Protein AF-A0AAE3CIE5-F1 (afdb_monomer_lite)

Organism: NCBI:txid2527775

pLDDT: mean 96.73, std 3.28, range [74.94, 98.94]

Foldseek 3Di:
DALVHAQDDEAEEAADEDDDDDDPDFDEAEAEHFQHAYEYAAAYDPVGARAHEYEAANQWDDDDPPDDTDGVVRALQVPCQLPGHALDAFYEAAHEHGHCEEYAHQAEHAHEKREEHEEEYEHQHAEYAQAAEYAAEERYDYADEYEHQEYHAAFEHQYQYQASEAYAEYEYHQPRLEYEYEHWFEYPPAQAAGHGEHYAYEYEGEANYAYEYEYSAEYAHAHEYEYEAHPNPEEYEHYYYNANHFQRHYYHDYHYHYHPDHPAWYEYYYEAAQHAEEDEEDATQAAYYAYNQPPVDPDGHAQARHHAPAENYEYNAAAHHHDNNAQAHYEHHFHHYDAHERYHDEQHEYEGHHHEHYAAFEHEAHEDEAYAHEYYHAAYEYAHHAEYQAHAREHYNHEYHYQEYYAEFEHPALPRAAAHYEHAHEYEYLEYEYYFEANNYLEGYEYHEYEHDEQGAEYEYEFEHPAAAARHRYAYAYEYEYNYQQHEYEYEYQYAAHHAHEYEYEPNPDPHDYYYYYYNPNHDPNHYYHHHHYHYD

Radius of gyration: 29.41 Å; chains: 1; bounding box: 72×46×88 Å

Sequence (537 aa):
DTTSGTKASNITTGALTVAAGTNNSGINFIAKSAGSAINPGTIGTSTVALPGYVLIDNTYGCTGTNCTPATGFINTTTNNLASLATTSIGLTVNNAIYAVGAVTENGVSSGSQGIGYSVVMTSTGSNVSLTGGTTTGYGVYGTTLITANNIAITGTSSGAPSYDVYIGPLTINTGATGGSITITGNVIGTPGAAGGIYQSGAITGVSGTNISFISNNNISQNGAIALAANASGTASNLIYDTTTGNKTSTIGAGALTITAGSTSAINYLMKSNGSALSPPAISVPGYIFLDNTCPGCATPATAATAAVSGNAITLGGALSADTLAGTTGVTINAVANGTGNGLSQGANAIASSAGGVTITVNGQTGTGYTGSGAITATGQAVTINATTTTGSAINDTGAITGGIVTISGAQTTATATATVATVTGLITANTVTITGNGGAASTIVSLGAVTINAGGGNLTVTANDVAAGGNTGITQTGAITDNAVGSNITFTSNNIINQTGAIALVANTGSTAANITYDTTSGTKASNITTGALTVA

Structure (mmCIF, N/CA/C/O backbone):
data_AF-A0AAE3CIE5-F1
#
_entry.id   AF-A0AAE3CIE5-F1
#
loop_
_atom_site.group_PDB
_atom_site.id
_atom_site.type_symbol
_atom_site.label_atom_id
_atom_site.label_alt_id
_atom_site.label_comp_id
_atom_site.label_asym_id
_atom_site.label_entity_id
_atom_site.label_seq_id
_atom_site.pdbx_PDB_ins_code
_atom_site.Cartn_x
_atom_site.Cartn_y
_atom_site.Cartn_z
_atom_site.occupancy
_atom_site.B_iso_or_equiv
_atom_site.auth_seq_id
_atom_site.auth_comp_id
_atom_site.auth_asym_id
_atom_site.auth_atom_id
_atom_site.pdbx_PDB_model_num
ATOM 1 N N . ASP A 1 1 ? -28.471 7.277 36.149 1.00 88.94 1 ASP A N 1
ATOM 2 C CA . ASP A 1 1 ? -27.234 7.826 35.557 1.00 88.94 1 ASP A CA 1
ATOM 3 C C . ASP A 1 1 ? -26.575 8.732 36.601 1.00 88.94 1 ASP A C 1
ATOM 5 O O . ASP A 1 1 ? -27.116 8.871 37.693 1.00 88.94 1 ASP A O 1
ATOM 9 N N . THR A 1 2 ? -25.399 9.288 36.318 1.00 92.75 2 THR A N 1
ATOM 10 C CA . THR A 1 2 ? -24.711 10.289 37.161 1.00 92.75 2 THR A CA 1
ATOM 11 C C . THR A 1 2 ? -24.277 11.497 36.322 1.00 92.75 2 THR A C 1
ATOM 13 O O . THR A 1 2 ? -23.234 12.104 36.551 1.00 92.75 2 THR A O 1
ATOM 16 N N . THR A 1 3 ? -25.070 11.857 35.307 1.00 92.56 3 THR A N 1
ATOM 17 C CA . THR A 1 3 ? -24.742 12.928 34.346 1.00 92.56 3 THR A CA 1
ATOM 18 C C . THR A 1 3 ? -24.866 14.340 34.921 1.00 92.56 3 THR A C 1
ATOM 20 O O . THR A 1 3 ? -24.345 15.276 34.330 1.00 92.56 3 THR A O 1
ATOM 23 N N . SER A 1 4 ? -25.539 14.506 36.063 1.00 89.19 4 SER A N 1
ATOM 24 C CA . SER A 1 4 ? -25.533 15.737 36.872 1.00 89.19 4 SER A CA 1
ATOM 25 C C . SER A 1 4 ? -24.454 15.734 37.965 1.00 89.19 4 SER A C 1
ATOM 27 O O . SER A 1 4 ? -24.349 16.692 38.729 1.00 89.19 4 SER A O 1
ATOM 29 N N . GLY A 1 5 ? -23.690 14.642 38.076 1.00 88.19 5 GLY A N 1
ATOM 30 C CA . GLY A 1 5 ? -22.629 14.470 39.061 1.00 88.19 5 GLY A CA 1
ATOM 31 C C . GLY A 1 5 ? -21.296 15.074 38.618 1.00 88.19 5 GLY A C 1
ATOM 32 O O . GLY A 1 5 ? -21.226 15.971 37.783 1.00 88.19 5 GLY A O 1
ATOM 33 N N . THR A 1 6 ? -20.213 14.556 39.195 1.00 89.81 6 THR A N 1
ATOM 34 C CA . THR A 1 6 ? -18.830 14.942 38.871 1.00 89.81 6 THR A CA 1
ATOM 35 C C . THR A 1 6 ? -17.982 13.702 38.588 1.00 89.81 6 THR A C 1
ATOM 37 O O . THR A 1 6 ? -18.408 12.576 38.860 1.00 89.81 6 THR A O 1
ATOM 40 N N . LYS A 1 7 ? -16.726 13.903 38.165 1.00 93.12 7 LYS A N 1
ATOM 41 C CA . LYS A 1 7 ? -15.733 12.831 37.972 1.00 93.12 7 LYS A CA 1
ATOM 42 C C . LYS A 1 7 ? -15.460 11.941 39.192 1.00 93.12 7 LYS A C 1
ATOM 44 O O . LYS A 1 7 ? -14.815 10.910 39.045 1.00 93.12 7 LYS A O 1
ATOM 49 N N . ALA A 1 8 ? -15.927 12.334 40.382 1.00 93.50 8 ALA A N 1
ATOM 50 C CA . ALA A 1 8 ? -15.823 11.550 41.614 1.00 93.50 8 ALA A CA 1
ATOM 51 C C . ALA A 1 8 ? -16.986 10.558 41.822 1.00 93.50 8 ALA A C 1
ATOM 53 O O . ALA A 1 8 ? -16.928 9.727 42.725 1.00 93.50 8 ALA A O 1
ATOM 54 N N . SER A 1 9 ? -18.057 10.652 41.027 1.00 94.75 9 SER A N 1
ATOM 55 C CA . SER A 1 9 ? -19.157 9.677 41.055 1.00 94.75 9 SER A CA 1
ATOM 56 C C . SER A 1 9 ? -18.709 8.331 40.473 1.00 94.75 9 SER A C 1
ATOM 58 O O . SER A 1 9 ? -17.723 8.274 39.747 1.00 94.75 9 SER A O 1
ATOM 60 N N . ASN A 1 10 ? -19.458 7.255 40.721 1.00 93.88 10 ASN A N 1
ATOM 61 C CA . ASN A 1 10 ? -19.212 5.945 40.110 1.00 93.88 10 ASN A CA 1
ATOM 62 C C . ASN A 1 10 ? -20.536 5.247 39.784 1.00 93.88 10 ASN A C 1
ATOM 64 O O . ASN A 1 10 ? -21.524 5.430 40.496 1.00 93.88 10 ASN A O 1
ATOM 68 N N . ILE A 1 11 ? -20.543 4.422 38.737 1.00 97.50 11 ILE A N 1
ATOM 69 C CA . ILE A 1 11 ? -21.636 3.487 38.443 1.00 97.50 11 ILE A CA 1
ATOM 70 C C . ILE A 1 11 ? -21.055 2.077 38.411 1.00 97.50 11 ILE A C 1
ATOM 72 O O . ILE A 1 11 ? -20.270 1.757 37.525 1.00 97.50 11 ILE A O 1
ATOM 76 N N . THR A 1 12 ? -21.490 1.227 39.337 1.00 97.12 12 THR A N 1
ATOM 77 C CA . THR A 1 12 ? -21.214 -0.215 39.315 1.00 97.12 12 THR A CA 1
ATOM 78 C C . THR A 1 12 ? -22.544 -0.953 39.320 1.00 97.12 12 THR A C 1
ATOM 80 O O . THR A 1 12 ? -23.436 -0.595 40.090 1.00 97.12 12 THR A O 1
ATOM 83 N N . THR A 1 13 ? -22.705 -1.962 38.465 1.00 96.69 13 THR A N 1
ATOM 84 C CA . THR A 1 13 ? -23.964 -2.725 38.366 1.00 96.69 13 THR A CA 1
ATOM 85 C C . THR A 1 13 ? -23.749 -4.211 38.641 1.00 96.69 13 THR A C 1
ATOM 87 O O . THR A 1 13 ? -22.650 -4.731 38.477 1.00 96.69 13 THR A O 1
ATOM 90 N N . GLY A 1 14 ? -24.805 -4.893 39.092 1.00 95.75 14 GLY A N 1
ATOM 91 C CA . GLY A 1 14 ? -24.823 -6.354 39.182 1.00 95.75 14 GLY A CA 1
ATOM 92 C C . GLY A 1 14 ? -25.046 -7.011 37.817 1.00 95.75 14 GLY A C 1
ATOM 93 O O . GLY A 1 14 ? -25.233 -6.333 36.809 1.00 95.75 14 GLY A O 1
ATOM 94 N N . ALA A 1 15 ? -25.058 -8.345 37.787 1.00 95.62 15 ALA A N 1
ATOM 95 C CA . ALA A 1 15 ? -25.365 -9.084 36.568 1.00 95.62 15 ALA A CA 1
ATOM 96 C C . ALA A 1 15 ? -26.816 -8.842 36.110 1.00 95.62 15 ALA A C 1
ATOM 98 O O . ALA A 1 15 ? -27.759 -8.997 36.887 1.00 95.62 15 ALA A O 1
ATOM 99 N N . LEU A 1 16 ? -26.986 -8.522 34.829 1.00 95.38 16 LEU A N 1
ATOM 100 C CA . LEU A 1 16 ? -28.257 -8.460 34.124 1.00 95.38 16 LEU A CA 1
ATOM 101 C C . LEU A 1 16 ? -28.406 -9.715 33.259 1.00 95.38 16 LEU A C 1
ATOM 103 O O . LEU A 1 16 ? -27.779 -9.845 32.208 1.00 95.38 16 LEU A O 1
ATOM 107 N N . THR A 1 17 ? -29.263 -10.633 33.697 1.00 89.75 17 THR A N 1
ATOM 108 C CA . THR A 1 17 ? -29.642 -11.822 32.922 1.00 89.75 17 THR A CA 1
ATOM 109 C C . THR A 1 17 ? -31.069 -11.679 32.405 1.00 89.75 17 THR A C 1
ATOM 111 O O . THR A 1 17 ? -31.906 -11.028 33.029 1.00 89.75 17 THR A O 1
ATOM 114 N N . VAL A 1 18 ? -31.336 -12.270 31.242 1.00 89.19 18 VAL A N 1
ATOM 115 C CA . VAL A 1 18 ? -32.664 -12.299 30.622 1.00 89.19 18 VAL A CA 1
ATOM 116 C C . VAL A 1 18 ? -33.135 -13.749 30.609 1.00 89.19 18 VAL A C 1
ATOM 118 O O . VAL A 1 18 ? -32.360 -14.648 30.283 1.00 89.19 18 VAL A O 1
ATOM 121 N N . ALA A 1 19 ? -34.387 -13.988 31.002 1.00 88.12 19 ALA A N 1
ATOM 122 C CA . ALA A 1 19 ? -34.963 -15.328 30.974 1.00 88.12 19 ALA A CA 1
ATOM 123 C C . ALA A 1 19 ? -35.104 -15.831 29.528 1.00 88.12 19 ALA A C 1
ATOM 125 O O . ALA A 1 19 ? -35.353 -15.051 28.606 1.00 88.12 19 ALA A O 1
ATOM 126 N N . ALA A 1 20 ? -34.970 -17.144 29.335 1.00 83.69 20 ALA A N 1
ATOM 127 C CA . ALA A 1 20 ? -35.221 -17.762 28.039 1.00 83.69 20 ALA A CA 1
ATOM 128 C C . ALA A 1 20 ? -36.683 -17.534 27.606 1.00 83.69 20 ALA A C 1
ATOM 130 O O . ALA A 1 20 ? -37.604 -17.679 28.410 1.00 83.69 20 ALA A O 1
ATOM 131 N N . GLY A 1 21 ? -36.892 -17.184 26.336 1.00 82.56 21 GLY A N 1
ATOM 132 C CA . GLY A 1 21 ? -38.215 -16.925 25.770 1.00 82.56 21 GLY A CA 1
ATOM 133 C C . GLY A 1 21 ? -38.178 -15.945 24.597 1.00 82.56 21 GLY A C 1
ATOM 134 O O . GLY A 1 21 ? -37.139 -15.363 24.278 1.00 82.56 21 GLY A O 1
ATOM 135 N N . THR A 1 22 ? -39.324 -15.761 23.942 1.00 83.56 22 THR A N 1
ATOM 136 C CA . THR A 1 22 ? -39.482 -14.751 22.889 1.00 83.56 22 THR A CA 1
ATOM 137 C C . THR A 1 22 ? -39.588 -13.366 23.523 1.00 83.56 22 THR A C 1
ATOM 139 O O . THR A 1 22 ? -40.516 -13.094 24.279 1.00 83.56 22 THR A O 1
ATOM 142 N N . ASN A 1 23 ? -38.645 -12.481 23.204 1.00 82.12 23 ASN A N 1
ATOM 143 C CA . ASN A 1 23 ? -38.679 -11.082 23.621 1.00 82.12 23 ASN A CA 1
ATOM 144 C C . ASN A 1 23 ? -39.157 -10.226 22.440 1.00 82.12 23 ASN A C 1
ATOM 146 O O . ASN A 1 23 ? -38.379 -9.916 21.544 1.00 82.12 23 ASN A O 1
ATOM 150 N N . ASN A 1 24 ? -40.444 -9.869 22.413 1.00 82.19 24 ASN A N 1
ATOM 151 C CA . ASN A 1 24 ? -41.037 -9.071 21.327 1.00 82.19 24 ASN A CA 1
ATOM 152 C C . ASN A 1 24 ? -40.617 -7.590 21.341 1.00 82.19 24 ASN A C 1
ATOM 154 O O . ASN A 1 24 ? -40.783 -6.904 20.336 1.00 82.19 24 ASN A O 1
ATOM 158 N N . SER A 1 25 ? -40.075 -7.112 22.463 1.00 89.06 25 SER A N 1
ATOM 159 C CA . SER A 1 25 ? -39.587 -5.744 22.646 1.00 89.06 25 SER A CA 1
ATOM 160 C C . SER A 1 25 ? -38.153 -5.763 23.165 1.00 89.06 25 SER A C 1
ATOM 162 O O . SER A 1 25 ? -37.777 -6.639 23.946 1.00 89.06 25 SER A O 1
ATOM 164 N N . GLY A 1 26 ? -37.355 -4.779 22.750 1.00 90.06 26 GLY A N 1
ATOM 165 C CA . GLY A 1 26 ? -35.978 -4.631 23.213 1.00 90.06 26 GLY A CA 1
ATOM 166 C C . GLY A 1 26 ? -35.902 -4.282 24.702 1.00 90.06 26 GLY A C 1
ATOM 167 O O . GLY A 1 26 ? -36.672 -3.461 25.197 1.00 90.06 26 GLY A O 1
ATOM 168 N N . ILE A 1 27 ? -34.934 -4.875 25.399 1.00 94.50 27 ILE A N 1
ATOM 169 C CA . ILE A 1 27 ? -34.502 -4.451 26.735 1.00 94.50 27 ILE A CA 1
ATOM 170 C C . ILE A 1 27 ? -33.157 -3.764 26.548 1.00 94.50 27 ILE A C 1
ATOM 172 O O . ILE A 1 27 ? -32.215 -4.404 26.088 1.00 94.50 27 ILE A O 1
ATOM 176 N N . ASN A 1 28 ? -33.068 -2.477 26.874 1.00 96.75 28 ASN A N 1
ATOM 177 C CA . ASN A 1 28 ? -31.848 -1.699 26.671 1.00 96.75 28 ASN A CA 1
ATOM 178 C C . ASN A 1 28 ? -31.107 -1.514 27.995 1.00 96.75 28 ASN A C 1
ATOM 180 O O . ASN A 1 28 ? -31.728 -1.223 29.019 1.00 96.75 28 ASN A O 1
ATOM 184 N N . PHE A 1 29 ? -29.782 -1.619 27.966 1.00 98.31 29 PHE A N 1
ATOM 185 C CA . PHE A 1 29 ? -28.921 -1.240 29.081 1.00 98.31 29 PHE A CA 1
ATOM 186 C C . PHE A 1 29 ? -28.306 0.127 28.796 1.00 98.31 29 PHE A C 1
ATOM 188 O O . PHE A 1 29 ? -27.677 0.317 27.757 1.00 98.31 29 PHE A O 1
ATOM 195 N N . ILE A 1 30 ? -28.490 1.085 29.705 1.00 98.44 30 ILE A N 1
ATOM 196 C CA . ILE A 1 30 ? -27.983 2.451 29.541 1.00 98.44 30 ILE A CA 1
ATOM 197 C C . ILE A 1 30 ? -27.320 2.899 30.843 1.00 98.44 30 ILE A C 1
ATOM 199 O O . ILE A 1 30 ? -27.997 3.094 31.854 1.00 98.44 30 ILE A O 1
ATOM 203 N N . ALA A 1 31 ? -26.010 3.121 30.806 1.00 98.38 31 ALA A N 1
ATOM 204 C CA . ALA A 1 31 ? -25.241 3.683 31.911 1.00 98.38 31 ALA A CA 1
ATOM 205 C C . ALA A 1 31 ? -24.518 4.945 31.436 1.00 98.38 31 ALA A C 1
ATOM 207 O O . ALA A 1 31 ? -23.738 4.900 30.492 1.00 98.38 31 ALA A O 1
ATOM 208 N N . LYS A 1 32 ? -24.792 6.083 32.082 1.00 97.88 32 LYS A N 1
ATOM 209 C CA . LYS A 1 32 ? -24.227 7.379 31.690 1.00 97.88 32 LYS A CA 1
ATOM 210 C C . LYS A 1 32 ? -23.676 8.133 32.891 1.00 97.88 32 LYS A C 1
ATOM 212 O O . LYS A 1 32 ? -24.348 8.160 33.925 1.00 97.88 32 LYS A O 1
ATOM 217 N N . SER A 1 33 ? -22.534 8.792 32.754 1.00 97.94 33 SER A N 1
ATOM 218 C CA . SER A 1 33 ? -21.933 9.617 33.808 1.00 97.94 33 SER A CA 1
ATOM 219 C C . SER A 1 33 ? -21.228 10.856 33.256 1.00 97.94 33 SER A C 1
ATOM 221 O O . SER A 1 33 ? -20.860 10.905 32.084 1.00 97.94 33 SER A O 1
ATOM 223 N N . ALA A 1 34 ? -21.031 11.860 34.115 1.00 96.94 34 ALA A N 1
ATOM 224 C CA . ALA A 1 34 ? -20.242 13.046 33.792 1.00 96.94 34 ALA A CA 1
ATOM 225 C C . ALA A 1 34 ? -18.768 12.870 34.196 1.00 96.94 34 ALA A C 1
ATOM 227 O O . ALA A 1 34 ? -18.345 13.300 35.272 1.00 96.94 34 ALA A O 1
ATOM 228 N N . GLY A 1 35 ? -18.000 12.173 33.354 1.00 97.12 35 GLY A N 1
ATOM 229 C CA . GLY A 1 35 ? -16.559 11.951 33.519 1.00 97.12 35 GLY A CA 1
ATOM 230 C C . GLY A 1 35 ? -16.182 10.929 34.587 1.00 97.12 35 GLY A C 1
ATOM 231 O O . GLY A 1 35 ? -15.013 10.786 34.933 1.00 97.12 35 GLY A O 1
ATOM 232 N N . SER A 1 36 ? -17.169 10.237 35.143 1.00 97.94 36 SER A N 1
ATOM 233 C CA . SER A 1 36 ? -17.040 9.338 36.287 1.00 97.94 36 SER A CA 1
ATOM 234 C C . SER A 1 36 ? -16.836 7.891 35.817 1.00 97.94 36 SER A C 1
ATOM 236 O O . SER A 1 36 ? -17.270 7.543 34.719 1.00 97.94 36 SER A O 1
ATOM 238 N N . ALA A 1 37 ? -16.187 7.032 36.608 1.00 98.25 37 ALA A N 1
ATOM 239 C CA . ALA A 1 37 ? -15.943 5.653 36.173 1.00 98.25 37 ALA A CA 1
ATOM 240 C C . ALA A 1 37 ? -17.248 4.835 36.111 1.00 98.25 37 ALA A C 1
ATOM 242 O O . ALA A 1 37 ? -18.136 4.996 36.960 1.00 98.25 37 ALA A O 1
ATOM 243 N N . ILE A 1 38 ? -17.356 3.945 35.120 1.00 98.69 38 ILE A N 1
ATOM 244 C CA . ILE A 1 38 ? -18.474 3.005 34.965 1.00 98.69 38 ILE A CA 1
ATOM 245 C C . ILE A 1 38 ? -17.934 1.574 34.847 1.00 98.69 38 ILE A C 1
ATOM 247 O O . ILE A 1 38 ? -17.045 1.302 34.043 1.00 98.69 38 ILE A O 1
ATOM 251 N N . ASN A 1 39 ? -18.492 0.654 35.632 1.00 98.31 39 ASN A N 1
ATOM 252 C CA . ASN A 1 39 ? -18.207 -0.778 35.593 1.00 98.31 39 ASN A CA 1
ATOM 253 C C . ASN A 1 39 ? -19.534 -1.568 35.485 1.00 98.31 39 ASN A C 1
ATOM 255 O O . ASN A 1 39 ? -20.251 -1.720 36.487 1.00 98.31 39 ASN A O 1
ATOM 259 N N . PRO A 1 40 ? -19.937 -2.002 34.275 1.00 97.88 40 PRO A N 1
ATOM 260 C CA . PRO A 1 40 ? -21.099 -2.863 34.114 1.00 97.88 40 PRO A CA 1
ATOM 261 C C . PRO A 1 40 ? -20.826 -4.279 34.647 1.00 97.88 40 PRO A C 1
ATOM 263 O O . PRO A 1 40 ? -19.763 -4.847 34.414 1.00 97.88 40 PRO A O 1
ATOM 266 N N . GLY A 1 41 ? -21.827 -4.887 35.288 1.00 97.56 41 GLY A N 1
ATOM 267 C CA . GLY A 1 41 ? -21.828 -6.327 35.523 1.00 97.56 41 GLY A CA 1
ATOM 268 C C . GLY A 1 41 ? -22.012 -7.102 34.214 1.00 97.56 41 GLY A C 1
ATOM 269 O O . GLY A 1 41 ? -22.036 -6.537 33.124 1.00 97.56 41 GLY A O 1
ATOM 270 N N . THR A 1 42 ? -22.180 -8.424 34.306 1.00 97.75 42 THR A N 1
ATOM 271 C CA . THR A 1 42 ? -22.477 -9.243 33.113 1.00 97.75 42 THR A CA 1
ATOM 272 C C . THR A 1 42 ? -23.784 -8.774 32.475 1.00 97.75 42 THR A C 1
ATOM 274 O O . THR A 1 42 ? -24.767 -8.611 33.193 1.00 97.75 42 THR A O 1
ATOM 277 N N . ILE A 1 43 ? -23.819 -8.584 31.155 1.00 98.25 43 ILE A N 1
ATOM 278 C CA . ILE A 1 43 ? -25.029 -8.195 30.416 1.00 98.25 43 ILE A CA 1
ATOM 279 C C . ILE A 1 43 ? -25.351 -9.291 29.406 1.00 98.25 43 ILE A C 1
ATOM 281 O O . ILE A 1 43 ? -24.630 -9.471 28.429 1.00 98.25 43 ILE A O 1
ATOM 285 N N . GLY A 1 44 ? -26.449 -10.013 29.632 1.00 96.62 44 GLY A N 1
ATOM 286 C CA . GLY A 1 44 ? -26.821 -11.157 28.802 1.00 96.62 44 GLY A CA 1
ATOM 287 C C . GLY A 1 44 ? -25.832 -12.324 28.913 1.00 96.62 44 GLY A C 1
ATOM 288 O O . GLY A 1 44 ? -24.906 -12.329 29.722 1.00 96.62 44 GLY A O 1
ATOM 289 N N . THR A 1 45 ? -26.047 -13.355 28.102 1.00 96.00 45 THR A N 1
ATOM 290 C CA . THR A 1 45 ? -25.166 -14.527 27.999 1.00 96.00 45 THR A CA 1
ATOM 291 C C . THR A 1 45 ? -25.016 -14.952 26.539 1.00 96.00 45 THR A C 1
ATOM 293 O O . THR A 1 45 ? -25.7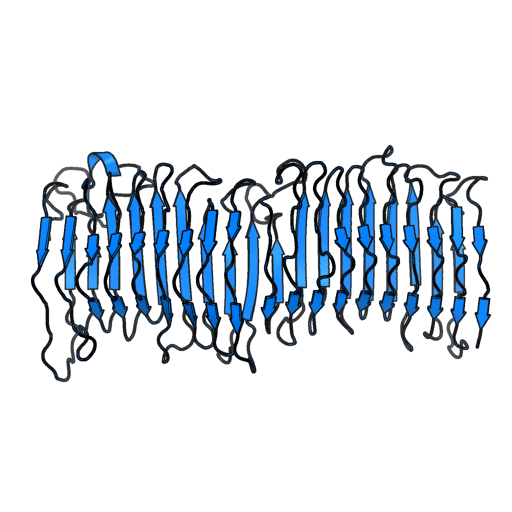85 -14.517 25.683 1.00 96.00 45 THR A O 1
ATOM 296 N N . SER A 1 46 ? -24.084 -15.862 26.252 1.00 94.25 46 SER A N 1
ATOM 297 C CA . SER A 1 46 ? -23.923 -16.446 24.912 1.00 94.25 46 SER A CA 1
ATOM 298 C C . SER A 1 46 ? -25.144 -17.236 24.423 1.00 94.25 46 SER A C 1
ATOM 300 O O . SER A 1 46 ? -25.279 -17.461 23.226 1.00 94.25 46 SER A O 1
ATOM 302 N N . THR A 1 47 ? -26.033 -17.657 25.331 1.00 93.00 47 THR A N 1
ATOM 303 C CA . THR A 1 47 ? -27.261 -18.406 24.998 1.00 93.00 47 THR A CA 1
ATOM 304 C C . THR A 1 47 ? -28.501 -17.519 24.947 1.00 93.00 47 THR A C 1
ATOM 306 O O . THR A 1 47 ? -29.405 -17.761 24.153 1.00 93.00 47 THR A O 1
ATOM 309 N N . VAL A 1 48 ? -28.537 -16.474 25.775 1.00 94.44 48 VAL A N 1
ATOM 310 C CA . VAL A 1 48 ? -29.619 -15.490 25.835 1.00 94.44 48 VAL A CA 1
ATOM 311 C C . VAL A 1 48 ? -28.989 -14.103 25.901 1.00 94.44 48 VAL A C 1
ATOM 313 O O . VAL A 1 48 ? -28.666 -13.597 26.980 1.00 94.44 48 VAL A O 1
ATOM 316 N N . ALA A 1 49 ? -28.768 -13.510 24.730 1.00 95.88 49 ALA A N 1
ATOM 317 C CA . ALA A 1 49 ? -28.274 -12.145 24.609 1.00 95.88 49 ALA A CA 1
ATOM 318 C C . ALA A 1 49 ? -29.347 -11.133 25.048 1.00 95.88 49 ALA A C 1
ATOM 320 O O . ALA A 1 49 ? -30.547 -11.406 24.961 1.00 95.88 49 ALA A O 1
ATOM 321 N N . LEU A 1 50 ? -28.923 -9.948 25.492 1.00 96.69 50 LEU A N 1
ATOM 322 C CA . LEU A 1 50 ? -29.823 -8.832 25.772 1.00 96.69 50 LEU A CA 1
ATOM 323 C C . LEU A 1 50 ? -30.611 -8.477 24.491 1.00 96.69 50 LEU A C 1
ATOM 325 O O . LEU A 1 50 ? -29.980 -8.138 23.491 1.00 96.69 50 LEU A O 1
ATOM 329 N N . PRO A 1 51 ? -31.959 -8.516 24.486 1.00 95.38 51 PRO A N 1
ATOM 330 C CA . PRO A 1 51 ? -32.745 -8.308 23.264 1.00 95.38 51 PRO A CA 1
ATOM 331 C C . PRO A 1 51 ? -32.592 -6.920 22.629 1.00 95.38 51 PRO A C 1
ATOM 333 O O . PRO A 1 51 ? -32.836 -6.759 21.437 1.00 95.38 51 PRO A O 1
ATOM 336 N N . GLY A 1 52 ? -32.249 -5.906 23.427 1.00 96.44 52 GLY A N 1
ATOM 337 C CA . GLY A 1 52 ? -32.032 -4.538 22.963 1.00 96.44 52 GLY A CA 1
ATOM 338 C C . GLY A 1 52 ? -30.554 -4.195 22.787 1.00 96.44 52 GLY A C 1
ATOM 339 O O . GLY A 1 52 ? -29.736 -5.048 22.439 1.00 96.44 52 GLY A O 1
ATOM 340 N N . TYR A 1 53 ? -30.224 -2.922 23.004 1.00 98.12 53 TYR A N 1
ATOM 341 C CA . TYR A 1 53 ? -28.866 -2.389 22.871 1.00 98.12 53 TYR A CA 1
ATOM 342 C C . TYR A 1 53 ? -28.210 -2.109 24.228 1.00 98.12 53 TYR A C 1
ATOM 344 O O . TYR A 1 53 ? -28.876 -2.013 25.263 1.00 98.12 53 TYR A O 1
ATOM 352 N N . VAL A 1 54 ? -26.894 -1.925 24.204 1.00 98.81 54 VAL A N 1
ATOM 353 C CA . VAL A 1 54 ? -26.077 -1.510 25.347 1.00 98.81 54 VAL A CA 1
ATOM 354 C C . VAL A 1 54 ? -25.437 -0.163 25.019 1.00 98.81 54 VAL A C 1
ATOM 356 O O . VAL A 1 54 ? -24.783 -0.026 23.990 1.00 98.81 54 VAL A O 1
ATOM 359 N N . LEU A 1 55 ? -25.638 0.835 25.879 1.00 98.75 55 LEU A N 1
ATOM 360 C CA . LEU A 1 55 ? -24.984 2.141 25.812 1.00 98.75 55 LEU A CA 1
ATOM 361 C C . LEU A 1 55 ? -24.292 2.433 27.141 1.00 98.75 55 LEU A C 1
ATOM 363 O O . LEU A 1 55 ? -24.950 2.523 28.181 1.00 98.75 55 LEU A O 1
ATOM 367 N N . ILE A 1 56 ? -22.979 2.627 27.096 1.00 98.81 56 ILE A N 1
ATOM 368 C CA . ILE A 1 56 ? -22.166 2.991 28.256 1.00 98.81 56 ILE A CA 1
ATOM 369 C C . ILE A 1 56 ? -21.374 4.244 27.910 1.00 98.81 56 ILE A C 1
ATOM 371 O O . ILE A 1 56 ? -20.645 4.266 26.926 1.00 98.81 56 ILE A O 1
ATOM 375 N N . ASP A 1 57 ? -21.539 5.310 28.684 1.00 98.81 57 ASP A N 1
ATOM 376 C CA . ASP A 1 57 ? -21.011 6.613 28.291 1.00 98.81 57 ASP A CA 1
ATOM 377 C C . ASP A 1 57 ? -20.631 7.477 29.495 1.00 98.81 57 ASP A C 1
ATOM 379 O O . ASP A 1 57 ? -21.502 7.968 30.214 1.00 98.81 57 ASP A O 1
ATOM 383 N N . ASN A 1 58 ? -19.336 7.711 29.706 1.00 98.50 58 ASN A N 1
ATOM 384 C CA . ASN A 1 58 ? -18.870 8.639 30.741 1.00 98.50 58 ASN A CA 1
ATOM 385 C C . ASN A 1 58 ? -18.443 10.014 30.199 1.00 98.50 58 ASN A C 1
ATOM 387 O O . ASN A 1 58 ? -17.812 10.794 30.909 1.00 98.50 58 ASN A O 1
ATOM 391 N N . THR A 1 59 ? -18.777 10.334 28.953 1.00 98.50 59 THR A N 1
ATOM 392 C CA . THR A 1 59 ? -18.358 11.568 28.270 1.00 98.50 59 THR A CA 1
ATOM 393 C C . THR A 1 59 ? -19.342 12.723 28.447 1.00 98.50 59 THR A C 1
ATOM 395 O O . THR A 1 59 ? -19.158 13.793 27.858 1.00 98.50 59 THR A O 1
ATOM 398 N N . TYR A 1 60 ? -20.397 12.52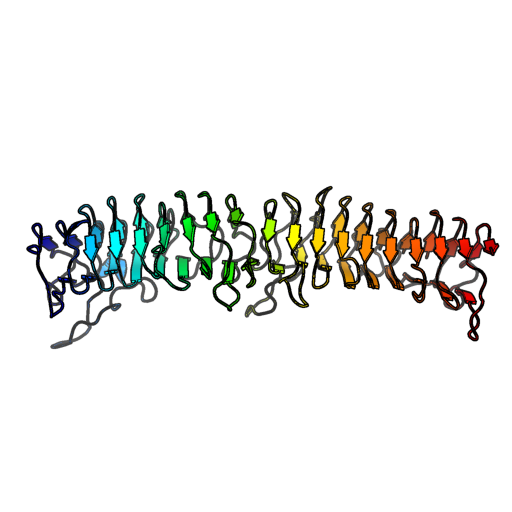9 29.247 1.00 98.12 60 TYR A N 1
ATOM 399 C CA . TYR A 1 60 ? -21.435 13.536 29.424 1.00 98.12 60 TYR A CA 1
ATOM 400 C C . TYR A 1 60 ? -20.920 14.779 30.152 1.00 98.12 60 TYR A C 1
ATOM 402 O O . TYR A 1 60 ? -20.093 14.716 31.057 1.00 98.12 60 TYR A O 1
ATOM 410 N N . GLY A 1 61 ? -21.477 15.931 29.807 1.00 95.88 61 GLY A N 1
ATOM 411 C CA . GLY A 1 61 ? -21.253 17.169 30.542 1.00 95.88 61 GLY A CA 1
ATOM 412 C C . GLY A 1 61 ? -21.997 18.334 29.914 1.00 95.88 61 GLY A C 1
ATOM 413 O O . GLY A 1 61 ? -22.651 18.180 28.881 1.00 95.88 61 GLY A O 1
ATOM 414 N N . CYS A 1 62 ? -21.940 19.494 30.561 1.00 94.94 62 CYS A N 1
ATOM 415 C CA . CYS A 1 62 ? -22.484 20.732 30.022 1.00 94.94 62 CYS A CA 1
ATOM 416 C C . CYS A 1 62 ? -21.886 21.964 30.720 1.00 94.94 62 CYS A C 1
ATOM 418 O O . CYS A 1 62 ? -21.235 21.851 31.760 1.00 94.94 62 CYS A O 1
ATOM 420 N N . THR A 1 63 ? -22.105 23.149 30.143 1.00 91.88 63 THR A N 1
ATOM 421 C CA . THR A 1 63 ? -21.702 24.444 30.712 1.00 91.88 63 THR A CA 1
ATOM 422 C C . THR A 1 63 ? -22.908 25.324 31.026 1.00 91.88 63 THR A C 1
ATOM 424 O O . THR A 1 63 ? -23.812 25.437 30.199 1.00 91.88 63 THR A O 1
ATOM 427 N N . GLY A 1 64 ? -22.867 26.027 32.160 1.00 87.19 64 GLY A N 1
ATOM 428 C CA . GLY A 1 64 ? -23.894 26.988 32.577 1.00 87.19 64 GLY A CA 1
ATOM 429 C C . GLY A 1 64 ? -24.886 26.428 33.600 1.00 87.19 64 GLY A C 1
ATOM 430 O O . GLY A 1 64 ? -24.851 25.254 33.959 1.00 87.19 64 GLY A O 1
ATOM 431 N N . THR A 1 65 ? -25.766 27.288 34.108 1.00 83.69 65 THR A N 1
ATOM 432 C CA . THR A 1 65 ? -26.861 26.882 34.998 1.00 83.69 65 THR A CA 1
ATOM 433 C C . THR A 1 65 ? -27.987 26.238 34.188 1.00 83.69 65 THR A C 1
ATOM 435 O O . THR A 1 65 ? -28.279 26.666 33.075 1.00 83.69 65 THR A O 1
ATOM 438 N N . ASN A 1 66 ? -28.629 25.201 34.738 1.00 85.75 66 ASN A N 1
ATOM 439 C CA . ASN A 1 66 ? -29.728 24.465 34.090 1.00 85.75 66 ASN A CA 1
ATOM 440 C C . ASN A 1 66 ? -29.392 23.898 32.695 1.00 85.75 66 ASN A C 1
ATOM 442 O O . ASN A 1 66 ? -30.284 23.702 31.868 1.00 85.75 66 ASN A O 1
ATOM 446 N N . CYS A 1 67 ? -28.114 23.631 32.419 1.00 92.12 67 CYS A N 1
ATOM 447 C CA . CYS A 1 67 ? -27.718 23.011 31.165 1.00 92.12 67 CYS A CA 1
ATOM 448 C C . CYS A 1 67 ? -28.118 21.529 31.128 1.00 92.12 67 CYS A C 1
ATOM 450 O O . CYS A 1 67 ? -28.128 20.842 32.149 1.00 92.12 67 CYS A O 1
ATOM 452 N N . THR A 1 68 ? -28.458 21.034 29.937 1.00 93.62 68 THR A N 1
ATOM 453 C CA . THR A 1 68 ? -28.733 19.608 29.719 1.00 93.62 68 THR A CA 1
ATOM 454 C C . THR A 1 68 ? -27.423 18.906 29.357 1.00 93.62 68 THR A C 1
ATOM 456 O O . THR A 1 68 ? -26.818 19.286 28.352 1.00 93.62 68 THR A O 1
ATOM 459 N N . PRO A 1 69 ? -26.961 17.907 30.136 1.00 95.44 69 PRO A N 1
ATOM 460 C CA . PRO A 1 69 ? -25.749 17.164 29.812 1.00 95.44 69 PRO A CA 1
ATOM 461 C C . PRO A 1 69 ? -25.834 16.492 28.439 1.00 95.44 69 PRO A C 1
ATOM 463 O O . PRO A 1 69 ? -26.803 15.789 28.144 1.00 95.44 69 PRO A O 1
ATOM 466 N N . ALA A 1 70 ? -24.792 16.660 27.630 1.00 96.25 70 ALA A N 1
ATOM 467 C CA . ALA A 1 70 ? -24.662 16.055 26.309 1.00 96.25 70 ALA A CA 1
ATOM 468 C C . ALA A 1 70 ? -23.475 15.086 26.268 1.00 96.25 70 ALA A C 1
ATOM 470 O O . ALA A 1 70 ? -22.453 15.340 26.904 1.00 96.25 70 ALA A O 1
ATOM 471 N N . THR A 1 71 ? -23.620 13.992 25.514 1.00 97.56 71 THR A N 1
ATOM 472 C CA . THR A 1 71 ? -22.524 13.058 25.203 1.00 97.56 71 THR A CA 1
ATOM 473 C C . THR A 1 71 ? -21.433 13.756 24.384 1.00 97.56 71 THR A C 1
ATOM 475 O O . THR A 1 71 ? -21.700 14.745 23.697 1.00 97.56 71 THR A O 1
ATOM 478 N N . GLY A 1 72 ? -20.197 13.270 24.479 1.00 97.38 72 GLY A N 1
ATOM 479 C CA . GLY A 1 72 ? -19.034 13.816 23.785 1.00 97.38 72 GLY A CA 1
ATOM 480 C C . GLY A 1 72 ? -18.575 15.179 24.300 1.00 97.38 72 GLY A C 1
ATOM 481 O O . GLY A 1 72 ? -17.664 15.760 23.717 1.00 97.38 72 GLY A O 1
ATOM 482 N N . PHE A 1 73 ? -19.164 15.708 25.377 1.00 97.75 73 PHE A N 1
ATOM 483 C CA . PHE A 1 73 ? -18.757 16.987 25.962 1.00 97.75 73 PHE A CA 1
ATOM 484 C C . PHE A 1 73 ? -17.338 16.916 26.533 1.00 97.75 73 PHE A C 1
ATOM 486 O O . PHE A 1 73 ? -16.536 17.830 26.335 1.00 97.75 73 PHE A O 1
ATOM 493 N N . ILE A 1 74 ? -17.020 15.823 27.229 1.00 98.31 74 ILE A N 1
ATOM 494 C CA . ILE A 1 74 ? -15.671 15.552 27.724 1.00 98.31 74 ILE A CA 1
ATOM 495 C C . ILE A 1 74 ? -14.914 14.805 26.626 1.00 98.31 74 ILE A C 1
ATOM 497 O O . ILE A 1 74 ? -15.288 13.686 26.283 1.00 98.31 74 ILE A O 1
ATOM 501 N N . ASN A 1 75 ? -13.879 15.417 26.046 1.00 97.75 75 ASN A N 1
ATOM 502 C CA . ASN A 1 75 ? -13.159 14.844 24.905 1.00 97.75 75 ASN A CA 1
ATOM 503 C C . ASN A 1 75 ? -11.741 15.422 24.728 1.00 97.75 75 ASN A C 1
ATOM 505 O O . ASN A 1 75 ? -11.374 16.460 25.285 1.00 97.75 75 ASN A O 1
ATOM 509 N N . THR A 1 76 ? -10.931 14.724 23.933 1.00 97.81 76 THR A N 1
ATOM 510 C CA . THR A 1 76 ? -9.510 15.027 23.691 1.00 97.81 76 THR A CA 1
ATOM 511 C C . THR A 1 76 ? -9.302 16.271 22.832 1.00 97.81 76 THR A C 1
ATOM 513 O O . THR A 1 76 ? -8.339 17.000 23.050 1.00 97.81 76 THR A O 1
ATOM 516 N N . THR A 1 77 ? -10.215 16.566 21.905 1.00 96.19 77 THR A N 1
ATOM 517 C CA . THR A 1 77 ? -10.125 17.718 20.992 1.00 96.19 77 THR A CA 1
ATOM 518 C C . THR A 1 77 ? -10.316 19.056 21.706 1.00 96.19 77 THR A C 1
ATOM 520 O O . THR A 1 77 ? -9.555 19.992 21.490 1.00 96.19 77 THR A O 1
ATOM 523 N N . THR A 1 78 ? -11.309 19.147 22.590 1.00 96.12 78 THR A N 1
ATOM 524 C CA . THR A 1 78 ? -11.520 20.293 23.494 1.00 96.12 78 THR A CA 1
ATOM 525 C C . THR A 1 78 ? -10.508 20.314 24.639 1.00 96.12 78 THR A C 1
ATOM 527 O O . THR A 1 78 ? -10.376 21.325 25.326 1.00 96.12 78 THR A O 1
ATOM 530 N N . ASN A 1 79 ? -9.787 19.204 24.827 1.00 95.50 79 ASN A N 1
ATOM 531 C CA . ASN A 1 79 ? -8.727 19.012 25.806 1.00 95.50 79 ASN A CA 1
ATOM 532 C C . ASN A 1 79 ? -9.159 19.322 27.252 1.00 95.50 79 ASN A C 1
ATOM 534 O O . ASN A 1 79 ? -8.439 19.957 28.022 1.00 95.50 79 ASN A O 1
ATOM 538 N N . ASN A 1 80 ? -10.350 18.857 27.635 1.00 97.06 80 ASN A N 1
ATOM 539 C CA . ASN A 1 80 ? -10.932 19.070 28.965 1.00 97.06 80 ASN A CA 1
ATOM 540 C C . ASN A 1 80 ? -10.882 17.822 29.876 1.00 97.06 80 ASN A C 1
ATOM 542 O O . ASN A 1 80 ? -11.455 17.822 30.966 1.00 97.06 80 ASN A O 1
ATOM 546 N N . LEU A 1 81 ? -10.165 16.764 29.472 1.00 97.62 81 LEU A N 1
ATOM 547 C CA . LEU A 1 81 ? -10.053 15.515 30.240 1.00 97.62 81 LEU A CA 1
ATOM 548 C C . LEU A 1 81 ? -9.475 15.746 31.639 1.00 97.62 81 LEU A C 1
ATOM 550 O O . LEU A 1 81 ? -10.026 15.250 32.615 1.00 97.62 81 LEU A O 1
ATOM 554 N N . ALA A 1 82 ? -8.389 16.514 31.763 1.00 96.12 82 ALA A N 1
ATOM 555 C CA . ALA A 1 82 ? -7.707 16.719 33.046 1.00 96.12 82 ALA A CA 1
ATOM 556 C C . ALA A 1 82 ? -8.631 17.320 34.125 1.00 96.12 82 ALA A C 1
ATOM 558 O O . ALA A 1 82 ? -8.570 16.953 35.305 1.00 96.12 82 ALA A O 1
ATOM 559 N N . SER A 1 83 ? -9.528 18.224 33.725 1.00 96.12 83 SER A N 1
ATOM 560 C CA . SER A 1 83 ? -10.488 18.842 34.634 1.00 96.12 83 SER A CA 1
ATOM 561 C C . SER A 1 83 ? -11.701 17.950 34.877 1.00 96.12 83 SER A C 1
ATOM 563 O O . SER A 1 83 ? -12.122 17.837 36.031 1.00 96.12 83 SER A O 1
ATOM 565 N N . LEU A 1 84 ? -12.219 17.277 33.846 1.00 97.38 84 LEU A N 1
ATOM 566 C CA . LEU A 1 84 ? -13.555 16.676 33.884 1.00 97.38 84 LEU A CA 1
ATOM 567 C C . LEU A 1 84 ? -13.602 15.147 33.913 1.00 97.38 84 LEU A C 1
ATOM 569 O O . LEU A 1 84 ? -14.641 14.623 34.283 1.00 97.38 84 LEU A O 1
ATOM 573 N N . ALA A 1 85 ? -12.534 14.425 33.576 1.00 98.06 85 ALA A N 1
ATOM 574 C CA . ALA A 1 85 ? -12.525 12.960 33.529 1.00 98.06 85 ALA A CA 1
ATOM 575 C C . ALA A 1 85 ? -11.822 12.329 34.743 1.00 98.06 85 ALA A C 1
ATOM 577 O O . ALA A 1 85 ? -10.861 12.877 35.295 1.00 98.06 85 ALA A O 1
ATOM 578 N N . THR A 1 86 ? -12.281 11.140 35.132 1.00 97.88 86 THR A N 1
ATOM 579 C CA . THR A 1 86 ? -11.673 10.284 36.159 1.00 97.88 86 THR A CA 1
ATOM 580 C C . THR A 1 86 ? -10.212 9.967 35.839 1.00 97.88 86 THR A C 1
ATOM 582 O O . THR A 1 86 ? -9.825 9.919 34.675 1.00 97.88 86 THR A O 1
ATOM 585 N N . THR A 1 87 ? -9.387 9.750 36.864 1.00 97.19 87 THR A N 1
ATOM 586 C CA . THR A 1 87 ? -7.994 9.292 36.700 1.00 97.19 87 THR A CA 1
ATOM 587 C C . THR A 1 87 ? -7.887 7.771 36.566 1.00 97.19 87 THR A C 1
ATOM 589 O O . THR A 1 87 ? -6.863 7.266 36.118 1.00 97.19 87 THR A O 1
ATOM 592 N N . SER A 1 88 ? -8.939 7.039 36.948 1.00 97.00 88 SER A N 1
ATOM 593 C CA . SER A 1 88 ? -9.059 5.589 36.751 1.00 97.00 88 SER A CA 1
ATOM 594 C C . SER A 1 88 ? -9.519 5.250 35.328 1.00 97.00 88 SER A C 1
ATOM 596 O O . SER A 1 88 ? -9.654 6.142 34.491 1.00 97.00 88 SER A O 1
ATOM 598 N N . ILE A 1 89 ? -9.745 3.968 35.032 1.00 98.50 89 ILE A N 1
ATOM 599 C CA . ILE A 1 89 ? -10.328 3.555 33.750 1.00 98.50 89 ILE A CA 1
ATOM 600 C C . ILE A 1 89 ? -11.719 4.186 33.616 1.00 98.50 89 ILE A C 1
ATOM 602 O O . ILE A 1 89 ? -12.531 4.072 34.536 1.00 98.50 89 ILE A O 1
ATOM 606 N N . GLY A 1 90 ? -11.993 4.839 32.484 1.00 98.44 90 GLY A N 1
ATOM 607 C CA . GLY A 1 90 ? -13.290 5.464 32.228 1.00 98.44 90 GLY A CA 1
ATOM 608 C C . GLY A 1 90 ? -14.411 4.430 32.243 1.00 98.44 90 GLY A C 1
ATOM 609 O O . GLY A 1 90 ? -15.303 4.486 33.093 1.00 98.44 90 GLY A O 1
ATOM 610 N N . LEU A 1 91 ? -14.317 3.445 31.349 1.00 98.75 91 LEU A N 1
ATOM 611 C CA . LEU A 1 91 ? -15.214 2.291 31.282 1.00 98.75 91 LEU A CA 1
ATOM 612 C C . LEU A 1 91 ? -14.432 1.000 31.549 1.00 98.75 91 LEU A C 1
ATOM 614 O O . LEU A 1 91 ? -13.558 0.636 30.765 1.00 98.75 91 LEU A O 1
ATOM 618 N N . THR A 1 92 ? -14.729 0.314 32.654 1.00 98.44 92 THR A N 1
ATOM 619 C CA . THR A 1 92 ? -14.113 -0.978 33.005 1.00 98.44 92 THR A CA 1
ATOM 620 C C . THR A 1 92 ? -15.054 -2.118 32.639 1.00 98.44 92 THR A C 1
ATOM 622 O O . THR A 1 92 ? -15.965 -2.427 33.401 1.00 98.44 92 THR A O 1
ATOM 625 N N . VAL A 1 93 ? -14.822 -2.769 31.504 1.00 98.38 93 VAL A N 1
ATOM 626 C CA . VAL A 1 93 ? -15.620 -3.906 31.025 1.00 98.38 93 VAL A CA 1
ATOM 627 C C . VAL A 1 93 ? -14.885 -5.201 31.356 1.00 98.38 93 VAL A C 1
ATOM 629 O O . VAL A 1 93 ? -14.149 -5.769 30.548 1.00 98.38 93 VAL A O 1
ATOM 632 N N . ASN A 1 94 ? -15.046 -5.658 32.593 1.00 97.81 94 ASN A N 1
ATOM 633 C CA . ASN A 1 94 ? -14.463 -6.905 33.100 1.00 97.81 94 ASN A CA 1
ATOM 634 C C . ASN A 1 94 ? -15.508 -8.023 33.280 1.00 97.81 94 ASN A C 1
ATOM 636 O O . ASN A 1 94 ? -15.188 -9.103 33.777 1.00 97.81 94 ASN A O 1
ATOM 640 N N . ASN A 1 95 ? -16.747 -7.783 32.848 1.00 97.88 95 ASN A N 1
ATOM 641 C CA . ASN A 1 95 ? -17.805 -8.777 32.730 1.00 97.88 95 ASN A CA 1
ATOM 642 C C . ASN A 1 95 ? -18.374 -8.807 31.303 1.00 97.88 95 ASN A C 1
ATOM 644 O O . ASN A 1 95 ? -18.431 -7.781 30.631 1.00 97.88 95 ASN A O 1
ATOM 648 N N . ALA A 1 96 ? -18.724 -10.002 30.818 1.00 97.94 96 ALA A N 1
ATOM 649 C CA . ALA A 1 96 ? -19.073 -10.198 29.413 1.00 97.94 96 ALA A CA 1
ATOM 650 C C . ALA A 1 96 ? -20.356 -9.450 29.022 1.00 97.94 96 ALA A C 1
ATOM 652 O O . ALA A 1 96 ? -21.303 -9.369 29.810 1.00 97.94 96 ALA A O 1
ATOM 653 N N . ILE A 1 97 ? -20.389 -8.964 27.780 1.00 98.56 97 ILE A N 1
ATOM 654 C CA . ILE A 1 97 ? -21.544 -8.277 27.197 1.00 98.56 97 ILE A CA 1
ATOM 655 C C . ILE A 1 97 ? -22.012 -9.055 25.969 1.00 98.56 97 ILE A C 1
ATOM 657 O O . ILE A 1 97 ? -21.266 -9.218 25.005 1.00 98.56 97 ILE A O 1
ATOM 661 N N . TYR A 1 98 ? -23.264 -9.497 25.996 1.00 98.38 98 TYR A N 1
ATOM 662 C CA . TYR A 1 98 ? -23.967 -10.126 24.885 1.00 98.38 98 TYR A CA 1
ATOM 663 C C . TYR A 1 98 ? -25.257 -9.359 24.613 1.00 98.38 98 TYR A C 1
ATOM 665 O O . TYR A 1 98 ? -26.161 -9.337 25.450 1.00 98.38 98 TYR A O 1
ATOM 673 N N . ALA A 1 99 ? -25.366 -8.767 23.428 1.00 97.94 99 ALA A N 1
ATOM 674 C CA . ALA A 1 99 ? -26.549 -8.045 22.974 1.00 97.94 99 ALA A CA 1
ATOM 675 C C . ALA A 1 99 ? -26.992 -8.513 21.583 1.00 97.94 99 ALA A C 1
ATOM 677 O O . ALA A 1 99 ? -26.201 -9.017 20.783 1.00 97.94 99 ALA A O 1
ATOM 678 N N . VAL A 1 100 ? -28.278 -8.362 21.284 1.00 96.44 100 VAL A N 1
ATOM 679 C CA . VAL A 1 100 ? -28.810 -8.491 19.922 1.00 96.44 100 VAL A CA 1
ATOM 680 C C . VAL A 1 100 ? -28.598 -7.184 19.168 1.00 96.44 100 VAL A C 1
ATOM 682 O O . VAL A 1 100 ? -28.096 -7.188 18.043 1.00 96.44 100 VAL A O 1
ATOM 685 N N . GLY A 1 101 ? -28.933 -6.065 19.814 1.00 97.12 101 GLY A N 1
ATOM 686 C CA . GLY A 1 101 ? -28.687 -4.721 19.314 1.00 97.12 101 GLY A CA 1
ATOM 687 C C . GLY A 1 101 ? -27.227 -4.289 19.437 1.00 97.12 101 GLY A C 1
ATOM 688 O O . GLY A 1 101 ? -26.335 -5.076 19.760 1.00 97.12 101 GLY A O 1
ATOM 689 N N . ALA A 1 102 ? -26.985 -3.013 19.138 1.00 98.19 102 ALA A N 1
ATOM 690 C CA . ALA A 1 102 ? -25.646 -2.444 19.168 1.00 98.19 102 ALA A CA 1
ATOM 691 C C . ALA A 1 102 ? -25.073 -2.405 20.593 1.00 98.19 102 ALA A C 1
ATOM 693 O O . ALA A 1 102 ? -25.810 -2.230 21.565 1.00 98.19 102 ALA A O 1
ATOM 694 N N . VAL A 1 103 ? -23.753 -2.521 20.701 1.00 98.88 103 VAL A N 1
ATOM 695 C CA . VAL A 1 103 ? -23.002 -2.189 21.916 1.00 98.88 103 VAL A CA 1
ATOM 696 C C . VAL A 1 103 ? -22.190 -0.935 21.619 1.00 98.88 103 VAL A C 1
ATOM 698 O O . VAL A 1 103 ? -21.310 -0.956 20.760 1.00 98.88 103 VAL A O 1
ATOM 701 N N . THR A 1 104 ? -22.508 0.158 22.302 1.00 98.88 104 THR A N 1
ATOM 702 C CA . THR A 1 104 ? -21.849 1.454 22.131 1.00 98.88 104 THR A CA 1
ATOM 703 C C . THR A 1 104 ? -21.222 1.887 23.443 1.00 98.88 104 THR A C 1
ATOM 705 O O . THR A 1 104 ? -21.914 2.034 24.452 1.00 98.88 104 THR A O 1
ATOM 708 N N . GLU A 1 105 ? -19.922 2.143 23.411 1.00 98.88 105 GLU A N 1
ATOM 709 C CA 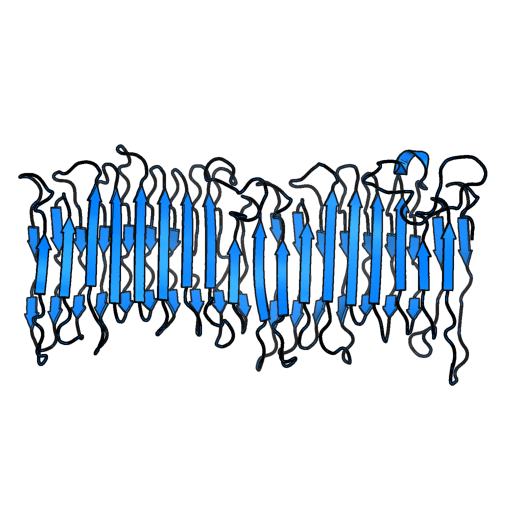. GLU A 1 105 ? -19.149 2.578 24.564 1.00 98.88 105 GLU A CA 1
ATOM 710 C C . GLU A 1 105 ? -18.388 3.863 24.242 1.00 98.88 105 GLU A C 1
ATOM 712 O O . GLU A 1 105 ? -17.598 3.904 23.300 1.00 98.88 105 GLU A O 1
ATOM 717 N N . ASN A 1 106 ? -18.610 4.908 25.038 1.00 98.75 106 ASN A N 1
ATOM 718 C CA . ASN A 1 106 ? -17.887 6.174 24.960 1.00 98.75 106 ASN A CA 1
ATOM 719 C C . ASN A 1 106 ? -17.182 6.418 26.299 1.00 98.75 106 ASN A C 1
ATOM 721 O O . ASN A 1 106 ? -17.825 6.690 27.317 1.00 98.75 106 ASN A O 1
ATOM 725 N N . GLY A 1 107 ? -15.860 6.282 26.304 1.00 98.62 107 GLY A N 1
ATOM 726 C CA . GLY A 1 107 ? -15.042 6.281 27.508 1.00 98.62 107 GLY A CA 1
ATOM 727 C C . GLY A 1 107 ? -13.944 7.332 27.480 1.00 98.62 107 GLY A C 1
ATOM 728 O O . GLY A 1 107 ? -13.159 7.389 26.541 1.00 98.62 107 GLY A O 1
ATOM 729 N N . VAL A 1 108 ? -13.823 8.129 28.534 1.00 98.69 108 VAL A N 1
ATOM 730 C CA . VAL A 1 108 ? -12.721 9.075 28.736 1.00 98.69 108 VAL A CA 1
ATOM 731 C C . VAL A 1 108 ? -12.068 8.895 30.098 1.00 98.69 108 VAL A C 1
ATOM 733 O O . VAL A 1 108 ? -12.739 8.646 31.103 1.00 98.69 108 VAL A O 1
ATOM 736 N N . SER A 1 109 ? -10.748 9.062 30.132 1.00 98.19 109 SER A N 1
ATOM 737 C CA . SER A 1 109 ? -9.936 9.068 31.350 1.00 98.19 109 SER A CA 1
ATOM 738 C C . SER A 1 109 ? -8.830 10.116 31.256 1.00 98.19 109 SER A C 1
ATOM 740 O O . SER A 1 109 ? -8.244 10.325 30.202 1.00 98.19 109 SER A O 1
ATOM 742 N N . SER A 1 110 ? -8.510 10.783 32.361 1.00 97.38 110 SER A N 1
ATOM 743 C CA . SER A 1 110 ? -7.393 11.731 32.435 1.00 97.38 110 SER A CA 1
ATOM 744 C C . SER A 1 110 ? -6.053 11.090 32.799 1.00 97.38 110 SER A C 1
ATOM 746 O O . SER A 1 110 ? -5.028 11.759 32.665 1.00 97.38 110 SER A O 1
ATOM 748 N N . GLY A 1 111 ? -6.040 9.831 33.250 1.00 95.12 111 GLY A N 1
ATOM 749 C CA . GLY A 1 111 ? -4.832 9.176 33.772 1.00 95.12 111 GLY A CA 1
ATOM 750 C C . GLY A 1 111 ? -4.707 7.677 33.490 1.00 95.12 111 GLY A C 1
ATOM 751 O O . GLY A 1 111 ? -3.740 7.064 33.932 1.00 95.12 111 GLY A O 1
ATOM 752 N N . SER A 1 112 ? -5.658 7.079 32.776 1.00 96.81 112 SER A N 1
ATOM 753 C CA . SER A 1 112 ? -5.683 5.649 32.459 1.00 96.81 112 SER A CA 1
ATOM 754 C C . SER A 1 112 ? -6.343 5.420 31.095 1.00 96.81 112 SER A C 1
ATOM 756 O O . SER A 1 112 ? -6.282 6.289 30.229 1.00 96.81 112 SER A O 1
ATOM 758 N N . GLN A 1 113 ? -6.951 4.255 30.866 1.00 98.25 113 GLN A N 1
ATOM 759 C CA . GLN A 1 113 ? -7.661 3.973 29.625 1.00 98.25 113 GLN A CA 1
ATOM 760 C C . GLN A 1 113 ? -9.031 4.653 29.590 1.00 98.25 113 GLN A C 1
ATOM 762 O O . GLN A 1 113 ? -9.759 4.630 30.586 1.00 98.25 113 GLN A O 1
ATOM 767 N N . GLY A 1 114 ? -9.411 5.220 28.443 1.00 98.56 114 GLY A N 1
ATOM 768 C CA . GLY A 1 114 ? -10.789 5.668 28.222 1.00 98.56 114 GLY A CA 1
ATOM 769 C C . GLY A 1 114 ? -11.758 4.489 28.338 1.00 98.56 114 GLY A C 1
ATOM 770 O O . GLY A 1 114 ? -12.716 4.536 29.110 1.00 98.56 114 GLY A O 1
ATOM 771 N N . ILE A 1 115 ? -11.435 3.398 27.643 1.00 98.88 115 ILE A N 1
ATOM 772 C CA . ILE A 1 115 ? -12.141 2.113 27.697 1.00 98.88 115 ILE A CA 1
ATOM 773 C C . ILE A 1 115 ? -11.122 1.003 27.952 1.00 98.88 115 ILE A C 1
ATOM 775 O O . ILE A 1 115 ? -10.149 0.873 27.208 1.00 98.88 115 ILE A O 1
ATOM 779 N N . GLY A 1 116 ? -11.351 0.198 28.986 1.00 98.62 116 GLY A N 1
ATOM 780 C CA . GLY A 1 116 ? -10.580 -1.002 29.290 1.00 98.62 116 GLY A CA 1
ATOM 781 C C . GLY A 1 116 ? -11.491 -2.224 29.330 1.00 98.62 116 GLY A C 1
ATOM 782 O O . GLY A 1 116 ? -12.338 -2.310 30.219 1.00 98.62 116 GLY A O 1
ATOM 783 N N . TYR A 1 117 ? -11.307 -3.177 28.414 1.00 98.62 117 TYR A N 1
ATOM 784 C CA . TYR A 1 117 ? -12.071 -4.427 28.385 1.00 98.62 117 TYR A CA 1
ATOM 785 C C . TYR A 1 117 ? -11.165 -5.663 28.468 1.00 98.62 117 TYR A C 1
ATOM 787 O O . TYR A 1 117 ? -10.096 -5.721 27.861 1.00 98.62 117 TYR A O 1
ATOM 795 N N . SER A 1 118 ? -11.580 -6.669 29.237 1.00 98.00 118 SER A N 1
ATOM 796 C CA . SER A 1 118 ? -10.792 -7.893 29.488 1.00 98.00 118 SER A CA 1
ATOM 797 C C . SER A 1 118 ? -11.593 -9.185 29.323 1.00 98.00 118 SER A C 1
ATOM 799 O O . SER A 1 118 ? -11.173 -10.260 29.749 1.00 98.00 118 SER A O 1
ATOM 801 N N . VAL A 1 119 ? -12.764 -9.078 28.705 1.00 98.38 119 VAL A N 1
ATOM 802 C CA . VAL A 1 119 ? -13.742 -10.150 28.495 1.00 98.38 119 VAL A CA 1
ATOM 803 C C . VAL A 1 119 ? -14.407 -9.998 27.133 1.00 98.38 119 VAL A C 1
ATOM 805 O O . VAL A 1 119 ? -14.227 -8.994 26.446 1.00 98.38 119 VAL A O 1
ATOM 808 N N . VAL A 1 120 ? -15.143 -11.020 26.711 1.00 98.00 120 VAL A N 1
ATOM 809 C CA . VAL A 1 120 ? -15.804 -11.014 25.404 1.00 98.00 120 VAL A CA 1
ATOM 810 C C . VAL A 1 120 ? -16.929 -9.981 25.333 1.00 98.00 120 VAL A C 1
ATOM 812 O O . VAL A 1 120 ? -17.695 -9.802 26.284 1.00 98.00 120 VAL A O 1
ATOM 815 N N . MET A 1 121 ? -17.045 -9.351 24.168 1.00 98.69 121 MET A N 1
ATOM 816 C CA . MET A 1 121 ? -18.129 -8.440 23.818 1.00 98.69 121 MET A CA 1
ATOM 817 C C . MET A 1 121 ? -18.740 -8.894 22.496 1.00 98.69 121 MET A C 1
ATOM 819 O O . MET A 1 121 ? -18.034 -9.094 21.509 1.00 98.69 121 MET A O 1
ATOM 823 N N . THR A 1 122 ? -20.050 -9.115 22.474 1.00 98.62 122 THR A N 1
ATOM 824 C CA . THR A 1 122 ? -20.752 -9.665 21.312 1.00 98.62 122 THR A CA 1
ATOM 825 C C . THR A 1 122 ? -22.036 -8.897 21.034 1.00 98.62 122 THR A C 1
ATOM 827 O O . THR A 1 122 ? -22.921 -8.827 21.887 1.00 98.62 122 THR A O 1
ATOM 830 N N . SER A 1 123 ? -22.165 -8.391 19.808 1.00 98.25 123 SER A N 1
ATOM 831 C CA . SER A 1 123 ? -23.448 -8.026 19.210 1.00 98.25 123 SER A CA 1
ATOM 832 C C . SER A 1 123 ? -23.819 -9.078 18.164 1.00 98.25 123 SER A C 1
ATOM 834 O O . SER A 1 123 ? -23.111 -9.264 17.178 1.00 98.25 123 SER A O 1
ATOM 836 N N . THR A 1 124 ? -24.920 -9.795 18.369 1.00 96.12 124 THR A N 1
ATOM 837 C CA . THR A 1 124 ? -25.316 -10.916 17.492 1.00 96.12 124 THR A CA 1
ATOM 838 C C . THR A 1 124 ? -26.022 -10.469 16.210 1.00 96.12 124 THR A C 1
ATOM 840 O O . THR A 1 124 ? -26.058 -11.228 15.246 1.00 96.12 124 THR A O 1
ATOM 843 N N . GLY A 1 125 ? -26.560 -9.245 16.169 1.00 94.38 125 GLY A N 1
ATOM 844 C CA . GLY A 1 125 ? -27.293 -8.721 15.011 1.00 94.38 125 GLY A CA 1
ATOM 845 C C . GLY A 1 125 ? -26.966 -7.274 14.644 1.00 94.38 125 GLY A C 1
ATOM 846 O O . GLY A 1 125 ? -27.628 -6.703 13.778 1.00 94.38 125 GLY A O 1
ATOM 847 N N . SER A 1 126 ? -25.977 -6.653 15.288 1.00 97.06 126 SER A N 1
ATOM 848 C CA . SER A 1 126 ? -25.674 -5.235 15.095 1.00 97.06 126 SER A CA 1
ATOM 849 C C . SER A 1 126 ? -24.186 -4.932 15.297 1.00 97.06 126 SER A C 1
ATOM 851 O O . SER A 1 126 ? -23.330 -5.786 15.067 1.00 97.06 126 SER A O 1
ATOM 853 N N . ASN A 1 127 ? -23.870 -3.689 15.648 1.00 98.12 127 ASN A N 1
ATOM 854 C CA . ASN A 1 127 ? -22.516 -3.155 15.678 1.00 98.12 127 ASN A CA 1
ATOM 855 C C . ASN A 1 127 ? -21.925 -3.174 17.092 1.00 98.12 127 ASN A C 1
ATOM 857 O O . ASN A 1 127 ? -22.651 -3.075 18.081 1.00 98.12 127 ASN A O 1
ATOM 861 N N . VAL A 1 128 ? -20.599 -3.192 17.172 1.00 98.88 128 VAL A N 1
ATOM 862 C CA . VAL A 1 128 ? -19.848 -2.784 18.364 1.00 98.88 128 VAL A CA 1
ATOM 863 C C . VAL A 1 128 ? -19.098 -1.497 18.025 1.00 98.88 128 VAL A C 1
ATOM 865 O O . VAL A 1 128 ? -18.357 -1.459 17.044 1.00 98.88 128 VAL A O 1
ATOM 868 N N . SER A 1 129 ? -19.301 -0.442 18.813 1.00 98.81 129 SER A N 1
ATOM 869 C CA . SER A 1 129 ? -18.657 0.862 18.635 1.00 98.81 129 SER A CA 1
ATOM 870 C C . SER A 1 129 ? -17.995 1.308 19.931 1.00 98.81 129 SER A C 1
ATOM 872 O O . SER A 1 129 ? -18.691 1.574 20.907 1.00 98.81 129 SER A O 1
ATOM 874 N N . LEU A 1 130 ? -16.670 1.434 19.929 1.00 98.94 130 LEU A N 1
ATOM 875 C CA . LEU A 1 130 ? -15.875 1.872 21.077 1.00 98.94 130 LEU A CA 1
ATOM 876 C C . LEU A 1 130 ? -15.192 3.202 20.751 1.00 98.94 130 LEU A C 1
ATOM 878 O O . LEU A 1 130 ? -14.409 3.273 19.805 1.00 98.94 130 LEU A O 1
ATOM 882 N N . THR A 1 131 ? -15.446 4.239 21.544 1.00 98.81 131 THR A N 1
ATOM 883 C CA . THR A 1 131 ? -14.805 5.555 21.414 1.00 98.81 131 THR A CA 1
ATOM 884 C C . THR A 1 131 ? -14.108 5.912 22.718 1.00 98.81 131 THR A C 1
ATOM 886 O O . THR A 1 131 ? -14.750 6.246 23.710 1.00 98.81 131 THR A O 1
ATOM 889 N N . GLY A 1 132 ? -12.783 5.832 22.719 1.00 98.69 132 GLY A N 1
ATOM 890 C CA . GLY A 1 132 ? -11.926 6.036 23.874 1.00 98.69 132 GLY A CA 1
ATOM 891 C C . GLY A 1 132 ? -11.077 7.305 23.784 1.00 98.69 132 GLY A C 1
ATOM 892 O O . GLY A 1 132 ? -10.449 7.566 22.757 1.00 98.69 132 GLY A O 1
ATOM 893 N N . GLY A 1 133 ? -11.006 8.077 24.867 1.00 98.50 133 GLY A N 1
ATOM 894 C CA . GLY A 1 133 ? -10.158 9.265 24.987 1.00 98.50 133 GLY A CA 1
ATOM 895 C C . GLY A 1 133 ? -9.261 9.230 26.223 1.00 98.50 133 GLY A C 1
ATOM 896 O O . GLY A 1 133 ? -9.720 8.916 27.322 1.00 98.50 133 GLY A O 1
ATOM 897 N N . THR A 1 134 ? -7.994 9.604 26.061 1.00 98.38 134 THR A N 1
ATOM 898 C CA . THR A 1 134 ? -7.021 9.705 27.161 1.00 98.38 134 THR A CA 1
ATOM 899 C C . THR A 1 134 ? -6.135 10.953 27.049 1.00 98.38 134 THR A C 1
ATOM 901 O O . THR A 1 134 ? -6.132 11.656 26.046 1.00 98.38 134 THR A O 1
ATOM 904 N N . THR A 1 135 ? -5.335 11.242 28.074 1.00 96.69 135 THR A N 1
ATOM 905 C CA . THR A 1 135 ? -4.189 12.162 27.976 1.00 96.69 135 THR A CA 1
ATOM 906 C C . THR A 1 135 ? -2.947 11.454 27.417 1.00 96.69 135 THR A C 1
ATOM 908 O O . THR A 1 135 ? -2.486 11.821 26.344 1.00 96.69 135 THR A O 1
ATOM 911 N N . THR A 1 136 ? -2.437 10.416 28.095 1.00 93.88 136 THR A N 1
ATOM 912 C CA . THR A 1 136 ? -1.200 9.679 27.725 1.00 93.88 136 THR A CA 1
ATOM 913 C C . THR A 1 136 ? -1.275 8.151 27.929 1.00 93.88 136 THR A C 1
ATOM 915 O O . THR A 1 136 ? -0.282 7.447 27.750 1.00 93.88 136 THR A O 1
ATOM 918 N N . GLY A 1 137 ? -2.432 7.616 28.332 1.00 94.50 137 GLY A N 1
ATOM 919 C CA . GLY A 1 137 ? -2.679 6.183 28.512 1.00 94.50 137 GLY A CA 1
ATOM 920 C C . GLY A 1 137 ? -3.060 5.474 27.211 1.00 94.50 137 GLY A C 1
ATOM 921 O O . GLY A 1 137 ? -2.313 5.515 26.236 1.00 94.50 137 GLY A O 1
ATOM 922 N N . TYR A 1 138 ? -4.233 4.832 27.217 1.00 98.31 138 TYR A N 1
ATOM 923 C CA . TYR A 1 138 ? -4.856 4.255 26.022 1.00 98.31 138 TYR A CA 1
ATOM 924 C C . TYR A 1 138 ? -6.222 4.898 25.789 1.00 98.31 138 TYR A C 1
ATOM 926 O O . TYR A 1 138 ? -6.983 5.087 26.734 1.00 98.31 138 TYR A O 1
ATOM 934 N N . GLY A 1 139 ? -6.585 5.203 24.547 1.00 98.44 139 GLY A N 1
ATOM 935 C CA . GLY A 1 139 ? -7.982 5.510 24.243 1.00 98.44 139 GLY A CA 1
ATOM 936 C C . GLY A 1 139 ? -8.831 4.269 24.514 1.00 98.44 139 GLY A C 1
ATOM 937 O O . GLY A 1 139 ? -9.698 4.273 25.390 1.00 98.44 139 GLY A O 1
ATOM 938 N N . VAL A 1 140 ? -8.502 3.179 23.821 1.00 98.88 140 VAL A N 1
ATOM 939 C CA . VAL A 1 140 ? -9.134 1.865 23.985 1.00 98.88 140 VAL A CA 1
ATOM 940 C C . VAL A 1 140 ? -8.066 0.804 24.225 1.00 98.88 140 VAL A C 1
ATOM 942 O O . VAL A 1 140 ? -7.112 0.688 23.457 1.00 98.88 140 VAL A O 1
ATOM 945 N N . TYR A 1 141 ? -8.249 0.003 25.270 1.00 98.75 141 TYR A N 1
ATOM 946 C CA . TYR A 1 141 ? -7.409 -1.143 25.589 1.00 98.75 141 TYR A CA 1
ATOM 947 C C . TYR A 1 141 ? -8.263 -2.390 25.800 1.00 98.75 141 TYR A C 1
ATOM 949 O O . TYR A 1 141 ? -9.170 -2.395 26.632 1.00 98.75 141 TYR A O 1
ATOM 957 N N . GLY A 1 142 ? -7.925 -3.476 25.117 1.00 97.69 142 GLY A N 1
ATOM 958 C CA . GLY A 1 142 ? -8.406 -4.796 25.489 1.00 97.69 142 GLY A CA 1
ATOM 959 C C . GLY A 1 142 ? -7.742 -5.921 24.718 1.00 97.69 142 GLY A C 1
ATOM 960 O O . GLY A 1 142 ? -7.055 -5.713 23.724 1.00 97.69 142 GLY A O 1
ATOM 961 N N . THR A 1 143 ? -7.891 -7.139 25.220 1.00 95.00 143 THR A N 1
ATOM 962 C CA . THR A 1 143 ? -7.135 -8.308 24.732 1.00 95.00 143 THR A CA 1
ATOM 963 C C . THR A 1 143 ? -8.026 -9.482 24.342 1.00 95.00 143 THR A C 1
ATOM 965 O O . THR A 1 143 ? -7.537 -10.514 23.887 1.00 95.00 143 THR A O 1
ATOM 968 N N . THR A 1 144 ? -9.336 -9.328 24.490 1.00 98.19 144 THR A N 1
ATOM 969 C CA . THR A 1 144 ? -10.342 -10.369 24.277 1.00 98.19 144 THR A CA 1
ATOM 970 C C . THR A 1 144 ? -11.154 -10.139 23.008 1.00 98.19 144 THR A C 1
ATOM 972 O O . THR A 1 144 ? -11.047 -9.107 22.354 1.00 98.19 144 THR A O 1
ATOM 975 N N . LEU A 1 145 ? -11.942 -11.146 22.628 1.00 98.62 145 LEU A N 1
ATOM 976 C CA . LEU A 1 145 ? -12.683 -11.145 21.373 1.00 98.62 145 LEU A CA 1
ATOM 977 C C . LEU A 1 145 ? -13.849 -10.149 21.379 1.00 98.62 145 LEU A C 1
ATOM 979 O O . LEU A 1 145 ? -14.709 -10.194 22.263 1.00 98.62 145 LEU A O 1
ATOM 983 N N . ILE A 1 146 ? -13.915 -9.344 20.319 1.00 98.88 146 ILE A N 1
ATOM 984 C CA . ILE A 1 146 ? -15.109 -8.594 19.921 1.00 98.88 146 ILE A CA 1
ATOM 985 C C . ILE A 1 146 ? -15.745 -9.275 18.705 1.00 98.88 146 ILE A C 1
ATOM 987 O O . ILE A 1 146 ? -15.062 -9.546 17.716 1.00 98.88 146 ILE A O 1
ATOM 991 N N . THR A 1 147 ? -17.054 -9.528 18.769 1.00 98.75 147 THR A N 1
ATOM 992 C CA . THR A 1 147 ? -17.839 -10.110 17.666 1.00 98.75 147 THR A CA 1
ATOM 993 C C . THR A 1 147 ? -19.046 -9.232 17.322 1.00 98.75 147 THR A C 1
ATOM 995 O O . THR A 1 147 ? -19.812 -8.874 18.218 1.00 98.75 147 THR A O 1
ATOM 998 N N . ALA A 1 148 ? -19.221 -8.859 16.049 1.00 98.75 148 ALA A N 1
ATOM 999 C CA . ALA A 1 148 ? -20.329 -8.003 15.595 1.00 98.75 148 ALA A CA 1
ATOM 1000 C C . ALA A 1 148 ? -20.583 -8.100 14.077 1.00 98.75 148 ALA A C 1
ATOM 1002 O O . ALA A 1 148 ? -19.802 -8.703 13.351 1.00 98.75 148 ALA A O 1
ATOM 1003 N N . ASN A 1 149 ? -21.637 -7.458 13.563 1.00 98.25 149 ASN A N 1
ATOM 1004 C CA . ASN A 1 149 ? -21.810 -7.243 12.115 1.00 98.25 149 ASN A CA 1
ATOM 1005 C C . ASN A 1 149 ? -20.879 -6.139 11.594 1.00 98.25 149 ASN A C 1
ATOM 1007 O O . ASN A 1 149 ? -20.419 -6.200 10.458 1.00 98.25 149 ASN A O 1
ATOM 1011 N N . ASN A 1 150 ? -20.604 -5.133 12.428 1.00 98.38 150 ASN A N 1
ATOM 1012 C CA . ASN A 1 150 ? -19.604 -4.098 12.178 1.00 98.38 150 ASN A CA 1
ATOM 1013 C C . ASN A 1 150 ? -18.905 -3.739 13.490 1.00 98.38 150 ASN A C 1
ATOM 1015 O O . ASN A 1 150 ? -19.550 -3.668 14.537 1.00 98.38 150 ASN A O 1
ATOM 1019 N N . ILE A 1 151 ? -17.605 -3.480 13.429 1.00 98.88 151 ILE A N 1
ATOM 1020 C CA . ILE A 1 151 ? -16.770 -3.114 14.569 1.00 98.88 151 ILE A CA 1
ATOM 1021 C C . ILE A 1 151 ? -16.105 -1.774 14.257 1.00 98.88 151 ILE A C 1
ATOM 1023 O O . ILE A 1 151 ? -15.348 -1.660 13.296 1.00 98.88 151 ILE A O 1
ATOM 1027 N N . ALA A 1 152 ? -16.370 -0.763 15.075 1.00 98.88 152 ALA A N 1
ATOM 1028 C CA . ALA A 1 152 ? -15.716 0.537 14.999 1.00 98.88 152 ALA A CA 1
ATOM 1029 C C . ALA A 1 152 ? -14.999 0.818 16.320 1.00 98.88 152 ALA A C 1
ATOM 1031 O O . ALA A 1 152 ? -15.613 0.779 17.383 1.00 98.88 152 ALA A O 1
ATOM 1032 N N . ILE A 1 153 ? -13.697 1.084 16.270 1.00 98.94 153 ILE A N 1
ATOM 1033 C CA . ILE A 1 153 ? -12.879 1.356 17.454 1.00 98.94 153 ILE A CA 1
ATOM 1034 C C . ILE A 1 153 ? -12.082 2.622 17.192 1.00 98.94 153 ILE A C 1
ATOM 1036 O O . ILE A 1 153 ? -11.256 2.662 16.286 1.00 98.94 153 ILE A O 1
ATOM 1040 N N . THR A 1 154 ? -12.322 3.652 17.990 1.00 98.81 154 THR A N 1
ATOM 1041 C CA . THR A 1 154 ? -11.616 4.928 17.914 1.00 98.81 154 THR A CA 1
ATOM 1042 C C . THR A 1 154 ? -10.934 5.198 19.243 1.00 98.81 154 THR A C 1
ATOM 1044 O O . THR A 1 154 ? -11.603 5.341 20.260 1.00 98.81 154 THR A O 1
ATOM 1047 N N . GLY A 1 155 ? -9.611 5.283 19.238 1.00 98.75 155 GLY A N 1
ATOM 1048 C CA . GLY A 1 155 ? -8.806 5.773 20.346 1.00 98.75 155 GLY A CA 1
ATOM 1049 C C . GLY A 1 155 ? -8.217 7.134 20.003 1.00 98.75 155 GLY A C 1
ATOM 1050 O O . GLY A 1 155 ? -7.755 7.353 18.882 1.00 98.75 155 GLY A O 1
ATOM 1051 N N . THR A 1 156 ? -8.239 8.054 20.961 1.00 98.50 156 THR A N 1
ATOM 1052 C CA . THR A 1 156 ? -7.564 9.346 20.824 1.00 98.50 156 THR A CA 1
ATOM 1053 C C . THR A 1 156 ? -6.851 9.746 22.101 1.00 98.50 156 THR A C 1
ATOM 1055 O O . THR A 1 156 ? -7.318 9.436 23.205 1.00 98.50 156 THR A O 1
ATOM 1058 N N . SER A 1 157 ? -5.784 10.526 21.960 1.00 98.44 157 SER A N 1
ATOM 1059 C CA . SER A 1 157 ? -5.087 11.112 23.096 1.00 98.44 157 SER A CA 1
ATOM 1060 C C . SER A 1 157 ? -4.677 12.564 22.863 1.00 98.44 157 SER A C 1
ATOM 1062 O O . SER A 1 157 ? -4.429 12.982 21.735 1.00 98.44 157 SER A O 1
ATOM 1064 N N . SER A 1 158 ? -4.626 13.372 23.927 1.00 96.62 158 SER A N 1
ATOM 1065 C CA . SER A 1 158 ? -4.156 14.769 23.840 1.00 96.62 158 SER A CA 1
ATOM 1066 C C . SER A 1 158 ? -2.641 14.937 24.024 1.00 96.62 158 SER A C 1
ATOM 1068 O O . SER A 1 158 ? -2.105 16.019 23.797 1.00 96.62 158 SER A O 1
ATOM 1070 N N . GLY A 1 159 ? -1.939 13.872 24.409 1.00 94.38 159 GLY A N 1
ATOM 1071 C CA . GLY A 1 159 ? -0.482 13.772 24.461 1.00 94.38 159 GLY A CA 1
ATOM 1072 C C . GLY A 1 159 ? -0.017 12.389 24.004 1.00 94.38 159 GLY A C 1
ATOM 1073 O O . GLY A 1 159 ? -0.840 11.514 23.751 1.00 94.38 159 GLY A O 1
ATOM 1074 N N . ALA A 1 160 ? 1.297 12.182 23.881 1.00 94.19 160 ALA A N 1
ATOM 1075 C CA . ALA A 1 160 ? 1.852 10.921 23.381 1.00 94.19 160 ALA A CA 1
ATOM 1076 C C . ALA A 1 160 ? 1.405 9.724 24.254 1.00 94.19 160 ALA A C 1
ATOM 1078 O O . ALA A 1 160 ? 1.752 9.687 25.440 1.00 94.19 160 ALA A O 1
ATOM 1079 N N . PRO A 1 161 ? 0.633 8.770 23.702 1.00 95.12 161 PRO A N 1
ATOM 1080 C CA . PRO A 1 161 ? 0.132 7.623 24.440 1.00 95.12 161 PRO A CA 1
ATOM 1081 C C . PRO A 1 161 ? 1.123 6.454 24.390 1.00 95.12 161 PRO A C 1
ATOM 1083 O O . PRO A 1 161 ? 2.077 6.459 23.608 1.00 95.12 161 PRO A O 1
ATOM 1086 N N . SER A 1 162 ? 0.854 5.406 25.177 1.00 91.56 162 SER A N 1
ATOM 1087 C CA . SER A 1 162 ? 1.465 4.092 24.912 1.00 91.56 162 SER A CA 1
ATOM 1088 C C . SER A 1 162 ? 0.956 3.540 23.579 1.00 91.56 162 SER A C 1
ATOM 1090 O O . SER A 1 162 ? 1.757 3.237 22.702 1.00 91.56 162 SER A O 1
ATOM 1092 N N . TYR A 1 163 ? -0.371 3.479 23.425 1.00 97.44 163 TYR A N 1
ATOM 1093 C CA . TYR A 1 163 ? -1.086 3.313 22.160 1.00 97.44 163 TYR A CA 1
ATOM 1094 C C . TYR A 1 163 ? -2.463 3.966 22.282 1.00 97.44 163 TYR A C 1
ATOM 1096 O O . TYR A 1 163 ? -3.125 3.765 23.296 1.00 97.44 163 TYR A O 1
ATOM 1104 N N . ASP A 1 164 ? -2.948 4.678 21.269 1.00 98.56 164 ASP A N 1
ATOM 1105 C CA . ASP A 1 164 ? -4.341 5.144 21.258 1.00 98.56 164 ASP A CA 1
ATOM 1106 C C . ASP A 1 164 ? -5.327 3.975 21.254 1.00 98.56 164 ASP A C 1
ATOM 1108 O O . ASP A 1 164 ? -6.333 3.994 21.967 1.00 98.56 164 ASP A O 1
ATOM 1112 N N . VAL A 1 165 ? -5.015 2.932 20.486 1.00 98.88 165 VAL A N 1
ATOM 1113 C CA . VAL A 1 165 ? -5.781 1.690 20.441 1.00 98.88 165 VAL A CA 1
ATOM 1114 C C . VAL A 1 165 ? -4.848 0.504 20.629 1.00 98.88 165 VAL A C 1
ATOM 1116 O O . VAL A 1 165 ? -3.956 0.281 19.817 1.00 98.88 165 VAL A O 1
ATOM 1119 N N . TYR A 1 166 ? -5.094 -0.297 21.661 1.00 98.75 166 TYR A N 1
ATOM 1120 C CA . TYR A 1 166 ? -4.496 -1.618 21.837 1.00 98.75 166 TYR A CA 1
ATOM 1121 C C . TYR A 1 166 ? -5.617 -2.648 21.908 1.00 98.75 166 TYR A C 1
ATOM 1123 O O . TYR A 1 166 ? -6.404 -2.632 22.854 1.00 98.75 166 TYR A O 1
ATOM 1131 N N . ILE A 1 167 ? -5.710 -3.541 20.927 1.00 98.50 167 ILE A N 1
ATOM 1132 C CA . ILE A 1 167 ? -6.834 -4.478 20.823 1.00 98.50 167 ILE A CA 1
ATOM 1133 C C . ILE A 1 167 ? -6.409 -5.899 20.446 1.00 98.50 167 ILE A C 1
ATOM 1135 O O . ILE A 1 167 ? -5.420 -6.130 19.745 1.00 98.50 167 ILE A O 1
ATOM 1139 N N . GLY A 1 168 ? -7.204 -6.856 20.919 1.00 98.44 168 GLY A N 1
ATOM 1140 C CA . GLY A 1 168 ? -7.060 -8.277 20.639 1.00 98.44 168 GLY A CA 1
ATOM 1141 C C . GLY A 1 168 ? -7.800 -8.724 19.366 1.00 98.44 168 GLY A C 1
ATOM 1142 O O . GLY A 1 168 ? -7.791 -8.016 18.353 1.00 98.44 168 GLY A O 1
ATOM 1143 N N . PRO A 1 169 ? -8.384 -9.937 19.376 1.00 98.75 169 PRO A N 1
ATOM 1144 C CA . PRO A 1 169 ? -9.018 -10.520 18.200 1.00 98.75 169 PRO A CA 1
ATOM 1145 C C . PRO A 1 169 ? -10.378 -9.889 17.889 1.00 98.75 169 PRO A C 1
ATOM 1147 O O . PRO A 1 169 ? -11.113 -9.482 18.789 1.00 98.75 169 PRO A O 1
ATOM 1150 N N . LEU A 1 170 ? -10.731 -9.864 16.605 1.00 98.81 170 LEU A N 1
ATOM 1151 C CA . LEU A 1 170 ? -11.986 -9.308 16.092 1.00 98.81 170 LEU A CA 1
ATOM 1152 C C . LEU A 1 170 ? -12.646 -10.305 15.137 1.00 98.81 170 LEU A C 1
ATOM 1154 O O . LEU A 1 170 ? -11.967 -10.988 14.370 1.00 98.81 170 LEU A O 1
ATOM 1158 N N . THR A 1 171 ? -13.970 -10.408 15.153 1.00 98.62 171 THR A N 1
ATOM 1159 C CA . THR A 1 171 ? -14.705 -11.311 14.254 1.00 98.62 171 THR A CA 1
ATOM 1160 C C . THR A 1 171 ? -15.983 -10.663 13.747 1.00 98.62 171 THR A C 1
ATOM 1162 O O . THR A 1 171 ? -16.768 -10.117 14.522 1.00 98.62 171 THR A O 1
ATOM 1165 N N . ILE A 1 172 ? -16.204 -10.746 12.436 1.00 98.62 172 ILE A N 1
ATOM 1166 C CA . ILE A 1 172 ? -17.508 -10.446 11.847 1.00 98.62 172 ILE A CA 1
ATOM 1167 C C . ILE A 1 172 ? -18.420 -11.669 11.981 1.00 98.62 172 ILE A C 1
ATOM 1169 O O . ILE A 1 172 ? -17.992 -12.797 11.735 1.00 98.62 172 ILE A O 1
ATOM 1173 N N . ASN A 1 173 ? -19.676 -11.453 12.371 1.00 97.88 173 ASN A N 1
ATOM 1174 C CA . ASN A 1 173 ? -20.680 -12.513 12.467 1.00 97.88 173 ASN A CA 1
ATOM 1175 C C . ASN A 1 173 ? -20.801 -13.290 11.147 1.00 97.88 173 ASN A C 1
ATOM 1177 O O . ASN A 1 173 ? -20.934 -12.699 10.079 1.00 97.88 173 ASN A O 1
ATOM 1181 N N . THR A 1 174 ? -20.857 -14.620 11.224 1.00 92.75 174 THR A N 1
ATOM 1182 C CA . THR A 1 174 ? -20.925 -15.508 10.048 1.00 92.75 174 THR A CA 1
ATOM 1183 C C . THR A 1 174 ? -22.160 -15.293 9.168 1.00 92.75 174 THR A C 1
ATOM 1185 O O . THR A 1 174 ? -22.105 -15.571 7.974 1.00 92.75 174 THR A O 1
ATOM 1188 N N . GLY A 1 175 ? -23.264 -14.799 9.739 1.00 89.00 175 GLY A N 1
ATOM 1189 C CA . GLY A 1 175 ? -24.493 -14.464 9.011 1.00 89.00 175 GLY A CA 1
ATOM 1190 C C . GLY A 1 175 ? -24.549 -13.036 8.457 1.00 89.00 175 GLY A C 1
ATOM 1191 O O . GLY A 1 175 ? -25.535 -12.683 7.810 1.00 89.00 175 GLY A O 1
ATOM 1192 N N . ALA A 1 176 ? -23.541 -12.196 8.713 1.00 91.81 176 ALA A N 1
ATOM 1193 C CA . ALA A 1 176 ? -23.507 -10.846 8.164 1.00 91.81 176 ALA A CA 1
ATOM 1194 C C . ALA A 1 176 ? -23.274 -10.894 6.643 1.00 91.81 176 ALA A C 1
ATOM 1196 O O . ALA A 1 176 ? -22.419 -11.626 6.148 1.00 91.81 176 ALA A O 1
ATOM 1197 N N . THR A 1 177 ? -24.041 -10.103 5.889 1.00 82.69 177 THR A N 1
ATOM 1198 C CA . THR A 1 177 ? -23.751 -9.851 4.471 1.00 82.69 177 THR A CA 1
ATOM 1199 C C . THR A 1 177 ? -22.823 -8.647 4.395 1.00 82.69 177 THR A C 1
ATOM 1201 O O . THR A 1 177 ? -23.248 -7.522 4.657 1.00 82.69 177 THR A O 1
ATOM 1204 N N . GLY A 1 178 ? -21.548 -8.882 4.089 1.00 80.38 178 GLY A N 1
ATOM 1205 C CA . GLY A 1 178 ? -20.512 -7.876 4.295 1.00 80.38 178 GLY A CA 1
ATOM 1206 C C . GLY A 1 178 ? -20.207 -7.662 5.779 1.00 80.38 178 GLY A C 1
ATOM 1207 O O . GLY A 1 178 ? -20.408 -8.539 6.615 1.00 80.38 178 GLY A O 1
ATOM 1208 N N . GLY A 1 179 ? -19.675 -6.490 6.097 1.00 93.06 179 GLY A N 1
ATOM 1209 C CA . GLY A 1 179 ? -19.295 -6.086 7.448 1.00 93.06 179 GLY A CA 1
ATOM 1210 C C . GLY A 1 179 ? -18.060 -5.203 7.402 1.00 93.06 179 GLY A C 1
ATOM 1211 O O . GLY A 1 179 ? -17.281 -5.269 6.452 1.00 93.06 179 GLY A O 1
ATOM 1212 N N . SER A 1 180 ? -17.876 -4.362 8.406 1.00 97.38 180 SER A N 1
ATOM 1213 C CA . SER A 1 180 ? -16.753 -3.427 8.433 1.00 97.38 180 SER A CA 1
ATOM 1214 C C . SER A 1 180 ? -16.037 -3.473 9.768 1.00 97.38 180 SER A C 1
ATOM 1216 O O . SER A 1 180 ? -16.680 -3.433 10.814 1.00 97.38 180 SER A O 1
ATOM 1218 N N . ILE A 1 181 ? -14.710 -3.523 9.726 1.00 98.81 181 ILE A N 1
ATOM 1219 C CA . ILE A 1 181 ? -13.830 -3.305 10.870 1.00 98.81 181 ILE A CA 1
ATOM 1220 C C . ILE A 1 181 ? -13.057 -2.017 10.611 1.00 98.81 181 ILE A C 1
ATOM 1222 O O . ILE A 1 181 ? -12.210 -1.971 9.723 1.00 98.81 181 ILE A O 1
ATOM 1226 N N . THR A 1 182 ? -13.315 -0.986 11.403 1.00 98.88 182 THR A N 1
ATOM 1227 C CA . THR A 1 182 ? -12.579 0.279 11.332 1.00 98.88 182 THR A CA 1
ATOM 1228 C C . THR A 1 182 ? -11.916 0.543 12.667 1.00 98.88 182 THR A C 1
ATOM 1230 O O . THR A 1 182 ? -12.587 0.645 13.692 1.00 98.88 182 THR A O 1
ATOM 1233 N N . ILE A 1 183 ? -10.595 0.678 12.654 1.00 98.94 183 ILE A N 1
ATOM 1234 C CA . ILE A 1 183 ? -9.786 0.983 13.828 1.00 98.94 183 ILE A CA 1
ATOM 1235 C C . ILE A 1 183 ? -9.059 2.292 13.562 1.00 98.94 183 ILE A C 1
ATOM 1237 O O . ILE A 1 183 ? -8.320 2.409 12.586 1.00 98.94 183 ILE A O 1
ATOM 1241 N N . THR A 1 184 ? -9.281 3.277 14.423 1.00 98.88 184 THR A N 1
ATOM 1242 C CA . THR A 1 184 ? -8.673 4.603 14.338 1.00 98.88 184 THR A CA 1
ATOM 1243 C C . THR A 1 184 ? -7.915 4.909 15.622 1.00 98.88 184 THR A C 1
ATOM 1245 O O . THR A 1 184 ? -8.510 4.859 16.693 1.00 98.88 184 THR A O 1
ATOM 1248 N N . GLY A 1 185 ? -6.626 5.232 15.532 1.00 98.69 185 GLY A N 1
ATOM 1249 C CA . GLY A 1 185 ? -5.801 5.641 16.674 1.00 98.69 185 GLY A CA 1
ATOM 1250 C C . GLY A 1 185 ? -5.092 6.952 16.369 1.00 98.69 185 GLY A C 1
ATOM 1251 O O . GLY A 1 185 ? -4.207 6.957 15.521 1.00 98.69 185 GLY A O 1
ATOM 1252 N N . ASN A 1 186 ? -5.504 8.055 16.998 1.00 98.19 186 ASN A N 1
ATOM 1253 C CA . ASN A 1 186 ? -4.967 9.380 16.685 1.00 98.19 186 ASN A CA 1
ATOM 1254 C C . ASN A 1 186 ? -4.553 10.192 17.914 1.00 98.19 186 ASN A C 1
ATOM 1256 O O . ASN A 1 186 ? -5.380 10.510 18.772 1.00 98.19 186 ASN A O 1
ATOM 1260 N N . VAL A 1 187 ? -3.325 10.709 17.876 1.00 98.12 187 VAL A N 1
ATOM 1261 C CA . VAL A 1 187 ? -2.841 11.680 18.859 1.00 98.12 187 VAL A CA 1
ATOM 1262 C C . VAL A 1 187 ? -3.142 13.091 18.365 1.00 98.12 187 VAL A C 1
ATOM 1264 O O . VAL A 1 187 ? -2.722 13.495 17.277 1.00 98.12 187 VAL A O 1
ATOM 1267 N N . ILE A 1 188 ? -3.896 13.865 19.137 1.00 97.12 188 ILE A N 1
ATOM 1268 C CA . ILE A 1 188 ? -4.374 15.184 18.723 1.00 97.12 188 ILE A CA 1
ATOM 1269 C C . ILE A 1 188 ? -3.198 16.151 18.552 1.00 97.12 188 ILE A C 1
ATOM 1271 O O . ILE A 1 188 ? -2.455 16.434 19.487 1.00 97.12 188 ILE A O 1
ATOM 1275 N N . GLY A 1 189 ? -3.053 16.688 17.338 1.00 94.06 189 GLY A N 1
ATOM 1276 C CA . GLY A 1 189 ? -2.059 17.715 17.017 1.00 94.06 189 GLY A CA 1
ATOM 1277 C C . GLY A 1 189 ? -0.608 17.227 16.927 1.00 94.06 189 GLY A C 1
ATOM 1278 O O . GLY A 1 189 ? 0.277 18.041 16.673 1.00 94.06 189 GLY A O 1
ATOM 1279 N N . THR A 1 190 ? -0.345 15.930 17.093 1.00 94.88 190 THR A N 1
ATOM 1280 C CA . THR A 1 190 ? 1.014 15.361 17.091 1.00 94.88 190 THR A CA 1
ATOM 1281 C C . THR A 1 190 ? 1.116 14.152 16.151 1.00 94.88 190 THR A C 1
ATOM 1283 O O . THR A 1 190 ? 1.265 13.010 16.591 1.00 94.88 190 THR A O 1
ATOM 1286 N N . PRO A 1 191 ? 1.045 14.374 14.825 1.00 94.56 191 PRO A N 1
ATOM 1287 C CA . PRO A 1 191 ? 1.337 13.315 13.868 1.00 94.56 191 PRO A CA 1
ATOM 1288 C C . PRO A 1 191 ? 2.798 12.868 13.998 1.00 94.56 191 PRO A C 1
ATOM 1290 O O . PRO A 1 191 ? 3.687 13.696 14.229 1.00 94.56 191 PRO A O 1
ATOM 1293 N N . GLY A 1 192 ? 3.076 11.581 13.801 1.00 93.81 192 GLY A N 1
ATOM 1294 C CA . GLY A 1 192 ? 4.447 11.073 13.835 1.00 93.81 192 GLY A CA 1
ATOM 1295 C C . GLY A 1 192 ? 4.579 9.619 14.255 1.00 93.81 192 GLY A C 1
ATOM 1296 O O . GLY A 1 192 ? 3.955 8.750 13.658 1.00 93.81 192 GLY A O 1
ATOM 1297 N N . ALA A 1 193 ? 5.448 9.364 15.232 1.00 95.50 193 ALA A N 1
ATOM 1298 C CA . ALA A 1 193 ? 5.904 8.028 15.616 1.00 95.50 193 ALA A CA 1
ATOM 1299 C C . ALA A 1 193 ? 5.399 7.564 16.996 1.00 95.50 193 ALA A C 1
ATOM 1301 O O . ALA A 1 193 ? 5.982 6.654 17.588 1.00 95.50 193 ALA A O 1
ATOM 1302 N N . ALA A 1 194 ? 4.361 8.194 17.550 1.00 97.31 194 ALA A N 1
ATOM 1303 C CA . ALA A 1 194 ? 3.744 7.722 18.786 1.00 97.31 194 ALA A CA 1
ATOM 1304 C C . ALA A 1 194 ? 2.964 6.411 18.550 1.00 97.31 194 ALA A C 1
ATOM 1306 O O . ALA A 1 194 ? 2.808 5.948 17.414 1.00 97.31 194 ALA A O 1
ATOM 1307 N N . GLY A 1 195 ? 2.474 5.787 19.622 1.00 96.94 195 GLY A N 1
ATOM 1308 C CA . GLY A 1 195 ? 1.628 4.603 19.505 1.00 96.94 195 GLY A CA 1
ATOM 1309 C C . GLY A 1 195 ? 0.228 4.969 19.013 1.00 96.94 195 GLY A C 1
ATOM 1310 O O . GLY A 1 195 ? -0.584 5.448 19.791 1.00 96.94 195 GLY A O 1
ATOM 1311 N N . GLY A 1 196 ? -0.080 4.727 17.741 1.00 98.50 196 GLY A N 1
ATOM 1312 C CA . GLY A 1 196 ? -1.444 4.881 17.229 1.00 98.50 196 GLY A CA 1
ATOM 1313 C C . GLY A 1 196 ? -2.259 3.612 17.462 1.00 98.50 196 GLY A C 1
ATOM 1314 O O . GLY A 1 196 ? -3.097 3.541 18.356 1.00 98.50 196 GLY A O 1
ATOM 1315 N N . ILE A 1 197 ? -1.978 2.572 16.680 1.00 98.88 197 ILE A N 1
ATOM 1316 C CA . ILE A 1 197 ? -2.706 1.299 16.730 1.00 98.88 197 ILE A CA 1
ATOM 1317 C C . ILE A 1 197 ? -1.748 0.151 17.035 1.00 98.88 197 ILE A C 1
ATOM 1319 O O . ILE A 1 197 ? -0.718 0.008 16.381 1.00 98.88 197 ILE A O 1
ATOM 1323 N N . TYR A 1 198 ? -2.143 -0.711 17.967 1.00 98.69 198 TYR A N 1
ATOM 1324 C CA . TYR A 1 198 ? -1.569 -2.028 18.200 1.00 98.69 198 TYR A CA 1
ATOM 1325 C C . TYR A 1 198 ? -2.675 -3.084 18.177 1.00 98.69 198 TYR A C 1
ATOM 1327 O O . TYR A 1 198 ? -3.588 -3.069 19.003 1.00 98.69 198 TYR A O 1
ATOM 1335 N N . GLN A 1 199 ? -2.606 -4.009 17.226 1.00 98.56 199 GLN A N 1
ATOM 1336 C CA . GLN A 1 199 ? -3.595 -5.065 17.040 1.00 98.56 199 GLN A CA 1
ATOM 1337 C C . GLN A 1 199 ? -2.883 -6.419 17.046 1.00 98.56 199 GLN A C 1
ATOM 1339 O O . GLN A 1 199 ? -2.055 -6.672 16.177 1.00 98.56 199 GLN A O 1
ATOM 1344 N N . SER A 1 200 ? -3.163 -7.282 18.026 1.00 95.31 200 SER A N 1
ATOM 1345 C CA . SER A 1 200 ? -2.395 -8.527 18.235 1.00 95.31 200 SER A CA 1
ATOM 1346 C C . SER A 1 200 ? -3.160 -9.822 17.977 1.00 95.31 200 SER A C 1
ATOM 1348 O O . SER A 1 200 ? -2.540 -10.843 17.686 1.00 95.31 200 SER A O 1
ATOM 1350 N N . GLY A 1 201 ? -4.490 -9.812 18.090 1.00 96.44 201 GLY A N 1
ATOM 1351 C CA . GLY A 1 201 ? -5.305 -11.020 17.935 1.00 96.44 201 GLY A CA 1
ATOM 1352 C C . GLY A 1 201 ? -5.701 -11.311 16.488 1.00 96.44 201 GLY A C 1
ATOM 1353 O O . GLY A 1 201 ? -5.608 -10.455 15.622 1.00 96.44 201 GLY A O 1
ATOM 1354 N N . ALA A 1 202 ? -6.183 -12.517 16.195 1.00 98.19 202 ALA A N 1
ATOM 1355 C CA . ALA A 1 202 ? -6.670 -12.829 14.852 1.00 98.19 202 ALA A CA 1
ATOM 1356 C C . ALA A 1 202 ? -7.886 -11.965 14.462 1.00 98.19 202 ALA A C 1
ATOM 1358 O O . ALA A 1 202 ? -8.757 -11.692 15.292 1.00 98.19 202 ALA A O 1
ATOM 1359 N N . ILE A 1 203 ? -7.962 -11.571 13.192 1.00 98.75 203 ILE A N 1
ATOM 1360 C CA . ILE A 1 203 ? -9.138 -10.936 12.592 1.00 98.75 203 ILE A CA 1
ATOM 1361 C C . ILE A 1 203 ? -9.780 -11.926 11.633 1.00 98.75 203 ILE A C 1
ATOM 1363 O O . ILE A 1 203 ? -9.117 -12.418 10.722 1.00 98.75 203 ILE A O 1
ATOM 1367 N N . THR A 1 204 ? -11.073 -12.181 11.815 1.00 98.31 204 THR A N 1
ATOM 1368 C CA . THR A 1 204 ? -11.860 -13.030 10.912 1.00 98.31 204 THR A CA 1
ATOM 1369 C C . THR A 1 204 ? -12.953 -12.205 10.242 1.00 98.31 204 THR A C 1
ATOM 1371 O O . THR A 1 204 ? -13.833 -11.664 10.916 1.00 98.31 204 THR A O 1
ATOM 1374 N N . GLY A 1 205 ? -12.885 -12.103 8.916 1.00 97.56 205 GLY A N 1
ATOM 1375 C CA . GLY A 1 205 ? -13.896 -11.466 8.073 1.00 97.56 205 GLY A CA 1
ATOM 1376 C C . GLY A 1 205 ? -14.703 -12.484 7.266 1.00 97.56 205 GLY A C 1
ATOM 1377 O O . GLY A 1 205 ? -14.239 -13.587 6.975 1.00 97.56 205 GLY A O 1
ATOM 1378 N N . VAL A 1 206 ? -15.907 -12.087 6.869 1.00 97.50 206 VAL A N 1
ATOM 1379 C CA . VAL A 1 206 ? -16.798 -12.848 5.981 1.00 97.50 206 VAL A CA 1
ATOM 1380 C C . VAL A 1 206 ? -16.759 -12.272 4.560 1.00 97.50 206 VAL A C 1
ATOM 1382 O O . VAL A 1 206 ? -16.020 -11.328 4.266 1.00 97.50 206 VAL A O 1
ATOM 1385 N N . SER A 1 207 ? -17.550 -12.843 3.650 1.00 97.44 207 SER A N 1
ATOM 1386 C CA . SER A 1 207 ? -17.683 -12.337 2.282 1.00 97.44 207 SER A CA 1
ATOM 1387 C C . SER A 1 207 ? -18.089 -10.857 2.277 1.00 97.44 207 SER A C 1
ATOM 1389 O O . SER A 1 207 ? -19.140 -10.496 2.805 1.00 97.44 207 SER A O 1
ATOM 1391 N N . GLY A 1 208 ? -17.267 -10.013 1.649 1.00 96.94 208 GLY A N 1
ATOM 1392 C CA . GLY A 1 208 ? -17.496 -8.571 1.532 1.00 96.94 208 GLY A CA 1
ATOM 1393 C C . GLY A 1 208 ? -17.008 -7.738 2.724 1.00 96.94 208 GLY A C 1
ATOM 1394 O O . GLY A 1 208 ? -17.329 -6.551 2.790 1.00 96.94 208 GLY A O 1
ATOM 1395 N N . THR A 1 209 ? -16.255 -8.312 3.674 1.00 98.12 209 THR A N 1
ATOM 1396 C CA . THR A 1 209 ? -15.737 -7.548 4.820 1.00 98.12 209 THR A CA 1
ATOM 1397 C C . THR A 1 209 ? -14.718 -6.484 4.398 1.00 98.12 209 THR A C 1
ATOM 1399 O O . THR A 1 209 ? -13.731 -6.795 3.731 1.00 98.12 209 THR A O 1
ATOM 1402 N N . ASN A 1 210 ? -14.932 -5.242 4.839 1.00 98.44 210 ASN A N 1
ATOM 1403 C CA . ASN A 1 210 ? -13.965 -4.148 4.756 1.00 98.44 210 ASN A CA 1
ATOM 1404 C C . ASN A 1 210 ? -13.178 -4.036 6.065 1.00 98.44 210 ASN A C 1
ATOM 1406 O O . ASN A 1 210 ? -13.753 -4.134 7.147 1.00 98.44 210 ASN A O 1
ATOM 1410 N N . ILE A 1 211 ? -11.873 -3.792 5.978 1.00 98.81 211 ILE A N 1
ATOM 1411 C CA . ILE A 1 211 ? -10.997 -3.576 7.131 1.00 98.81 211 ILE A CA 1
ATOM 1412 C C . ILE A 1 211 ? -10.193 -2.299 6.901 1.00 98.81 211 ILE A C 1
ATOM 1414 O O . ILE A 1 211 ? -9.626 -2.094 5.830 1.00 98.81 211 ILE A O 1
ATOM 1418 N N . SER A 1 212 ? -10.139 -1.420 7.894 1.00 98.88 212 SER A N 1
ATOM 1419 C CA . SER A 1 212 ? -9.374 -0.176 7.838 1.00 98.88 212 SER A CA 1
ATOM 1420 C C . SER A 1 212 ? -8.653 0.089 9.154 1.00 98.88 212 SER A C 1
ATOM 1422 O O . SER A 1 212 ? -9.285 0.172 10.205 1.00 98.88 212 SER A O 1
ATOM 1424 N N . PHE A 1 213 ? -7.338 0.266 9.077 1.00 98.94 213 PHE A N 1
ATOM 1425 C CA . PHE A 1 213 ? -6.486 0.772 10.148 1.00 98.94 213 PHE A CA 1
ATOM 1426 C C . PHE A 1 213 ? -6.056 2.189 9.784 1.00 98.94 213 PHE A C 1
ATOM 1428 O O . PHE A 1 213 ? -5.399 2.383 8.762 1.00 98.94 213 PHE A O 1
ATOM 1435 N N . ILE A 1 214 ? -6.435 3.172 10.594 1.00 98.88 214 ILE A N 1
ATOM 1436 C CA . ILE A 1 214 ? -6.245 4.595 10.298 1.00 98.88 214 ILE A CA 1
ATOM 1437 C C . ILE A 1 214 ? -5.544 5.258 11.480 1.00 98.88 214 ILE A C 1
ATOM 1439 O O . ILE A 1 214 ? -6.017 5.184 12.612 1.00 98.88 214 ILE A O 1
ATOM 1443 N N . SER A 1 215 ? -4.417 5.915 11.245 1.00 98.62 215 SER A N 1
ATOM 1444 C CA . SER A 1 215 ? -3.648 6.535 12.323 1.00 98.62 215 SER A CA 1
ATOM 1445 C C . SER A 1 215 ? -2.832 7.706 11.810 1.00 98.62 215 SER A C 1
ATOM 1447 O O . SER A 1 215 ? -2.176 7.601 10.784 1.00 98.62 215 SER A O 1
ATOM 1449 N N . ASN A 1 216 ? -2.784 8.811 12.543 1.00 97.56 216 ASN A N 1
ATOM 1450 C CA . ASN A 1 216 ? -1.784 9.855 12.297 1.00 97.56 216 ASN A CA 1
ATOM 1451 C C . ASN A 1 216 ? -0.405 9.516 12.899 1.00 97.56 216 ASN A C 1
ATOM 1453 O O . ASN A 1 216 ? 0.520 10.331 12.881 1.00 97.56 216 ASN A O 1
ATOM 1457 N N . ASN A 1 217 ? -0.281 8.321 13.467 1.00 98.06 217 ASN A N 1
ATOM 1458 C CA . ASN A 1 217 ? 0.890 7.795 14.140 1.00 98.06 217 ASN A CA 1
ATOM 1459 C C . ASN A 1 217 ? 1.177 6.354 13.673 1.00 98.06 217 ASN A C 1
ATOM 1461 O O . ASN A 1 217 ? 0.737 5.938 12.601 1.00 98.06 217 ASN A O 1
ATOM 1465 N N . ASN A 1 218 ? 1.927 5.566 14.442 1.00 98.38 218 ASN A N 1
ATOM 1466 C CA . ASN A 1 218 ? 2.271 4.200 14.045 1.00 98.38 218 ASN A CA 1
ATOM 1467 C C . ASN A 1 218 ? 1.051 3.268 14.019 1.00 98.38 218 ASN A C 1
ATOM 1469 O O . ASN A 1 218 ? 0.180 3.338 14.890 1.00 98.38 218 ASN A O 1
ATOM 1473 N N . ILE A 1 219 ? 1.030 2.353 13.050 1.00 98.81 219 ILE A N 1
ATOM 1474 C CA . ILE A 1 219 ? 0.128 1.202 12.982 1.00 98.81 219 ILE A CA 1
ATOM 1475 C C . ILE A 1 219 ? 0.972 -0.062 13.127 1.00 98.81 219 ILE A C 1
ATOM 1477 O O . ILE A 1 219 ? 1.854 -0.316 12.314 1.00 98.81 219 ILE A O 1
ATOM 1481 N N . SER A 1 220 ? 0.674 -0.874 14.137 1.00 98.44 220 SER A N 1
ATOM 1482 C CA . SER A 1 220 ? 1.250 -2.200 14.353 1.00 98.44 220 SER A CA 1
ATOM 1483 C C . SER A 1 220 ? 0.129 -3.232 14.331 1.00 98.44 220 SER A C 1
ATOM 1485 O O . SER A 1 220 ? -0.566 -3.438 15.324 1.00 98.44 220 SER A O 1
ATOM 1487 N N . GLN A 1 221 ? -0.079 -3.860 13.180 1.00 98.38 221 GLN A N 1
ATOM 1488 C CA . GLN A 1 221 ? -1.055 -4.926 13.003 1.00 98.38 221 GLN A CA 1
ATOM 1489 C C . GLN A 1 221 ? -0.303 -6.257 12.970 1.00 98.38 221 GLN A C 1
ATOM 1491 O O . GLN A 1 221 ? 0.337 -6.599 11.986 1.00 98.38 221 GLN A O 1
ATOM 1496 N N . ASN A 1 222 ? -0.315 -6.976 14.087 1.00 97.19 222 ASN A N 1
ATOM 1497 C CA . ASN A 1 222 ? 0.459 -8.196 14.316 1.00 97.19 222 ASN A CA 1
ATOM 1498 C C . ASN A 1 222 ? -0.390 -9.468 14.198 1.00 97.19 222 ASN A C 1
ATOM 1500 O O . ASN A 1 222 ? 0.157 -10.543 13.958 1.00 97.19 222 ASN A O 1
ATOM 1504 N N . GLY A 1 223 ? -1.708 -9.362 14.384 1.00 97.00 223 GLY A N 1
ATOM 1505 C CA . GLY A 1 223 ? -2.625 -10.488 14.248 1.00 97.00 223 GLY A CA 1
ATOM 1506 C C . GLY A 1 223 ? -2.686 -11.051 12.826 1.00 97.00 223 GLY A C 1
ATOM 1507 O O . GLY A 1 223 ? -2.467 -10.341 11.848 1.00 97.00 223 GLY A O 1
ATOM 1508 N N . ALA A 1 224 ? -3.026 -12.328 12.673 1.00 97.69 224 ALA A N 1
ATOM 1509 C CA . ALA A 1 224 ? -3.360 -12.855 11.350 1.00 97.69 224 ALA A CA 1
ATOM 1510 C C . ALA A 1 224 ? -4.729 -12.320 10.899 1.00 97.69 224 ALA A C 1
ATOM 1512 O O . ALA A 1 224 ? -5.671 -12.290 11.693 1.00 97.69 224 ALA A O 1
ATOM 1513 N N . ILE A 1 225 ? -4.852 -11.938 9.631 1.00 98.69 225 ILE A N 1
ATOM 1514 C CA . ILE A 1 225 ? -6.123 -11.583 8.996 1.00 98.69 225 ILE A CA 1
ATOM 1515 C C . ILE A 1 225 ? -6.554 -12.751 8.111 1.00 98.69 225 ILE A C 1
ATOM 1517 O O . ILE A 1 225 ? -5.858 -13.105 7.159 1.00 98.69 225 ILE A O 1
ATOM 1521 N N . ALA A 1 226 ? -7.716 -13.328 8.407 1.00 98.19 226 ALA A N 1
ATOM 1522 C CA . ALA A 1 226 ? -8.359 -14.354 7.599 1.00 98.19 226 ALA A CA 1
ATOM 1523 C C . ALA A 1 226 ? -9.642 -13.792 6.976 1.00 98.19 226 ALA A C 1
ATOM 1525 O O . ALA A 1 226 ? -10.574 -13.407 7.686 1.00 98.19 226 ALA A O 1
ATOM 1526 N N . LEU A 1 227 ? -9.692 -13.753 5.645 1.00 98.06 227 LEU A N 1
ATOM 1527 C CA . LEU A 1 227 ? -10.866 -13.339 4.882 1.00 98.06 227 LEU A CA 1
ATOM 1528 C C . LEU A 1 227 ? -11.450 -14.530 4.118 1.00 98.06 227 LEU A C 1
ATOM 1530 O O . LEU A 1 227 ? -10.734 -15.294 3.459 1.00 98.06 227 LEU A O 1
ATOM 1534 N N . ALA A 1 228 ? -12.772 -14.671 4.173 1.00 97.31 228 ALA A N 1
ATOM 1535 C CA . ALA A 1 228 ? -13.493 -15.540 3.252 1.00 97.31 228 ALA A CA 1
ATOM 1536 C C . ALA A 1 228 ? -13.383 -15.020 1.805 1.00 97.31 228 ALA A C 1
ATOM 1538 O O . ALA A 1 228 ? -13.097 -13.844 1.569 1.00 97.31 228 ALA A O 1
ATOM 1539 N N . ALA A 1 229 ? -13.657 -15.895 0.835 1.00 97.75 229 ALA A N 1
ATOM 1540 C CA . ALA A 1 229 ? -13.815 -15.484 -0.552 1.00 97.75 229 ALA A CA 1
ATOM 1541 C C . ALA A 1 229 ? -14.936 -14.439 -0.651 1.00 97.75 229 ALA A C 1
ATOM 1543 O O . ALA A 1 229 ? -16.004 -14.610 -0.055 1.00 97.75 229 ALA A O 1
ATOM 1544 N N . ASN A 1 230 ? -14.705 -13.356 -1.391 1.00 97.44 230 ASN A N 1
ATOM 1545 C CA . ASN A 1 230 ? -15.712 -12.319 -1.549 1.00 97.44 230 ASN A CA 1
ATOM 1546 C C . ASN A 1 230 ? -16.676 -12.687 -2.682 1.00 97.44 230 ASN A C 1
ATOM 1548 O O . ASN A 1 230 ? -16.315 -12.657 -3.857 1.00 97.44 230 ASN A O 1
ATOM 1552 N N . ALA A 1 231 ? -17.906 -13.014 -2.305 1.00 96.81 231 ALA A N 1
ATOM 1553 C CA . ALA A 1 231 ? -19.029 -13.302 -3.184 1.00 96.81 231 ALA A CA 1
ATOM 1554 C C . ALA A 1 231 ? -20.213 -12.338 -2.961 1.00 96.81 231 ALA A C 1
ATOM 1556 O O . ALA A 1 231 ? -21.347 -12.666 -3.305 1.00 96.81 231 ALA A O 1
ATOM 1557 N N . SER A 1 232 ? -19.986 -11.157 -2.367 1.00 95.50 232 SER A N 1
ATOM 1558 C CA . SER A 1 232 ? -21.067 -10.229 -1.993 1.00 95.50 232 SER A CA 1
ATOM 1559 C C . SER A 1 232 ? -21.646 -9.421 -3.160 1.00 95.50 232 SER A C 1
ATOM 1561 O O . SER A 1 232 ? -22.635 -8.717 -2.974 1.00 95.50 232 SER A O 1
ATOM 1563 N N . GLY A 1 233 ? -21.025 -9.465 -4.342 1.00 96.06 233 GLY A N 1
ATOM 1564 C CA . GLY A 1 233 ? -21.369 -8.607 -5.481 1.00 96.06 233 GLY A CA 1
ATOM 1565 C C . GLY A 1 233 ? -20.756 -7.202 -5.411 1.00 96.06 233 GLY A C 1
ATOM 1566 O O . GLY A 1 233 ? -20.967 -6.398 -6.316 1.00 96.06 233 GLY A O 1
ATOM 1567 N N . THR A 1 234 ? -19.989 -6.892 -4.361 1.00 95.88 234 THR A N 1
ATOM 1568 C CA . THR A 1 234 ? -19.340 -5.590 -4.151 1.00 95.88 234 THR A CA 1
ATOM 1569 C C . THR A 1 234 ? -17.873 -5.776 -3.793 1.00 95.88 234 THR A C 1
ATOM 1571 O O . THR A 1 234 ? -17.528 -6.687 -3.043 1.00 95.88 234 THR A O 1
ATOM 1574 N N . ALA A 1 235 ? -17.001 -4.890 -4.272 1.00 97.44 235 ALA A N 1
ATOM 1575 C CA . ALA A 1 235 ? -15.602 -4.894 -3.853 1.00 97.44 235 ALA A CA 1
ATOM 1576 C C . ALA A 1 235 ? -15.470 -4.642 -2.339 1.00 97.44 235 ALA A C 1
ATOM 1578 O O . ALA A 1 235 ? -16.229 -3.853 -1.772 1.00 97.44 235 ALA A O 1
ATOM 1579 N N . SER A 1 236 ? -14.491 -5.281 -1.704 1.00 98.19 236 SER A N 1
ATOM 1580 C CA . SER A 1 236 ? -14.081 -4.994 -0.329 1.00 98.19 236 SER A CA 1
ATOM 1581 C C . SER A 1 236 ? -12.619 -4.558 -0.270 1.00 98.19 236 SER A C 1
ATOM 1583 O O . SER A 1 236 ? -11.854 -4.789 -1.206 1.00 98.19 236 SER A O 1
ATOM 1585 N N . ASN A 1 237 ? -12.226 -3.890 0.815 1.00 98.44 237 ASN A N 1
ATOM 1586 C CA . ASN A 1 237 ? -10.888 -3.322 0.957 1.00 98.44 237 ASN A CA 1
ATOM 1587 C C . ASN A 1 237 ? -10.249 -3.697 2.296 1.00 98.44 237 ASN A C 1
ATOM 1589 O O . ASN A 1 237 ? -10.906 -3.631 3.335 1.00 98.44 237 ASN A O 1
ATOM 1593 N N . LEU A 1 238 ? -8.953 -4.004 2.269 1.00 98.81 238 LEU A N 1
ATOM 1594 C CA . LEU A 1 238 ? -8.060 -3.971 3.424 1.00 98.81 238 LEU A CA 1
ATOM 1595 C C . LEU A 1 238 ? -7.161 -2.739 3.299 1.00 98.81 238 LEU A C 1
ATOM 1597 O O . LEU A 1 238 ? -6.374 -2.634 2.358 1.00 98.81 238 LEU A O 1
ATOM 1601 N N . ILE A 1 239 ? -7.304 -1.800 4.232 1.00 98.88 239 ILE A N 1
ATOM 1602 C CA . ILE A 1 239 ? -6.654 -0.491 4.187 1.00 98.88 239 ILE A CA 1
ATOM 1603 C C . ILE A 1 239 ? -5.777 -0.300 5.422 1.00 98.88 239 ILE A C 1
ATOM 1605 O O . ILE A 1 239 ? -6.255 -0.392 6.552 1.00 98.88 239 ILE A O 1
ATOM 1609 N N . TYR A 1 240 ? -4.520 0.062 5.193 1.00 98.88 240 TYR A N 1
ATOM 1610 C CA . TYR A 1 240 ? -3.640 0.674 6.181 1.00 98.88 240 TYR A CA 1
ATOM 1611 C C . TYR A 1 240 ? -3.380 2.121 5.768 1.00 98.88 240 TYR A C 1
ATOM 1613 O O . TYR A 1 240 ? -2.949 2.373 4.641 1.00 98.88 240 TYR A O 1
ATOM 1621 N N . ASP A 1 241 ? -3.653 3.071 6.657 1.00 98.69 241 ASP A N 1
ATOM 1622 C CA . ASP A 1 241 ? -3.637 4.492 6.329 1.00 98.69 241 ASP A CA 1
ATOM 1623 C C . ASP A 1 241 ? -2.949 5.321 7.417 1.00 98.69 241 ASP A C 1
ATOM 1625 O O . ASP A 1 241 ? -3.492 5.529 8.502 1.00 98.69 241 ASP A O 1
ATOM 1629 N N . THR A 1 242 ? -1.755 5.819 7.090 1.00 98.12 242 THR A N 1
ATOM 1630 C CA . THR A 1 242 ? -1.035 6.831 7.879 1.00 98.12 242 THR A CA 1
ATOM 1631 C C . THR A 1 242 ? -0.884 8.167 7.153 1.00 98.12 242 THR A C 1
ATOM 1633 O O . THR A 1 242 ? 0.057 8.924 7.387 1.00 98.12 242 THR A O 1
ATOM 1636 N N . THR A 1 243 ? -1.805 8.490 6.242 1.00 97.69 243 THR A N 1
ATOM 1637 C CA . THR A 1 243 ? -1.745 9.722 5.431 1.00 97.69 243 THR A CA 1
ATOM 1638 C C . THR A 1 243 ? -1.930 11.004 6.242 1.00 97.69 243 THR A C 1
ATOM 1640 O O . THR A 1 243 ? -1.384 12.045 5.884 1.00 97.69 243 THR A O 1
ATOM 1643 N N . THR A 1 244 ? -2.636 10.936 7.372 1.00 96.62 244 THR A N 1
ATOM 1644 C CA . THR A 1 244 ? -2.742 12.044 8.338 1.00 96.62 244 THR A CA 1
ATOM 1645 C C . THR A 1 244 ? -1.515 12.163 9.248 1.00 96.62 244 THR A C 1
ATOM 1647 O O . THR A 1 244 ? -1.433 13.098 10.046 1.00 96.62 244 THR A O 1
ATOM 1650 N N . GLY A 1 245 ? -0.573 11.220 9.144 1.00 95.62 245 GLY A N 1
ATOM 1651 C CA . GLY A 1 245 ? 0.700 11.219 9.847 1.00 95.62 245 GLY A CA 1
ATOM 1652 C C . GLY A 1 245 ? 1.777 12.022 9.124 1.00 95.62 245 GLY A C 1
ATOM 1653 O O . GLY A 1 245 ? 1.507 12.974 8.391 1.00 95.62 245 GLY A O 1
ATOM 1654 N N . ASN A 1 246 ? 3.034 11.651 9.351 1.00 93.50 246 ASN A N 1
ATOM 1655 C CA . ASN A 1 246 ? 4.176 12.252 8.662 1.00 93.50 246 ASN A CA 1
ATOM 1656 C C . ASN A 1 246 ? 5.236 11.192 8.328 1.00 93.50 246 ASN A C 1
ATOM 1658 O O . ASN A 1 246 ? 5.053 10.004 8.586 1.00 93.50 246 ASN A O 1
ATOM 1662 N N . LYS A 1 247 ? 6.387 11.628 7.803 1.00 94.25 247 LYS A N 1
ATOM 1663 C CA . LYS A 1 247 ? 7.498 10.751 7.399 1.00 94.25 247 LYS A CA 1
ATOM 1664 C C . LYS A 1 247 ? 8.026 9.784 8.476 1.00 94.25 247 LYS A C 1
ATOM 1666 O O . LYS A 1 247 ? 8.779 8.879 8.139 1.00 94.25 247 LYS A O 1
ATOM 1671 N N . THR A 1 248 ? 7.702 10.008 9.752 1.00 95.00 248 THR A N 1
ATOM 1672 C CA . THR A 1 248 ? 8.137 9.177 10.890 1.00 95.00 248 THR A CA 1
ATOM 1673 C C . THR A 1 248 ? 7.096 8.157 11.343 1.00 95.00 248 THR A C 1
ATOM 1675 O O . THR A 1 248 ? 7.429 7.280 12.135 1.00 95.00 248 THR A O 1
ATOM 1678 N N . SER A 1 249 ? 5.859 8.248 10.848 1.00 96.81 249 SER A N 1
ATOM 1679 C CA . SER A 1 249 ? 4.840 7.222 11.077 1.00 96.81 249 SER A CA 1
ATOM 1680 C C . SER A 1 249 ? 5.284 5.896 10.470 1.00 96.81 249 SER A C 1
ATOM 1682 O O . SER A 1 249 ? 6.133 5.873 9.587 1.00 96.81 249 SER A O 1
ATOM 1684 N N . THR A 1 250 ? 4.732 4.778 10.922 1.00 97.56 250 THR A N 1
ATOM 1685 C CA . THR A 1 250 ? 5.077 3.447 10.403 1.00 97.56 250 THR A CA 1
ATOM 1686 C C . THR A 1 250 ? 3.832 2.596 10.226 1.00 97.56 250 THR A C 1
ATOM 1688 O O . THR A 1 250 ? 2.826 2.800 10.908 1.00 97.56 250 THR A O 1
ATOM 1691 N N . ILE A 1 251 ? 3.907 1.632 9.308 1.00 98.62 251 ILE A N 1
ATOM 1692 C CA . ILE A 1 251 ? 2.883 0.608 9.113 1.00 98.62 251 ILE A CA 1
ATOM 1693 C C . ILE A 1 251 ? 3.558 -0.761 9.176 1.00 98.62 251 ILE A C 1
ATOM 1695 O O . ILE A 1 251 ? 4.329 -1.120 8.289 1.00 98.62 251 ILE A O 1
ATOM 1699 N N . GLY A 1 252 ? 3.241 -1.528 10.215 1.00 98.06 252 GLY A N 1
ATOM 1700 C CA . GLY A 1 252 ? 3.468 -2.966 10.287 1.00 98.06 252 GLY A CA 1
ATOM 1701 C C . GLY A 1 252 ? 2.180 -3.707 9.939 1.00 98.06 252 GLY A C 1
ATOM 1702 O O . GLY A 1 252 ? 1.158 -3.488 10.590 1.00 98.06 252 GLY A O 1
ATOM 1703 N N . ALA A 1 253 ? 2.237 -4.566 8.921 1.00 97.12 253 ALA A N 1
ATOM 1704 C CA . ALA A 1 253 ? 1.122 -5.401 8.483 1.00 97.12 253 ALA A CA 1
ATOM 1705 C C . ALA A 1 253 ? 1.396 -6.878 8.797 1.00 97.12 253 ALA A C 1
ATOM 1707 O O . ALA A 1 253 ? 2.498 -7.381 8.566 1.00 97.12 253 ALA A O 1
ATOM 1708 N N . GLY A 1 254 ? 0.385 -7.557 9.331 1.00 93.81 254 GLY A N 1
ATOM 1709 C CA . GLY A 1 254 ? 0.419 -8.963 9.698 1.00 93.81 254 GLY A CA 1
ATOM 1710 C C . GLY A 1 254 ? 0.157 -9.869 8.501 1.00 93.81 254 GLY A C 1
ATOM 1711 O O . GLY A 1 254 ? -0.023 -9.424 7.367 1.00 93.81 254 GLY A O 1
ATOM 1712 N N . ALA A 1 255 ? 0.134 -11.176 8.758 1.00 96.25 255 ALA A N 1
ATOM 1713 C CA . ALA A 1 255 ? -0.148 -12.158 7.720 1.00 96.25 255 ALA A CA 1
ATOM 1714 C C . ALA A 1 255 ? -1.592 -12.021 7.210 1.00 96.25 255 ALA A C 1
ATOM 1716 O O . ALA A 1 255 ? -2.534 -11.982 8.003 1.00 96.25 255 ALA A O 1
ATOM 1717 N N . LEU A 1 256 ? -1.759 -12.014 5.887 1.00 98.25 256 LEU A N 1
ATOM 1718 C CA . LEU A 1 256 ? -3.053 -12.016 5.213 1.00 98.25 256 LEU A CA 1
ATOM 1719 C C . LEU A 1 256 ? -3.300 -13.383 4.573 1.00 98.25 256 LEU A C 1
ATOM 1721 O O . LEU A 1 256 ? -2.474 -13.881 3.814 1.00 98.25 256 LEU A O 1
ATOM 1725 N N . THR A 1 257 ? -4.451 -13.984 4.858 1.00 98.06 257 THR A N 1
ATOM 1726 C CA . THR A 1 257 ? -4.938 -15.199 4.197 1.00 98.06 257 THR A CA 1
ATOM 1727 C C . THR A 1 257 ? -6.324 -14.940 3.626 1.00 98.06 257 THR A C 1
ATOM 1729 O O . THR A 1 257 ? -7.227 -14.505 4.340 1.00 98.06 257 THR A O 1
ATOM 1732 N N . ILE A 1 258 ? -6.498 -15.232 2.339 1.00 98.38 258 ILE A N 1
ATOM 1733 C CA . ILE A 1 258 ? -7.774 -15.112 1.634 1.00 98.38 258 ILE A CA 1
ATOM 1734 C C . ILE A 1 258 ? -8.162 -16.492 1.118 1.00 98.38 258 ILE A C 1
ATOM 1736 O O . ILE A 1 258 ? -7.364 -17.180 0.484 1.00 98.38 258 ILE A O 1
ATOM 1740 N N . THR A 1 259 ? -9.399 -16.902 1.384 1.00 97.62 259 THR A N 1
ATOM 1741 C CA . THR A 1 259 ? -9.939 -18.142 0.815 1.00 97.62 259 THR A CA 1
ATOM 1742 C C . THR A 1 259 ? -10.130 -17.981 -0.697 1.00 97.62 259 THR A C 1
ATOM 1744 O O . THR A 1 259 ? -10.687 -16.982 -1.155 1.00 97.62 259 THR A O 1
ATOM 1747 N N . ALA A 1 260 ? -9.682 -18.963 -1.483 1.00 96.31 260 ALA A N 1
ATOM 1748 C CA . ALA A 1 260 ? -9.813 -18.946 -2.940 1.00 96.31 260 ALA A CA 1
ATOM 1749 C C . ALA A 1 260 ? -11.286 -18.943 -3.406 1.00 96.31 260 ALA A C 1
ATOM 1751 O O . ALA A 1 260 ? -12.173 -19.411 -2.695 1.00 96.31 260 ALA A O 1
ATOM 1752 N N . GLY A 1 261 ? -11.533 -18.463 -4.633 1.00 97.06 261 GLY A N 1
ATOM 1753 C CA . GLY A 1 261 ? -12.860 -18.506 -5.269 1.00 97.06 261 GLY A CA 1
ATOM 1754 C C . GLY A 1 261 ? -13.704 -17.235 -5.129 1.00 97.06 261 GLY A C 1
ATOM 1755 O O . GLY A 1 261 ? -14.929 -17.309 -5.156 1.00 97.06 261 GLY A O 1
ATOM 1756 N N . SER A 1 262 ? -13.075 -16.067 -4.968 1.00 98.19 262 SER A N 1
ATOM 1757 C CA . SER A 1 262 ? -13.803 -14.791 -4.946 1.00 98.19 262 SER A CA 1
ATOM 1758 C C . SER A 1 262 ? -14.446 -14.490 -6.307 1.00 98.19 262 SER A C 1
ATOM 1760 O O . SER A 1 262 ? -13.839 -14.734 -7.347 1.00 98.19 262 SER A O 1
ATOM 1762 N N . THR A 1 263 ? -15.654 -13.926 -6.296 1.00 97.94 263 THR A N 1
ATOM 1763 C CA . THR A 1 263 ? -16.363 -13.400 -7.481 1.00 97.94 263 THR A CA 1
ATOM 1764 C C . THR A 1 263 ? -16.514 -11.877 -7.443 1.00 97.94 263 THR A C 1
ATOM 1766 O O . THR A 1 263 ? -16.967 -11.262 -8.403 1.00 97.94 263 THR A O 1
ATOM 1769 N N . SER A 1 264 ? -16.127 -11.246 -6.336 1.00 98.19 264 SER A N 1
ATOM 1770 C CA . SER A 1 264 ? -16.010 -9.801 -6.154 1.00 98.19 264 SER A CA 1
ATOM 1771 C C . SER A 1 264 ? -14.618 -9.460 -5.623 1.00 98.19 264 SER A C 1
ATOM 1773 O O . SER A 1 264 ? -13.980 -10.273 -4.955 1.00 98.19 264 SER A O 1
ATOM 1775 N N . ALA A 1 265 ? -14.118 -8.270 -5.949 1.00 98.44 265 ALA A N 1
ATOM 1776 C CA . ALA A 1 265 ? -12.752 -7.884 -5.613 1.00 98.44 265 ALA A CA 1
ATOM 1777 C C . ALA A 1 265 ? -12.525 -7.806 -4.093 1.00 98.44 265 ALA A C 1
ATOM 1779 O O . ALA A 1 265 ? -13.408 -7.404 -3.334 1.00 98.44 265 ALA A O 1
ATOM 1780 N N . ILE A 1 266 ? -11.312 -8.143 -3.670 1.00 98.69 266 ILE A N 1
ATOM 1781 C CA . ILE A 1 266 ? -10.755 -7.777 -2.366 1.00 98.69 266 ILE A CA 1
ATOM 1782 C C . ILE A 1 266 ? -9.491 -6.999 -2.698 1.00 98.69 266 ILE A C 1
ATOM 1784 O O . ILE A 1 266 ? -8.585 -7.561 -3.307 1.00 98.69 266 ILE A O 1
ATOM 1788 N N . ASN A 1 267 ? -9.453 -5.714 -2.369 1.00 98.75 267 ASN A N 1
ATOM 1789 C CA . ASN A 1 267 ? -8.328 -4.841 -2.687 1.00 98.75 267 ASN A CA 1
ATOM 1790 C C . ASN A 1 267 ? -7.430 -4.658 -1.465 1.00 98.75 267 ASN A C 1
ATOM 1792 O O . ASN A 1 267 ? -7.910 -4.636 -0.328 1.00 98.75 267 ASN A O 1
ATOM 1796 N N . TYR A 1 268 ? -6.137 -4.460 -1.705 1.00 98.88 268 TYR A N 1
ATOM 1797 C CA . TYR A 1 268 ? -5.152 -4.162 -0.668 1.00 98.88 268 TYR A CA 1
ATOM 1798 C C . TYR A 1 268 ? -4.588 -2.758 -0.856 1.00 98.88 268 TYR A C 1
ATOM 1800 O O . TYR A 1 268 ? -4.076 -2.430 -1.926 1.00 98.88 268 TYR A O 1
ATOM 1808 N N . LEU A 1 269 ? -4.658 -1.931 0.184 1.00 98.81 269 LEU A N 1
ATOM 1809 C CA . LEU A 1 269 ? -4.168 -0.560 0.154 1.00 98.81 269 LEU A CA 1
ATOM 1810 C C . LEU A 1 269 ? -3.261 -0.293 1.356 1.00 98.81 269 LEU A C 1
ATOM 1812 O O . LEU A 1 269 ? -3.672 -0.460 2.503 1.00 98.81 269 LEU A O 1
ATOM 1816 N N . MET A 1 270 ? -2.051 0.192 1.098 1.00 98.81 270 MET A N 1
ATOM 1817 C CA . MET A 1 270 ? -1.128 0.674 2.125 1.00 98.81 270 MET A CA 1
ATOM 1818 C C . MET A 1 270 ? -0.687 2.089 1.766 1.00 98.81 270 MET A C 1
ATOM 1820 O O . MET A 1 270 ? -0.030 2.295 0.746 1.00 98.81 270 MET A O 1
ATOM 1824 N N . LYS A 1 271 ? -1.078 3.061 2.594 1.00 98.56 271 LYS A N 1
ATOM 1825 C CA . LYS A 1 271 ? -0.897 4.485 2.311 1.00 98.56 271 LYS A CA 1
ATOM 1826 C C . LYS A 1 271 ? -0.203 5.216 3.454 1.00 98.56 271 LYS A C 1
ATOM 1828 O O . LYS A 1 271 ? -0.536 5.006 4.620 1.00 98.56 271 LYS A O 1
ATOM 1833 N N . SER A 1 272 ? 0.694 6.135 3.126 1.00 97.88 272 SER A N 1
ATOM 1834 C CA . SER A 1 272 ? 1.322 7.051 4.081 1.00 97.88 272 SER A CA 1
ATOM 1835 C C . SER A 1 272 ? 1.593 8.420 3.448 1.00 97.88 272 SER A C 1
ATOM 1837 O O . SER A 1 272 ? 1.392 8.616 2.249 1.00 97.88 272 SER A O 1
ATOM 1839 N N . ASN A 1 273 ? 2.037 9.387 4.257 1.00 96.44 273 ASN A N 1
ATOM 1840 C CA . ASN A 1 273 ? 2.482 10.699 3.784 1.00 96.44 273 ASN A CA 1
ATOM 1841 C C . ASN A 1 273 ? 3.995 10.869 4.009 1.00 96.44 273 ASN A C 1
ATOM 1843 O O . ASN A 1 273 ? 4.453 11.412 5.018 1.00 96.44 273 ASN A O 1
ATOM 1847 N N . GLY A 1 274 ? 4.777 10.323 3.080 1.00 95.38 274 GLY A N 1
ATOM 1848 C CA . GLY A 1 274 ? 6.237 10.387 3.043 1.00 95.38 274 GLY A CA 1
ATOM 1849 C C . GLY A 1 274 ? 6.955 9.355 3.913 1.00 95.38 274 GLY A C 1
ATOM 1850 O O . GLY A 1 274 ? 8.183 9.352 3.936 1.00 95.38 274 GLY A O 1
ATOM 1851 N N . SER A 1 275 ? 6.230 8.498 4.634 1.00 96.38 275 SER A N 1
ATOM 1852 C CA . SER A 1 275 ? 6.824 7.423 5.437 1.00 96.38 275 SER A CA 1
ATOM 1853 C C . SER A 1 275 ? 7.213 6.219 4.570 1.00 96.38 275 SER A C 1
ATOM 1855 O O . SER A 1 275 ? 6.614 5.978 3.521 1.00 96.38 275 SER A O 1
ATOM 1857 N N . ALA A 1 276 ? 8.216 5.463 5.015 1.00 96.62 276 ALA A N 1
ATOM 1858 C CA . ALA A 1 276 ? 8.613 4.222 4.371 1.00 96.62 276 ALA A CA 1
ATOM 1859 C C . ALA A 1 276 ? 7.535 3.130 4.513 1.00 96.62 276 ALA A C 1
ATOM 1861 O O . ALA A 1 276 ? 6.978 2.924 5.592 1.00 96.62 276 ALA A O 1
ATOM 1862 N N . LEU A 1 277 ? 7.285 2.389 3.433 1.00 98.19 277 LEU A N 1
ATOM 1863 C CA . LEU A 1 277 ? 6.381 1.238 3.408 1.00 98.19 277 LEU A CA 1
ATOM 1864 C C . LEU A 1 277 ? 7.165 -0.058 3.193 1.00 98.19 277 LEU A C 1
ATOM 1866 O O . LEU A 1 277 ? 8.052 -0.128 2.339 1.00 98.19 277 LEU A O 1
ATOM 1870 N N . SER A 1 278 ? 6.797 -1.108 3.928 1.00 97.06 278 SER A N 1
ATOM 1871 C CA . SER A 1 278 ? 7.323 -2.457 3.708 1.00 97.06 278 SER A CA 1
ATOM 1872 C C . SER A 1 278 ? 6.194 -3.487 3.709 1.00 97.06 278 SER A C 1
ATOM 1874 O O . SER A 1 278 ? 5.943 -4.135 4.726 1.00 97.06 278 SER A O 1
ATOM 1876 N N . PRO A 1 279 ? 5.443 -3.604 2.598 1.00 97.50 279 PRO A N 1
ATOM 1877 C CA . PRO A 1 279 ? 4.398 -4.611 2.500 1.00 97.50 279 PRO A CA 1
ATOM 1878 C C . PRO A 1 279 ? 5.015 -6.021 2.497 1.00 97.50 279 PRO A C 1
ATOM 1880 O O . PRO A 1 279 ? 6.073 -6.219 1.885 1.00 97.50 279 PRO A O 1
ATOM 1883 N N . PRO A 1 280 ? 4.367 -7.009 3.143 1.00 97.31 280 PRO A N 1
ATOM 1884 C CA . PRO A 1 280 ? 4.765 -8.409 3.036 1.00 97.31 280 PRO A CA 1
ATOM 1885 C C . PRO A 1 280 ? 4.411 -8.962 1.643 1.00 97.31 280 PRO A C 1
ATOM 1887 O O . PRO A 1 280 ? 4.036 -8.217 0.737 1.00 97.31 280 PRO A O 1
ATOM 1890 N N . ALA A 1 281 ? 4.509 -10.280 1.458 1.00 97.94 281 ALA A N 1
ATOM 1891 C CA . ALA A 1 281 ? 3.905 -10.917 0.291 1.00 97.94 281 ALA A CA 1
ATOM 1892 C C . ALA A 1 281 ? 2.379 -10.723 0.320 1.00 97.94 281 ALA A C 1
ATOM 1894 O O . ALA A 1 281 ? 1.741 -11.024 1.330 1.00 97.94 281 ALA A O 1
ATOM 1895 N N . ILE A 1 282 ? 1.804 -10.240 -0.781 1.00 98.44 282 ILE A N 1
ATOM 1896 C CA . ILE A 1 282 ? 0.370 -9.967 -0.919 1.00 98.44 282 ILE A CA 1
ATOM 1897 C C . ILE A 1 282 ? -0.145 -10.653 -2.181 1.00 98.44 282 ILE A C 1
ATOM 1899 O O . ILE A 1 282 ? 0.361 -10.420 -3.274 1.00 98.44 282 ILE A O 1
ATOM 1903 N N . SER A 1 283 ? -1.192 -11.458 -2.031 1.00 98.12 283 SER A N 1
ATOM 1904 C CA . SER A 1 283 ? -1.970 -12.009 -3.139 1.00 98.12 283 SER A CA 1
ATOM 1905 C C . SER A 1 283 ? -3.438 -11.725 -2.871 1.00 98.12 283 SER A C 1
ATOM 1907 O O . SER A 1 283 ? -3.959 -12.084 -1.811 1.00 98.12 283 SER A O 1
ATOM 1909 N N . VAL A 1 284 ? -4.080 -11.016 -3.796 1.00 98.69 284 VAL A N 1
ATOM 1910 C CA . VAL A 1 284 ? -5.478 -10.612 -3.670 1.00 98.69 284 VAL A CA 1
ATOM 1911 C C . VAL A 1 284 ? -6.217 -10.756 -5.000 1.00 98.69 284 VAL A C 1
ATOM 1913 O O . VAL A 1 284 ? -5.640 -10.514 -6.060 1.00 98.69 284 VAL A O 1
ATOM 1916 N N . PRO A 1 285 ? -7.522 -11.087 -4.967 1.00 98.44 285 PRO A N 1
ATOM 1917 C CA . PRO A 1 285 ? -8.315 -11.167 -6.184 1.00 98.44 285 PRO A CA 1
ATOM 1918 C C . PRO A 1 285 ? -8.509 -9.800 -6.861 1.00 98.44 285 PRO A C 1
ATOM 1920 O O . PRO A 1 285 ? -8.696 -9.746 -8.073 1.00 98.44 285 PRO A O 1
ATOM 1923 N N . GLY A 1 286 ? -8.515 -8.714 -6.077 1.00 98.62 286 GLY A N 1
ATOM 1924 C CA . GLY A 1 286 ? -8.630 -7.333 -6.546 1.00 98.62 286 GLY A CA 1
ATOM 1925 C C . GLY A 1 286 ? -7.278 -6.680 -6.840 1.00 98.62 286 GLY A C 1
ATOM 1926 O O . GLY A 1 286 ? -6.310 -7.353 -7.176 1.00 98.62 286 GLY A O 1
ATOM 1927 N N . TYR A 1 287 ? -7.215 -5.353 -6.721 1.00 98.81 287 TYR A N 1
ATOM 1928 C CA . TYR A 1 287 ? -5.994 -4.587 -6.992 1.00 98.81 287 TYR A CA 1
ATOM 1929 C C . TYR A 1 287 ? -5.127 -4.386 -5.739 1.00 98.81 287 TYR A C 1
ATOM 1931 O O . TYR A 1 287 ? -5.605 -4.465 -4.602 1.00 98.81 287 TYR A O 1
ATOM 1939 N N . ILE A 1 288 ? -3.854 -4.049 -5.958 1.00 98.94 288 ILE A N 1
ATOM 1940 C CA . ILE A 1 288 ? -2.904 -3.645 -4.910 1.00 98.94 288 ILE A CA 1
ATOM 1941 C C . ILE A 1 288 ? -2.497 -2.187 -5.142 1.00 98.94 288 ILE A C 1
ATOM 1943 O O . ILE A 1 288 ? -2.084 -1.822 -6.242 1.00 98.94 288 ILE A O 1
ATOM 1947 N N . PHE A 1 289 ? -2.590 -1.357 -4.103 1.00 98.75 289 PHE A N 1
ATOM 1948 C CA . PHE A 1 289 ? -2.188 0.049 -4.133 1.00 98.75 289 PHE A CA 1
ATOM 1949 C C . PHE A 1 289 ? -1.230 0.371 -2.984 1.00 98.75 289 PHE A C 1
ATOM 1951 O O . PHE A 1 289 ? -1.595 0.281 -1.809 1.00 98.75 289 PHE A O 1
ATOM 1958 N N . LEU A 1 290 ? -0.006 0.762 -3.328 1.00 98.81 290 LEU A N 1
ATOM 1959 C CA . LEU A 1 290 ? 1.019 1.202 -2.383 1.00 98.81 290 LEU A CA 1
ATOM 1960 C C . LEU A 1 290 ? 1.340 2.667 -2.666 1.00 98.81 290 LEU A C 1
ATOM 1962 O O . LEU A 1 290 ? 1.719 2.999 -3.787 1.00 98.81 290 LEU A O 1
ATOM 1966 N N . ASP A 1 291 ? 1.191 3.543 -1.679 1.00 98.50 291 ASP A N 1
ATOM 1967 C CA . ASP A 1 291 ? 1.355 4.981 -1.901 1.00 98.50 291 ASP A CA 1
ATOM 1968 C C . ASP A 1 291 ? 1.917 5.688 -0.672 1.00 98.50 291 ASP A C 1
ATOM 1970 O O . ASP A 1 291 ? 1.235 5.811 0.343 1.00 98.50 291 ASP A O 1
ATOM 1974 N N . ASN A 1 292 ? 3.145 6.193 -0.763 1.00 97.31 292 ASN A N 1
ATOM 1975 C CA . ASN A 1 292 ? 3.700 7.068 0.271 1.00 97.31 292 ASN A CA 1
ATOM 1976 C C . ASN A 1 292 ? 3.728 8.553 -0.133 1.00 97.31 292 ASN A C 1
ATOM 1978 O O . ASN A 1 292 ? 4.374 9.361 0.531 1.00 97.31 292 ASN A O 1
ATOM 1982 N N . THR A 1 293 ? 3.062 8.927 -1.223 1.00 96.81 293 THR A N 1
ATOM 1983 C CA . THR A 1 293 ? 3.069 10.285 -1.787 1.00 96.81 293 THR A CA 1
ATOM 1984 C C . THR A 1 293 ? 1.900 11.137 -1.290 1.00 96.81 293 THR A C 1
ATOM 1986 O O . THR A 1 293 ? 2.034 12.351 -1.156 1.00 96.81 293 THR A O 1
ATOM 1989 N N . CYS A 1 294 ? 0.766 10.502 -0.980 1.00 95.69 294 CYS A N 1
ATOM 1990 C CA . CYS A 1 294 ? -0.494 11.133 -0.580 1.00 95.69 294 CYS A CA 1
ATOM 1991 C C . CYS A 1 294 ? -0.897 12.360 -1.434 1.00 95.69 294 CYS A C 1
ATOM 1993 O O . CYS A 1 294 ? -0.977 13.481 -0.921 1.00 95.69 294 CYS A O 1
ATOM 1995 N N . PRO A 1 295 ? -1.223 12.191 -2.727 1.00 90.25 295 PRO A N 1
ATOM 1996 C CA . PRO A 1 295 ? -1.551 13.316 -3.607 1.00 90.25 295 PRO A CA 1
ATOM 1997 C C . PRO A 1 295 ? -2.839 14.053 -3.197 1.00 90.25 295 PRO A C 1
ATOM 1999 O O . PRO A 1 295 ? -3.012 15.218 -3.536 1.00 90.25 295 PRO A O 1
ATOM 2002 N N . GLY A 1 296 ? -3.737 13.388 -2.460 1.00 89.88 296 GLY A N 1
ATOM 2003 C CA . GLY A 1 296 ? -4.964 13.982 -1.918 1.00 89.88 296 GLY A CA 1
ATOM 2004 C C . GLY A 1 296 ? -4.803 14.656 -0.550 1.00 89.88 296 GLY A C 1
ATOM 2005 O O . GLY A 1 296 ? -5.776 15.204 -0.033 1.00 89.88 296 GLY A O 1
ATOM 2006 N N . CYS A 1 297 ? -3.618 14.604 0.066 1.00 92.56 297 CYS A N 1
ATOM 2007 C CA . CYS A 1 297 ? -3.357 15.304 1.322 1.00 92.56 297 CYS A CA 1
ATOM 2008 C C . CYS A 1 297 ? -3.305 16.822 1.100 1.00 92.56 297 CYS A C 1
ATOM 2010 O O . CYS A 1 297 ? -2.890 17.289 0.044 1.00 92.56 297 CYS A O 1
ATOM 2012 N N . ALA A 1 298 ? -3.633 17.603 2.137 1.00 90.62 298 ALA A N 1
ATOM 2013 C CA . ALA A 1 298 ? -3.458 19.061 2.110 1.00 90.62 298 ALA A CA 1
ATOM 2014 C C . ALA A 1 298 ? -2.003 19.464 1.801 1.00 90.62 298 ALA A C 1
ATOM 2016 O O . ALA A 1 298 ? -1.762 20.433 1.085 1.00 90.62 298 ALA A O 1
ATOM 2017 N N . THR A 1 299 ? -1.051 18.671 2.303 1.00 91.69 299 THR A N 1
ATOM 2018 C CA . THR A 1 299 ? 0.370 18.767 1.966 1.00 91.69 299 THR A CA 1
ATOM 2019 C C . THR A 1 299 ? 0.860 17.392 1.513 1.00 91.69 299 THR A C 1
ATOM 2021 O O . THR A 1 299 ? 1.173 16.556 2.368 1.00 91.69 299 THR A O 1
ATOM 2024 N N . PRO A 1 300 ? 0.894 17.130 0.196 1.00 94.19 300 PRO A N 1
ATOM 2025 C CA . PRO A 1 300 ? 1.458 15.901 -0.347 1.00 94.19 300 PRO A CA 1
ATOM 2026 C C . PRO A 1 300 ? 2.950 15.780 -0.040 1.00 94.19 300 PRO A C 1
ATOM 2028 O O . PRO A 1 300 ? 3.668 16.786 0.038 1.00 94.19 300 PRO A O 1
ATOM 2031 N N . ALA A 1 301 ? 3.432 14.547 0.087 1.00 94.25 301 ALA A N 1
ATOM 2032 C CA . ALA A 1 301 ? 4.852 14.294 0.233 1.00 94.25 301 ALA A CA 1
ATOM 2033 C C . ALA A 1 301 ? 5.583 14.577 -1.083 1.00 94.25 301 ALA A C 1
ATOM 2035 O O . ALA A 1 301 ? 5.164 14.224 -2.184 1.00 94.25 301 ALA A O 1
ATOM 2036 N N . THR A 1 302 ? 6.735 15.210 -0.940 1.00 93.25 302 THR A N 1
ATOM 2037 C CA . THR A 1 302 ? 7.669 15.548 -2.009 1.00 93.25 302 THR A CA 1
ATOM 2038 C C . THR A 1 302 ? 9.008 14.893 -1.717 1.00 93.25 302 THR A C 1
ATOM 2040 O O . THR A 1 302 ? 9.286 14.493 -0.583 1.00 93.25 302 THR A O 1
ATOM 2043 N N . ALA A 1 303 ? 9.888 14.835 -2.717 1.00 90.56 303 ALA A N 1
ATOM 2044 C CA . ALA A 1 303 ? 11.226 14.283 -2.533 1.00 90.56 303 ALA A CA 1
ATOM 2045 C C . ALA A 1 303 ? 11.999 14.998 -1.399 1.00 90.56 303 ALA A C 1
ATOM 2047 O O . ALA A 1 303 ? 12.858 14.397 -0.764 1.00 90.56 303 ALA A O 1
ATOM 2048 N N . ALA A 1 304 ? 11.655 16.254 -1.080 1.00 89.00 304 ALA A N 1
ATOM 2049 C CA . ALA A 1 304 ? 12.227 17.019 0.031 1.00 89.00 304 ALA A CA 1
ATOM 2050 C C . ALA A 1 304 ? 11.593 16.725 1.408 1.00 89.00 304 ALA A C 1
ATOM 2052 O O . ALA A 1 304 ? 12.211 16.997 2.436 1.00 89.00 304 ALA A O 1
ATOM 2053 N N . THR A 1 305 ? 10.376 16.180 1.461 1.00 89.19 305 THR A N 1
ATOM 2054 C CA . THR A 1 305 ? 9.617 15.968 2.712 1.00 89.19 305 THR A CA 1
ATOM 2055 C C . THR A 1 305 ? 9.427 14.497 3.085 1.00 89.19 305 THR A C 1
ATOM 2057 O O . THR A 1 305 ? 9.047 14.221 4.223 1.00 89.19 305 THR A O 1
ATOM 2060 N N . ALA A 1 306 ? 9.754 13.561 2.192 1.00 90.50 306 ALA A N 1
ATOM 2061 C CA . ALA A 1 306 ? 9.771 12.124 2.467 1.00 90.50 306 ALA A CA 1
ATOM 2062 C C . ALA A 1 306 ? 10.830 11.707 3.514 1.00 90.50 306 ALA A C 1
ATOM 2064 O O . ALA A 1 306 ? 11.692 12.502 3.908 1.00 90.50 306 ALA A O 1
ATOM 2065 N N . ALA A 1 307 ? 10.758 10.453 3.969 1.00 84.19 307 ALA A N 1
ATOM 2066 C CA . ALA A 1 307 ? 11.706 9.840 4.896 1.00 84.19 307 ALA A CA 1
ATOM 2067 C C . ALA A 1 307 ? 13.146 9.926 4.360 1.00 84.19 307 ALA A C 1
ATOM 2069 O O . ALA A 1 307 ? 13.413 9.651 3.191 1.00 84.19 307 ALA A O 1
ATOM 2070 N N . VAL A 1 308 ? 14.070 10.348 5.225 1.00 77.62 308 VAL A N 1
ATOM 2071 C CA . VAL A 1 308 ? 15.455 10.668 4.851 1.00 77.62 308 VAL A CA 1
ATOM 2072 C C . VAL A 1 308 ? 16.295 9.395 4.767 1.00 77.62 308 VAL A C 1
ATOM 2074 O O . VAL A 1 308 ? 16.343 8.628 5.726 1.00 77.62 308 VAL A O 1
ATOM 2077 N N . SER A 1 309 ? 16.998 9.208 3.646 1.00 74.94 309 SER A N 1
ATOM 2078 C CA . SER A 1 309 ? 18.076 8.217 3.458 1.00 74.94 309 SER A CA 1
ATOM 2079 C C . SER A 1 309 ? 17.693 6.737 3.620 1.00 74.94 309 SER A C 1
ATOM 2081 O O . SER A 1 309 ? 18.578 5.883 3.646 1.00 74.94 309 SER A O 1
ATOM 2083 N N . GLY A 1 310 ? 16.399 6.417 3.681 1.00 83.94 310 GLY A N 1
ATOM 2084 C CA . GLY A 1 310 ? 15.858 5.059 3.613 1.00 83.94 310 GLY A CA 1
ATOM 2085 C C . GLY A 1 310 ? 15.024 4.856 2.349 1.00 83.94 310 GLY A C 1
ATOM 2086 O O . GLY A 1 310 ? 14.578 5.823 1.734 1.00 83.94 310 GLY A O 1
ATOM 2087 N N . ASN A 1 311 ? 14.811 3.602 1.952 1.00 94.38 311 ASN A N 1
ATOM 2088 C CA . ASN A 1 311 ? 13.925 3.300 0.831 1.00 94.38 311 ASN A CA 1
ATOM 2089 C C . ASN A 1 311 ? 12.490 3.751 1.146 1.00 94.38 311 ASN A C 1
ATOM 2091 O O . ASN A 1 311 ? 11.978 3.449 2.224 1.00 94.38 311 ASN A O 1
ATOM 2095 N N . ALA A 1 312 ? 11.824 4.409 0.200 1.00 97.31 312 ALA A N 1
ATOM 2096 C CA . ALA A 1 312 ? 10.435 4.831 0.357 1.00 97.31 312 ALA A CA 1
ATOM 2097 C C . ALA A 1 312 ? 9.468 3.643 0.348 1.00 97.31 312 ALA A C 1
ATOM 2099 O O . ALA A 1 312 ? 8.573 3.572 1.185 1.00 97.31 312 ALA A O 1
ATOM 2100 N N . ILE A 1 313 ? 9.670 2.675 -0.546 1.00 98.44 313 ILE A N 1
ATOM 2101 C CA . ILE A 1 313 ? 8.937 1.408 -0.542 1.00 98.44 313 ILE A CA 1
ATOM 2102 C C . ILE A 1 313 ? 9.936 0.262 -0.715 1.00 98.44 313 ILE A C 1
ATOM 2104 O O . ILE A 1 313 ? 10.704 0.241 -1.676 1.00 98.44 313 ILE A O 1
ATOM 2108 N N . THR A 1 314 ? 9.933 -0.701 0.209 1.00 98.00 314 THR A N 1
ATOM 2109 C CA . THR A 1 314 ? 10.725 -1.941 0.112 1.00 98.00 314 THR A CA 1
ATOM 2110 C C . THR A 1 314 ? 9.800 -3.142 0.149 1.00 98.00 314 THR A C 1
ATOM 2112 O O . THR A 1 314 ? 9.175 -3.403 1.176 1.00 98.00 314 THR A O 1
ATOM 2115 N N . LEU A 1 315 ? 9.723 -3.894 -0.947 1.00 98.56 315 LEU A N 1
ATOM 2116 C CA . LEU A 1 315 ? 8.875 -5.082 -0.985 1.00 98.56 315 LEU A CA 1
ATOM 2117 C C . LEU A 1 315 ? 9.480 -6.186 -0.111 1.00 98.56 315 LEU A C 1
ATOM 2119 O O . LEU A 1 315 ? 10.600 -6.636 -0.353 1.00 98.56 315 LEU A O 1
ATOM 2123 N N . GLY A 1 316 ? 8.730 -6.621 0.901 1.00 97.00 316 GLY A N 1
ATOM 2124 C CA . GLY A 1 316 ? 9.079 -7.763 1.748 1.00 97.00 316 GLY A CA 1
ATOM 2125 C C . GLY A 1 316 ? 8.686 -9.113 1.141 1.00 97.00 316 GLY A C 1
ATOM 2126 O O . GLY A 1 316 ? 9.026 -10.152 1.699 1.00 97.00 316 GLY A O 1
ATOM 2127 N N . GLY A 1 317 ? 7.970 -9.112 0.013 1.00 98.00 317 GLY A N 1
ATOM 2128 C CA . GLY A 1 317 ? 7.525 -10.306 -0.696 1.00 98.00 317 GLY A CA 1
ATOM 2129 C C . GLY A 1 317 ? 6.889 -9.977 -2.048 1.00 98.00 317 GLY A C 1
ATOM 2130 O O . GLY A 1 317 ? 6.807 -8.813 -2.441 1.00 98.00 317 GLY A O 1
ATOM 2131 N N . ALA A 1 318 ? 6.451 -11.014 -2.767 1.00 98.50 318 ALA A N 1
ATOM 2132 C CA . ALA A 1 318 ? 5.796 -10.869 -4.066 1.00 98.50 318 ALA A CA 1
ATOM 2133 C C . ALA A 1 318 ? 4.417 -10.197 -3.957 1.00 98.50 318 ALA A C 1
ATOM 2135 O O . ALA A 1 318 ? 3.709 -10.372 -2.964 1.00 98.50 318 ALA A O 1
ATOM 2136 N N . LEU A 1 319 ? 4.028 -9.470 -5.005 1.00 98.81 319 LEU A N 1
ATOM 2137 C CA . LEU A 1 319 ? 2.711 -8.849 -5.150 1.00 98.81 319 LEU A CA 1
ATOM 2138 C C . LEU A 1 319 ? 1.950 -9.534 -6.292 1.00 98.81 319 LEU A C 1
ATOM 2140 O O . LEU A 1 319 ? 2.471 -9.609 -7.402 1.00 98.81 319 LEU A O 1
ATOM 2144 N N . SER A 1 320 ? 0.727 -10.002 -6.038 1.00 98.38 320 SER A N 1
ATOM 2145 C CA . SER A 1 320 ? -0.160 -10.610 -7.040 1.00 98.38 320 SER A CA 1
ATOM 2146 C C . SER A 1 320 ? -1.554 -9.997 -6.966 1.00 98.38 320 SER A C 1
ATOM 2148 O O . SER A 1 320 ? -2.261 -10.185 -5.973 1.00 98.38 320 SER A O 1
ATOM 2150 N N . ALA A 1 321 ? -1.937 -9.272 -8.013 1.00 98.50 321 ALA A N 1
ATOM 2151 C CA . ALA A 1 321 ? -3.312 -8.856 -8.267 1.00 98.50 321 ALA A CA 1
ATOM 2152 C C . ALA A 1 321 ? -3.930 -9.787 -9.321 1.00 98.50 321 ALA A C 1
ATOM 2154 O O . ALA A 1 321 ? -3.351 -9.990 -10.392 1.00 98.50 321 ALA A O 1
ATOM 2155 N N . ASP A 1 322 ? -5.098 -10.360 -9.041 1.00 97.19 322 ASP A N 1
ATOM 2156 C CA . ASP A 1 322 ? -5.692 -11.343 -9.950 1.00 97.19 322 ASP A CA 1
ATOM 2157 C C . ASP A 1 322 ? -6.778 -10.729 -10.852 1.00 97.19 322 ASP A C 1
ATOM 2159 O O . ASP A 1 322 ? -6.796 -9.541 -11.173 1.00 97.19 322 ASP A O 1
ATOM 2163 N N . THR A 1 323 ? -7.674 -11.577 -11.346 1.00 96.38 323 THR A N 1
ATOM 2164 C CA . THR A 1 323 ? -8.605 -11.275 -12.438 1.00 96.38 323 THR A CA 1
ATOM 2165 C C . THR A 1 323 ? -9.693 -10.260 -12.083 1.00 96.38 323 THR A C 1
ATOM 2167 O O . THR A 1 323 ? -10.319 -9.712 -12.989 1.00 96.38 323 THR A O 1
ATOM 2170 N N . LEU A 1 324 ? -9.917 -9.967 -10.795 1.00 97.88 324 LEU A N 1
ATOM 2171 C CA . LEU A 1 324 ? -10.918 -8.994 -10.337 1.00 97.88 324 LEU A CA 1
ATOM 2172 C C . LEU A 1 324 ? -10.318 -7.608 -10.055 1.00 97.88 324 LEU A C 1
ATOM 2174 O O . LEU A 1 324 ? -11.019 -6.730 -9.555 1.00 97.88 324 LEU A O 1
ATOM 2178 N N . ALA A 1 325 ? -9.048 -7.376 -10.397 1.00 96.38 325 ALA A N 1
ATOM 2179 C CA . ALA A 1 325 ? -8.370 -6.089 -10.222 1.00 96.38 325 ALA A CA 1
ATOM 2180 C C . ALA A 1 325 ? -8.856 -4.975 -11.177 1.00 96.38 325 ALA A C 1
ATOM 2182 O O . ALA A 1 325 ? -8.425 -3.821 -11.069 1.00 96.38 325 ALA A O 1
ATOM 2183 N N . GLY A 1 326 ? -9.758 -5.297 -12.110 1.00 94.38 326 GLY A N 1
ATOM 2184 C CA . GLY A 1 326 ? -10.313 -4.346 -13.071 1.00 94.38 326 GLY A CA 1
ATOM 2185 C C . GLY A 1 326 ? -9.230 -3.772 -13.985 1.00 94.38 326 GLY A C 1
ATOM 2186 O O . GLY A 1 326 ? -8.432 -4.511 -14.551 1.00 94.38 326 GLY A O 1
ATOM 2187 N N . THR A 1 327 ? -9.196 -2.449 -14.144 1.00 93.81 327 THR A N 1
ATOM 2188 C CA . THR A 1 327 ? -8.171 -1.754 -14.942 1.00 93.81 327 THR A CA 1
ATOM 2189 C C . THR A 1 327 ? -6.924 -1.376 -14.137 1.00 93.81 327 THR A C 1
ATOM 2191 O O . THR A 1 327 ? -5.937 -0.953 -14.732 1.00 93.81 327 THR A O 1
ATOM 2194 N N . THR A 1 328 ? -6.954 -1.513 -12.807 1.00 95.25 328 THR A N 1
ATOM 2195 C CA . THR A 1 328 ? -5.927 -0.967 -11.903 1.00 95.25 328 THR A CA 1
ATOM 2196 C C . THR A 1 328 ? -4.728 -1.896 -11.726 1.00 95.25 328 THR A C 1
ATOM 2198 O O . THR A 1 328 ? -3.598 -1.426 -11.801 1.00 95.25 328 THR A O 1
ATOM 2201 N N . GLY A 1 329 ? -4.957 -3.194 -11.496 1.00 98.12 329 GLY A N 1
ATOM 2202 C CA . GLY A 1 329 ? -3.884 -4.176 -11.292 1.00 98.12 329 GLY A CA 1
ATOM 2203 C C . GLY A 1 329 ? -3.012 -3.887 -10.064 1.00 98.12 329 GLY A C 1
ATOM 2204 O O . GLY A 1 329 ? -3.510 -3.855 -8.938 1.00 98.12 329 GLY A O 1
ATOM 2205 N N . VAL A 1 330 ? -1.711 -3.659 -10.261 1.00 98.88 330 VAL A N 1
ATOM 2206 C CA . VAL A 1 330 ? -0.787 -3.232 -9.193 1.00 98.88 330 VAL A CA 1
ATOM 2207 C C . VAL A 1 330 ? -0.331 -1.802 -9.455 1.00 98.88 330 VAL A C 1
ATOM 2209 O O . VAL A 1 330 ? 0.225 -1.506 -10.507 1.00 98.88 330 VAL A O 1
ATOM 2212 N N . THR A 1 331 ? -0.521 -0.907 -8.489 1.00 98.75 331 THR A N 1
ATOM 2213 C CA . THR A 1 331 ? -0.076 0.491 -8.580 1.00 98.75 331 THR A CA 1
ATOM 2214 C C . THR A 1 331 ? 0.807 0.858 -7.391 1.00 98.75 331 THR A C 1
ATOM 2216 O O . THR A 1 331 ? 0.432 0.648 -6.236 1.00 98.75 331 THR A O 1
ATOM 2219 N N . ILE A 1 332 ? 1.979 1.422 -7.679 1.00 98.88 332 ILE A N 1
ATOM 2220 C CA . ILE A 1 332 ? 2.976 1.840 -6.695 1.00 98.88 332 ILE A CA 1
ATOM 2221 C C . ILE A 1 332 ? 3.352 3.297 -6.953 1.00 98.88 332 ILE A C 1
ATOM 2223 O O . ILE A 1 332 ? 3.922 3.613 -7.996 1.00 98.88 332 ILE A O 1
ATOM 2227 N N . ASN A 1 333 ? 3.083 4.162 -5.981 1.00 98.50 333 ASN A N 1
ATOM 2228 C CA . ASN A 1 333 ? 3.489 5.561 -5.979 1.00 98.50 333 ASN A CA 1
ATOM 2229 C C . ASN A 1 333 ? 4.505 5.778 -4.859 1.00 98.50 333 ASN A C 1
ATOM 2231 O O . ASN A 1 333 ? 4.182 5.625 -3.679 1.00 98.50 333 ASN A O 1
ATOM 2235 N N . ALA A 1 334 ? 5.735 6.128 -5.226 1.00 98.19 334 ALA A N 1
ATOM 2236 C CA . ALA A 1 334 ? 6.825 6.301 -4.281 1.00 98.19 334 ALA A CA 1
ATOM 2237 C C . ALA A 1 334 ? 7.445 7.699 -4.355 1.00 98.19 334 ALA A C 1
ATOM 2239 O O . ALA A 1 334 ? 7.713 8.236 -5.431 1.00 98.19 334 ALA A O 1
ATOM 2240 N N . VAL A 1 335 ? 7.761 8.258 -3.193 1.00 97.06 335 VAL A N 1
ATOM 2241 C CA . VAL A 1 335 ? 8.555 9.471 -3.042 1.00 97.06 335 VAL A CA 1
ATOM 2242 C C . VAL A 1 335 ? 9.648 9.262 -1.999 1.00 97.06 335 VAL A C 1
ATOM 2244 O O . VAL A 1 335 ? 9.357 8.854 -0.875 1.00 97.06 335 VAL A O 1
ATOM 2247 N N . ALA A 1 336 ? 10.905 9.522 -2.370 1.00 95.88 336 ALA A N 1
ATOM 2248 C CA . ALA A 1 336 ? 12.085 9.287 -1.528 1.00 95.88 336 ALA A CA 1
ATOM 2249 C C . ALA A 1 336 ? 12.974 10.531 -1.395 1.00 95.88 336 ALA A C 1
ATOM 2251 O O . ALA A 1 336 ? 13.107 11.325 -2.329 1.00 95.88 336 ALA A O 1
ATOM 2252 N N . ASN A 1 337 ? 13.616 10.674 -0.230 1.00 93.69 337 ASN A N 1
ATOM 2253 C CA . ASN A 1 337 ? 14.545 11.760 0.084 1.00 93.69 337 ASN A CA 1
ATOM 2254 C C . ASN A 1 337 ? 15.986 11.242 0.228 1.00 93.69 337 ASN A C 1
ATOM 2256 O O . ASN A 1 337 ? 16.234 10.176 0.797 1.00 93.69 337 ASN A O 1
ATOM 2260 N N . GLY A 1 338 ? 16.950 12.037 -0.236 1.00 92.88 338 GLY A N 1
ATOM 2261 C CA . GLY A 1 338 ? 18.371 11.751 -0.078 1.00 92.88 338 GLY A CA 1
ATOM 2262 C C . GLY A 1 338 ? 18.797 10.528 -0.884 1.00 92.88 338 GLY A C 1
ATOM 2263 O O . GLY A 1 338 ? 18.416 10.385 -2.046 1.00 92.88 338 GLY A O 1
ATOM 2264 N N . THR A 1 339 ? 19.596 9.660 -0.260 1.00 93.38 339 THR A N 1
ATOM 2265 C CA . THR A 1 339 ? 20.233 8.496 -0.901 1.00 93.38 339 THR A CA 1
ATOM 2266 C C . THR A 1 339 ? 19.355 7.245 -0.947 1.00 93.38 339 THR A C 1
ATOM 2268 O O . THR A 1 339 ? 19.785 6.231 -1.489 1.00 93.38 339 THR A O 1
ATOM 2271 N N . GLY A 1 340 ? 18.165 7.279 -0.343 1.00 90.50 340 GLY A N 1
ATOM 2272 C CA . GLY A 1 340 ? 17.249 6.141 -0.319 1.00 90.50 340 GLY A CA 1
ATOM 2273 C C . GLY A 1 340 ? 16.617 5.875 -1.684 1.00 90.50 340 GLY A C 1
ATOM 2274 O O . GLY A 1 340 ? 16.399 6.810 -2.457 1.00 90.50 340 GLY A O 1
ATOM 2275 N N . ASN A 1 341 ? 16.304 4.611 -1.980 1.00 95.81 341 ASN A N 1
ATOM 2276 C CA . ASN A 1 341 ? 15.619 4.282 -3.226 1.00 95.81 341 ASN A CA 1
ATOM 2277 C C . ASN A 1 341 ? 14.130 4.645 -3.146 1.00 95.81 341 ASN A C 1
ATOM 2279 O O . ASN A 1 341 ? 13.519 4.544 -2.083 1.00 95.81 341 ASN A O 1
ATOM 2283 N N . GLY A 1 342 ? 13.507 5.013 -4.262 1.00 97.50 342 GLY A N 1
ATOM 2284 C CA . GLY A 1 342 ? 12.054 5.195 -4.302 1.00 97.50 342 GLY A CA 1
ATOM 2285 C C . GLY A 1 342 ? 11.310 3.876 -4.113 1.00 97.50 342 GLY A C 1
ATOM 2286 O O . GLY A 1 342 ? 10.577 3.690 -3.144 1.00 97.50 342 GLY A O 1
ATOM 2287 N N . LEU A 1 343 ? 11.560 2.920 -5.001 1.00 98.62 343 LEU A N 1
ATOM 2288 C CA . LEU A 1 343 ? 11.075 1.551 -4.889 1.00 98.62 343 LEU A CA 1
ATOM 2289 C C . LEU A 1 343 ? 12.251 0.580 -4.946 1.00 98.62 343 LEU A C 1
ATOM 2291 O O . LEU A 1 343 ? 12.998 0.554 -5.921 1.00 98.62 343 LEU A O 1
ATOM 2295 N N . SER A 1 344 ? 12.364 -0.254 -3.917 1.00 98.06 344 SER A N 1
ATOM 2296 C CA . SER A 1 344 ? 13.246 -1.415 -3.868 1.00 98.06 344 SER A CA 1
ATOM 2297 C C . SER A 1 344 ? 12.408 -2.689 -3.952 1.00 98.06 344 SER A C 1
ATOM 2299 O O . SER A 1 344 ? 11.885 -3.165 -2.942 1.00 98.06 344 SER A O 1
ATOM 2301 N N . GLN A 1 345 ? 12.277 -3.243 -5.157 1.00 98.56 345 GLN A N 1
ATOM 2302 C CA . GLN A 1 345 ? 11.544 -4.489 -5.404 1.00 98.56 345 GLN A CA 1
ATOM 2303 C C . GLN A 1 345 ? 12.334 -5.720 -4.927 1.00 98.56 345 GLN A C 1
ATOM 2305 O O . GLN A 1 345 ? 11.748 -6.662 -4.392 1.00 98.56 345 GLN A O 1
ATOM 2310 N N . GLY A 1 346 ? 13.663 -5.712 -5.085 1.00 97.88 346 GLY A N 1
ATOM 2311 C CA . GLY A 1 346 ? 14.490 -6.909 -4.896 1.00 97.88 346 GLY A CA 1
ATOM 2312 C C . GLY A 1 346 ? 14.145 -7.994 -5.922 1.00 97.88 346 GLY A C 1
ATOM 2313 O O . GLY A 1 346 ? 13.740 -7.671 -7.034 1.00 97.88 346 GLY A O 1
ATOM 2314 N N . ALA A 1 347 ? 14.265 -9.268 -5.538 1.00 98.00 347 ALA A N 1
ATOM 2315 C CA . ALA A 1 347 ? 13.915 -10.418 -6.384 1.00 98.00 347 ALA A CA 1
ATOM 2316 C C . ALA A 1 347 ? 12.414 -10.784 -6.345 1.00 98.00 347 ALA A C 1
ATOM 2318 O O . ALA A 1 347 ? 12.011 -11.837 -6.840 1.00 98.00 347 ALA A O 1
ATOM 2319 N N . ASN A 1 348 ? 11.580 -9.951 -5.717 1.00 98.62 348 ASN A N 1
ATOM 2320 C CA . ASN A 1 348 ? 10.159 -10.226 -5.543 1.00 98.62 348 ASN A CA 1
ATOM 2321 C C . ASN A 1 348 ? 9.388 -9.958 -6.837 1.00 98.62 348 ASN A C 1
ATOM 2323 O O . ASN A 1 348 ? 9.517 -8.888 -7.427 1.00 98.62 348 ASN A O 1
ATOM 2327 N N . ALA A 1 349 ? 8.551 -10.907 -7.253 1.00 98.62 349 ALA A N 1
ATOM 2328 C CA . ALA A 1 349 ? 7.725 -10.729 -8.440 1.00 98.62 349 ALA A CA 1
ATOM 2329 C C . ALA A 1 349 ? 6.593 -9.714 -8.199 1.00 98.62 349 ALA A C 1
ATOM 2331 O O . ALA A 1 349 ? 6.019 -9.658 -7.108 1.00 98.62 349 ALA A O 1
ATOM 2332 N N . ILE A 1 350 ? 6.240 -8.961 -9.241 1.00 98.88 350 ILE A N 1
ATOM 2333 C CA . ILE A 1 350 ? 5.015 -8.160 -9.311 1.00 98.88 350 ILE A CA 1
ATOM 2334 C C . ILE A 1 350 ? 4.176 -8.712 -10.460 1.00 98.88 350 ILE A C 1
ATOM 2336 O O . ILE A 1 350 ? 4.580 -8.631 -11.620 1.00 98.88 350 ILE A O 1
ATOM 2340 N N . ALA A 1 351 ? 3.016 -9.274 -10.147 1.00 98.62 351 ALA A N 1
ATOM 2341 C CA . ALA A 1 351 ? 2.124 -9.889 -11.117 1.00 98.62 351 ALA A CA 1
ATOM 2342 C C . ALA A 1 351 ? 0.734 -9.247 -11.086 1.00 98.62 351 ALA A C 1
ATOM 2344 O O . ALA A 1 351 ? 0.195 -8.940 -10.021 1.00 98.62 351 ALA A O 1
ATOM 2345 N N . SER A 1 352 ? 0.154 -9.072 -12.269 1.00 98.25 352 SER A N 1
ATOM 2346 C CA . SER A 1 352 ? -1.211 -8.598 -12.458 1.00 98.25 352 SER A CA 1
ATOM 2347 C C . SER A 1 352 ? -1.893 -9.398 -13.566 1.00 98.25 352 SER A C 1
ATOM 2349 O O . SER A 1 352 ? -1.459 -9.362 -14.717 1.00 98.25 352 SER A O 1
ATOM 2351 N N . SER A 1 353 ? -2.956 -10.134 -13.234 1.00 96.69 353 SER A N 1
ATOM 2352 C CA . SER A 1 353 ? -3.723 -10.917 -14.221 1.00 96.69 353 SER A CA 1
ATOM 2353 C C . SER A 1 353 ? -4.812 -10.096 -14.921 1.00 96.69 353 SER A C 1
ATOM 2355 O O . SER A 1 353 ? -5.254 -10.457 -16.009 1.00 96.69 353 SER A O 1
ATOM 2357 N N . ALA A 1 354 ? -5.251 -8.997 -14.306 1.00 95.19 354 ALA A N 1
ATOM 2358 C CA . ALA A 1 354 ? -6.141 -8.000 -14.891 1.00 95.19 354 ALA A CA 1
ATOM 2359 C C . ALA A 1 354 ? -5.696 -6.606 -14.439 1.00 95.19 354 ALA A C 1
ATOM 2361 O O . ALA A 1 354 ? -5.235 -6.426 -13.318 1.00 95.19 354 ALA A O 1
ATOM 2362 N N . GLY A 1 355 ? -5.817 -5.606 -15.307 1.00 94.31 355 GLY A N 1
ATOM 2363 C CA . GLY A 1 355 ? -5.226 -4.292 -15.040 1.00 94.31 355 GLY A CA 1
ATOM 2364 C C . GLY A 1 355 ? -3.696 -4.311 -15.139 1.00 94.31 355 GLY A C 1
ATOM 2365 O O . GLY A 1 355 ? -3.062 -5.367 -15.136 1.00 94.31 355 GLY A O 1
ATOM 2366 N N . GLY A 1 356 ? -3.106 -3.137 -15.341 1.00 97.12 356 GLY A N 1
ATOM 2367 C CA . GLY A 1 356 ? -1.668 -3.011 -15.576 1.00 97.12 356 GLY A CA 1
ATOM 2368 C C . GLY A 1 356 ? -0.814 -3.110 -14.312 1.00 97.12 356 GLY A C 1
ATOM 2369 O O . GLY A 1 356 ? -1.318 -3.238 -13.198 1.00 97.12 356 GLY A O 1
ATOM 2370 N N . VAL A 1 357 ? 0.500 -3.007 -14.491 1.00 98.88 357 VAL A N 1
ATOM 2371 C CA . VAL A 1 357 ? 1.432 -2.678 -13.406 1.00 98.88 357 VAL A CA 1
ATOM 2372 C C . VAL A 1 357 ? 1.927 -1.257 -13.633 1.00 98.88 357 VAL A C 1
ATOM 2374 O O . VAL A 1 357 ? 2.563 -0.986 -14.649 1.00 98.88 357 VAL A O 1
ATOM 2377 N N . THR A 1 358 ? 1.662 -0.363 -12.687 1.00 98.81 358 THR A N 1
ATOM 2378 C CA . THR A 1 358 ? 2.087 1.040 -12.744 1.00 98.81 358 THR A CA 1
ATOM 2379 C C . THR A 1 358 ? 3.017 1.347 -11.580 1.00 98.81 358 THR A C 1
ATOM 2381 O O . THR A 1 358 ? 2.641 1.199 -10.419 1.00 98.81 358 THR A O 1
ATOM 2384 N N . ILE A 1 359 ? 4.225 1.810 -11.882 1.00 98.88 359 ILE A N 1
ATOM 2385 C CA . ILE A 1 359 ? 5.228 2.240 -10.909 1.00 98.88 359 ILE A CA 1
ATOM 2386 C C . ILE A 1 359 ? 5.561 3.696 -11.210 1.00 98.88 359 ILE A C 1
ATOM 2388 O O . ILE A 1 359 ? 6.090 4.003 -12.274 1.00 98.88 359 ILE A O 1
ATOM 2392 N N . THR A 1 360 ? 5.272 4.590 -10.270 1.00 98.69 360 THR A N 1
ATOM 2393 C CA . THR A 1 360 ? 5.625 6.010 -10.354 1.00 98.69 360 THR A CA 1
ATOM 2394 C C . THR A 1 360 ? 6.515 6.383 -9.182 1.00 98.69 360 THR A C 1
ATOM 2396 O O . THR A 1 360 ? 6.143 6.191 -8.026 1.00 98.69 360 THR A O 1
ATOM 2399 N N . VAL A 1 361 ? 7.689 6.937 -9.471 1.00 98.44 361 VAL A N 1
ATOM 2400 C CA . VAL A 1 361 ? 8.681 7.303 -8.463 1.00 98.44 361 VAL A CA 1
ATOM 2401 C C . VAL A 1 361 ? 9.172 8.735 -8.641 1.00 98.44 361 VAL A C 1
ATOM 2403 O O . VAL A 1 361 ? 9.545 9.145 -9.741 1.00 98.44 361 VAL A O 1
ATOM 2406 N N . ASN A 1 362 ? 9.275 9.462 -7.530 1.00 96.31 362 ASN A N 1
ATOM 2407 C CA . ASN A 1 362 ? 9.985 10.734 -7.439 1.00 96.31 362 ASN A CA 1
ATOM 2408 C C . ASN A 1 362 ? 11.043 10.690 -6.318 1.00 96.31 362 ASN A C 1
ATOM 2410 O O . ASN A 1 362 ? 10.712 10.655 -5.134 1.00 96.31 362 ASN A O 1
ATOM 2414 N N . GLY A 1 363 ? 12.321 10.644 -6.681 1.00 94.94 363 GLY A N 1
ATOM 2415 C CA . GLY A 1 363 ? 13.454 10.519 -5.761 1.00 94.94 363 GLY A CA 1
ATOM 2416 C C . GLY A 1 363 ? 14.455 11.671 -5.868 1.00 94.94 363 GLY A C 1
ATOM 2417 O O . GLY A 1 363 ? 14.317 12.572 -6.693 1.00 94.94 363 GLY A O 1
ATOM 2418 N N . GLN A 1 364 ? 15.500 11.629 -5.038 1.00 93.88 364 GLN A N 1
ATOM 2419 C CA . GLN A 1 364 ? 16.626 12.567 -5.110 1.00 93.88 364 GLN A CA 1
ATOM 2420 C C . GLN A 1 364 ? 17.906 11.899 -5.635 1.00 93.88 364 GLN A C 1
ATOM 2422 O O . GLN A 1 364 ? 18.054 11.704 -6.844 1.00 93.88 364 GLN A O 1
ATOM 2427 N N . THR A 1 365 ? 18.849 11.586 -4.743 1.00 94.75 365 THR A N 1
ATOM 2428 C CA . THR A 1 365 ? 20.188 11.109 -5.107 1.00 94.75 365 THR A CA 1
ATOM 2429 C C . THR A 1 365 ? 20.281 9.585 -5.130 1.00 94.75 365 THR A C 1
ATOM 2431 O O . THR A 1 365 ? 21.166 9.048 -5.792 1.00 94.75 365 THR A O 1
ATOM 2434 N N . GLY A 1 366 ? 19.369 8.890 -4.441 1.00 95.50 366 GLY A N 1
ATOM 2435 C CA . GLY A 1 366 ? 19.177 7.443 -4.550 1.00 95.50 366 GLY A CA 1
ATOM 2436 C C . GLY A 1 366 ? 18.559 7.016 -5.883 1.00 95.50 366 GLY A C 1
ATOM 2437 O O . GLY A 1 366 ? 18.155 7.849 -6.698 1.00 95.50 366 GLY A O 1
ATOM 2438 N N . THR A 1 367 ? 18.480 5.702 -6.109 1.00 97.25 367 THR A N 1
ATOM 2439 C CA . THR A 1 367 ? 17.861 5.171 -7.333 1.00 97.25 367 THR A CA 1
ATOM 2440 C C . THR A 1 367 ? 16.343 5.315 -7.247 1.00 97.25 367 THR A C 1
ATOM 2442 O O . THR A 1 367 ? 15.755 4.973 -6.225 1.00 97.25 367 THR A O 1
ATOM 2445 N N . GLY A 1 368 ? 15.676 5.780 -8.302 1.00 98.06 368 GLY A N 1
ATOM 2446 C CA . GLY A 1 368 ? 14.214 5.855 -8.328 1.00 98.06 368 GLY A CA 1
ATOM 2447 C C . GLY A 1 368 ? 13.589 4.467 -8.141 1.00 98.06 368 GLY A C 1
ATOM 2448 O O . GLY A 1 368 ? 13.066 4.148 -7.075 1.00 98.06 368 GLY A O 1
ATOM 2449 N N . TYR A 1 369 ? 13.684 3.617 -9.155 1.00 98.69 369 TYR A N 1
ATOM 2450 C CA . TYR A 1 369 ? 13.223 2.230 -9.114 1.00 98.69 369 TYR A CA 1
ATOM 2451 C C . TYR A 1 369 ? 14.399 1.257 -9.250 1.00 98.69 369 TYR A C 1
ATOM 2453 O O . TYR A 1 369 ? 15.206 1.399 -10.167 1.00 98.69 369 TYR A O 1
ATOM 2461 N N . THR A 1 370 ? 14.486 0.264 -8.360 1.00 98.56 370 THR A N 1
ATOM 2462 C CA . THR A 1 370 ? 15.447 -0.843 -8.454 1.00 98.56 370 THR A CA 1
ATOM 2463 C C . THR A 1 370 ? 14.779 -2.207 -8.267 1.00 98.56 370 THR A C 1
ATOM 2465 O O . THR A 1 370 ? 13.983 -2.395 -7.336 1.00 98.56 370 THR A O 1
ATOM 2468 N N . GLY A 1 371 ? 15.106 -3.166 -9.136 1.00 98.31 371 GLY A N 1
ATOM 2469 C CA . GLY A 1 371 ? 14.487 -4.492 -9.149 1.00 98.31 371 GLY A CA 1
ATOM 2470 C C . GLY A 1 371 ? 15.274 -5.559 -9.911 1.00 98.31 371 GLY A C 1
ATOM 2471 O O . GLY A 1 371 ? 16.033 -5.283 -10.842 1.00 98.31 371 GLY A O 1
ATOM 2472 N N . SER A 1 372 ? 15.094 -6.806 -9.482 1.00 98.38 372 SER A N 1
ATOM 2473 C CA . SER A 1 372 ? 15.548 -8.013 -10.185 1.00 98.38 372 SER A CA 1
ATOM 2474 C C . SER A 1 372 ? 14.456 -9.084 -10.286 1.00 98.38 372 SER A C 1
ATOM 2476 O O . SER A 1 372 ? 14.658 -10.113 -10.930 1.00 98.38 372 SER A O 1
ATOM 2478 N N . GLY A 1 373 ? 13.303 -8.862 -9.650 1.00 98.56 373 GLY A N 1
ATOM 2479 C CA . GLY A 1 373 ? 12.128 -9.711 -9.750 1.00 98.56 373 GLY A CA 1
ATOM 2480 C C . GLY A 1 373 ? 11.396 -9.491 -11.069 1.00 98.56 373 GLY A C 1
ATOM 2481 O O . GLY A 1 373 ? 11.516 -8.454 -11.715 1.00 98.56 373 GLY A O 1
ATOM 2482 N N . ALA A 1 374 ? 10.627 -10.491 -11.493 1.00 98.62 374 ALA A N 1
ATOM 2483 C CA . ALA A 1 374 ? 9.842 -10.368 -12.713 1.00 98.62 374 ALA A CA 1
ATOM 2484 C C . ALA A 1 374 ? 8.647 -9.421 -12.515 1.00 98.62 374 ALA A C 1
ATOM 2486 O O . ALA A 1 374 ? 7.939 -9.513 -11.508 1.00 98.62 374 ALA A O 1
ATOM 2487 N N . ILE A 1 375 ? 8.368 -8.580 -13.511 1.00 98.88 375 ILE A N 1
ATOM 2488 C CA . ILE A 1 375 ? 7.116 -7.826 -13.629 1.00 98.88 375 ILE A CA 1
ATOM 2489 C C . ILE A 1 375 ? 6.277 -8.467 -14.732 1.00 98.88 375 ILE A C 1
ATOM 2491 O O . ILE A 1 375 ? 6.699 -8.520 -15.885 1.00 98.88 375 ILE A O 1
ATOM 2495 N N . THR A 1 376 ? 5.089 -8.964 -14.396 1.00 98.69 376 THR A N 1
ATOM 2496 C CA . THR A 1 376 ? 4.211 -9.673 -15.339 1.00 98.69 376 THR A CA 1
ATOM 2497 C C . THR A 1 376 ? 2.807 -9.082 -15.337 1.00 98.69 376 THR A C 1
ATOM 2499 O O . THR A 1 376 ? 2.099 -9.156 -14.339 1.00 98.69 376 THR A O 1
ATOM 2502 N N . ALA A 1 377 ? 2.384 -8.539 -16.474 1.00 98.00 377 ALA A N 1
ATOM 2503 C CA . ALA A 1 377 ? 1.023 -8.082 -16.736 1.00 98.00 377 ALA A CA 1
ATOM 2504 C C . ALA A 1 377 ? 0.620 -8.469 -18.169 1.00 98.00 377 ALA A C 1
ATOM 2506 O O . ALA A 1 377 ? 0.429 -7.617 -19.037 1.00 98.00 377 ALA A O 1
ATOM 2507 N N . THR A 1 378 ? 0.591 -9.773 -18.462 1.00 93.25 378 THR A N 1
ATOM 2508 C CA . THR A 1 378 ? 0.407 -10.307 -19.822 1.00 93.25 378 THR A CA 1
ATOM 2509 C C . THR A 1 378 ? -0.849 -9.743 -20.488 1.00 93.25 378 THR A C 1
ATOM 2511 O O . THR A 1 378 ? -1.946 -9.851 -19.953 1.00 93.25 378 THR A O 1
ATOM 2514 N N . GLY A 1 379 ? -0.686 -9.130 -21.665 1.00 93.38 379 GLY A N 1
ATOM 2515 C CA . GLY A 1 379 ? -1.774 -8.466 -22.395 1.00 93.38 379 GLY A CA 1
ATOM 2516 C C . GLY A 1 379 ? -2.162 -7.076 -21.867 1.00 93.38 379 GLY A C 1
ATOM 2517 O O . GLY A 1 379 ? -2.839 -6.336 -22.572 1.00 93.38 379 GLY A O 1
ATOM 2518 N N . GLN A 1 380 ? -1.675 -6.681 -20.689 1.00 97.75 380 GLN A N 1
ATOM 2519 C CA . GLN A 1 380 ? -1.957 -5.404 -20.028 1.00 97.75 380 GLN A CA 1
ATOM 2520 C C . GLN A 1 380 ? -0.765 -4.435 -20.127 1.00 97.75 380 GLN A C 1
ATOM 2522 O O . GLN A 1 380 ? 0.305 -4.778 -20.623 1.00 97.75 380 GLN A O 1
ATOM 2527 N N . ALA A 1 381 ? -0.929 -3.194 -19.673 1.00 98.12 381 ALA A N 1
ATOM 2528 C CA . ALA A 1 381 ? 0.176 -2.239 -19.644 1.00 98.12 381 ALA A CA 1
ATOM 2529 C C . ALA A 1 381 ? 1.130 -2.510 -18.465 1.00 98.12 381 ALA A C 1
ATOM 2531 O O . ALA A 1 381 ? 0.685 -2.756 -17.346 1.00 98.12 381 ALA A O 1
ATOM 2532 N N . VAL A 1 382 ? 2.434 -2.397 -18.700 1.00 98.88 382 VAL A N 1
ATOM 2533 C CA . VAL A 1 382 ? 3.449 -2.185 -17.665 1.00 98.88 382 VAL A CA 1
ATOM 2534 C C . VAL A 1 382 ? 4.031 -0.795 -17.880 1.00 98.88 382 VAL A C 1
ATOM 2536 O O . VAL A 1 382 ? 4.578 -0.498 -18.941 1.00 98.88 382 VAL A O 1
ATOM 2539 N N . THR A 1 383 ? 3.904 0.068 -16.883 1.00 98.81 383 THR A N 1
ATOM 2540 C CA . THR A 1 383 ? 4.328 1.465 -16.944 1.00 98.81 383 THR A CA 1
ATOM 2541 C C . THR A 1 383 ? 5.242 1.771 -15.768 1.00 98.81 383 THR A C 1
ATOM 2543 O O . THR A 1 383 ? 4.842 1.635 -14.615 1.00 98.81 383 THR A O 1
ATOM 2546 N N . ILE A 1 384 ? 6.479 2.173 -16.056 1.00 98.88 384 ILE A N 1
ATOM 2547 C CA . ILE A 1 384 ? 7.487 2.527 -15.054 1.00 98.88 384 ILE A CA 1
ATOM 2548 C C . ILE A 1 384 ? 7.961 3.947 -15.336 1.00 98.88 384 ILE A C 1
ATOM 2550 O O . ILE A 1 384 ? 8.648 4.201 -16.323 1.00 98.88 384 ILE A O 1
ATOM 2554 N N . ASN A 1 385 ? 7.629 4.870 -14.445 1.00 98.75 385 ASN A N 1
ATOM 2555 C CA . ASN A 1 385 ? 8.041 6.263 -14.495 1.00 98.75 385 ASN A CA 1
ATOM 2556 C C . ASN A 1 385 ? 8.869 6.570 -13.255 1.00 98.75 385 ASN A C 1
ATOM 2558 O O . ASN A 1 385 ? 8.375 6.465 -12.135 1.00 98.75 385 ASN A O 1
ATOM 2562 N N . ALA A 1 386 ? 10.114 6.992 -13.435 1.00 98.62 386 ALA A N 1
ATOM 2563 C CA . ALA A 1 386 ? 10.948 7.421 -12.324 1.00 98.62 386 ALA A CA 1
ATOM 2564 C C . ALA A 1 386 ? 11.664 8.724 -12.654 1.00 98.62 386 ALA A C 1
ATOM 2566 O O . ALA A 1 386 ? 12.240 8.891 -13.729 1.00 98.62 386 ALA A O 1
ATOM 2567 N N . THR A 1 387 ? 11.632 9.648 -11.704 1.00 98.25 387 THR A N 1
ATOM 2568 C CA . THR A 1 387 ? 12.372 10.907 -11.759 1.00 98.25 387 THR A CA 1
ATOM 2569 C C . THR A 1 387 ? 13.283 10.997 -10.547 1.00 98.25 387 THR A C 1
ATOM 2571 O O . THR A 1 387 ? 12.849 10.722 -9.430 1.00 98.25 387 THR A O 1
ATOM 2574 N N . THR A 1 388 ? 14.535 11.377 -10.758 1.00 97.81 388 THR A N 1
ATOM 2575 C CA . THR A 1 388 ? 15.547 11.587 -9.715 1.00 97.81 388 THR A CA 1
ATOM 2576 C C . THR A 1 388 ? 16.237 12.931 -9.911 1.00 97.81 388 THR A C 1
ATOM 2578 O O . THR A 1 388 ? 16.211 13.507 -10.999 1.00 97.81 388 THR A O 1
ATOM 2581 N N . THR A 1 389 ? 16.884 13.461 -8.873 1.00 96.69 389 THR A N 1
ATOM 2582 C CA . THR A 1 389 ? 17.686 14.684 -9.027 1.00 96.69 389 THR A CA 1
ATOM 2583 C C . THR A 1 389 ? 19.036 14.384 -9.659 1.00 96.69 389 THR A C 1
ATOM 2585 O O . THR A 1 389 ? 19.420 15.059 -10.619 1.00 96.69 389 THR A O 1
ATOM 2588 N N . THR A 1 390 ? 19.741 13.377 -9.132 1.00 96.56 390 THR A N 1
ATOM 2589 C CA . THR A 1 390 ? 21.075 12.968 -9.608 1.00 96.56 390 THR A CA 1
ATOM 2590 C C . THR A 1 390 ? 21.320 11.460 -9.644 1.00 96.56 390 THR A C 1
ATOM 2592 O O . THR A 1 390 ? 22.345 11.038 -10.174 1.00 96.56 390 THR A O 1
ATOM 2595 N N . GLY A 1 391 ? 20.474 10.655 -8.994 1.00 96.75 391 GLY A N 1
ATOM 2596 C CA . GLY A 1 391 ? 20.615 9.197 -8.987 1.00 96.75 391 GLY A CA 1
ATOM 2597 C C . GLY A 1 391 ? 20.111 8.562 -10.281 1.00 96.75 391 GLY A C 1
ATOM 2598 O O . GLY A 1 391 ? 19.464 9.220 -11.094 1.00 96.75 391 GLY A O 1
ATOM 2599 N N . SER A 1 392 ? 20.339 7.261 -10.457 1.00 98.12 392 SER A N 1
ATOM 2600 C CA . SER A 1 392 ? 19.689 6.511 -11.536 1.00 98.12 392 SER A CA 1
ATOM 2601 C C . SER A 1 392 ? 18.172 6.571 -11.391 1.00 98.12 392 SER A C 1
ATOM 2603 O O . SER A 1 392 ? 17.644 6.346 -10.306 1.00 98.12 392 SER A O 1
ATOM 2605 N N . ALA A 1 393 ? 17.446 6.841 -12.471 1.00 98.50 393 ALA A N 1
ATOM 2606 C CA . ALA A 1 393 ? 15.992 6.812 -12.411 1.00 98.50 393 ALA A CA 1
ATOM 2607 C C . ALA A 1 393 ? 15.496 5.366 -12.281 1.00 98.50 393 ALA A C 1
ATOM 2609 O O . ALA A 1 393 ? 14.687 5.071 -11.403 1.00 98.50 393 ALA A O 1
ATOM 2610 N N . ILE A 1 394 ? 16.013 4.457 -13.113 1.00 98.81 394 ILE A N 1
ATOM 2611 C CA . ILE A 1 394 ? 15.595 3.050 -13.179 1.00 98.81 394 ILE A CA 1
ATOM 2612 C C . ILE A 1 394 ? 16.818 2.134 -13.246 1.00 98.81 394 ILE A C 1
ATOM 2614 O O . ILE A 1 394 ? 17.731 2.355 -14.043 1.00 98.81 394 ILE A O 1
ATOM 2618 N N . ASN A 1 395 ? 16.808 1.079 -12.437 1.00 98.56 395 ASN A N 1
ATOM 2619 C CA . ASN A 1 395 ? 17.743 -0.036 -12.493 1.00 98.56 395 ASN A CA 1
ATOM 2620 C C . ASN A 1 395 ? 16.978 -1.359 -12.354 1.00 98.56 395 ASN A C 1
ATOM 2622 O O . ASN A 1 395 ? 16.776 -1.867 -11.253 1.00 98.56 395 ASN A O 1
ATOM 2626 N N . ASP A 1 396 ? 16.523 -1.884 -13.483 1.00 98.56 396 ASP A N 1
ATOM 2627 C CA . ASP A 1 396 ? 15.798 -3.138 -13.586 1.00 98.56 396 ASP A CA 1
ATOM 2628 C C . ASP A 1 396 ? 16.645 -4.199 -14.299 1.00 98.56 396 ASP A C 1
ATOM 2630 O O . ASP A 1 396 ? 17.143 -4.014 -15.413 1.00 98.56 396 ASP A O 1
ATOM 2634 N N . THR A 1 397 ? 16.816 -5.329 -13.629 1.00 98.31 397 THR A N 1
ATOM 2635 C CA . THR A 1 397 ? 17.503 -6.514 -14.163 1.00 98.31 397 THR A CA 1
ATOM 2636 C C . THR A 1 397 ? 16.551 -7.703 -14.307 1.00 98.31 397 THR A C 1
ATOM 2638 O O . THR A 1 397 ? 16.968 -8.783 -14.728 1.00 98.31 397 THR A O 1
ATOM 2641 N N . GLY A 1 398 ? 15.279 -7.513 -13.945 1.00 98.44 398 GLY A N 1
ATOM 2642 C CA . GLY A 1 398 ? 14.237 -8.527 -13.971 1.00 98.44 398 GLY A CA 1
ATOM 2643 C C . GLY A 1 398 ? 13.579 -8.637 -15.343 1.00 98.44 398 GLY A C 1
ATOM 2644 O O . GLY A 1 398 ? 13.690 -7.763 -16.198 1.00 98.44 398 GLY A O 1
ATOM 2645 N N . ALA A 1 399 ? 12.890 -9.748 -15.589 1.00 98.62 399 ALA A N 1
ATOM 2646 C CA . ALA A 1 399 ? 12.101 -9.878 -16.809 1.00 98.62 399 ALA A CA 1
ATOM 2647 C C . ALA A 1 399 ? 10.837 -9.009 -16.724 1.00 98.62 399 ALA A C 1
ATOM 2649 O O . ALA A 1 399 ? 10.162 -8.996 -15.693 1.00 98.62 399 ALA A O 1
ATOM 2650 N N . ILE A 1 400 ? 10.472 -8.348 -17.822 1.00 98.88 400 ILE A N 1
ATOM 2651 C CA . ILE A 1 400 ? 9.233 -7.572 -17.932 1.00 98.88 400 ILE A CA 1
ATOM 2652 C C . ILE A 1 400 ? 8.369 -8.191 -19.026 1.00 98.88 400 ILE A C 1
ATOM 2654 O O . ILE A 1 400 ? 8.773 -8.258 -20.184 1.00 98.88 400 ILE A O 1
ATOM 2658 N N . THR A 1 401 ? 7.165 -8.629 -18.676 1.00 98.75 401 THR A N 1
ATOM 2659 C CA . THR A 1 401 ? 6.178 -9.152 -19.629 1.00 98.75 401 THR A CA 1
ATOM 2660 C C . THR A 1 401 ? 4.910 -8.313 -19.572 1.00 98.75 401 THR A C 1
ATOM 2662 O O . THR A 1 401 ? 4.298 -8.193 -18.512 1.00 98.75 401 THR A O 1
ATOM 2665 N N . GLY A 1 402 ? 4.491 -7.751 -20.704 1.00 98.31 402 GLY A N 1
ATOM 2666 C CA . GLY A 1 402 ? 3.284 -6.926 -20.810 1.00 98.31 402 GLY A CA 1
ATOM 2667 C C . GLY A 1 402 ? 2.658 -6.990 -22.200 1.00 98.31 402 GLY A C 1
ATOM 2668 O O . GLY A 1 402 ? 3.259 -7.489 -23.137 1.00 98.31 402 GLY A O 1
ATOM 2669 N N . GLY A 1 403 ? 1.441 -6.489 -22.369 1.00 97.75 403 GLY A N 1
ATOM 2670 C CA . GLY A 1 403 ? 0.921 -6.115 -23.688 1.00 97.75 403 GLY A CA 1
ATOM 2671 C C . GLY A 1 403 ? 1.636 -4.870 -24.217 1.00 97.75 403 GLY A C 1
ATOM 2672 O O . GLY A 1 403 ? 2.205 -4.890 -25.304 1.00 97.75 403 GLY A O 1
ATOM 2673 N N . ILE A 1 404 ? 1.686 -3.809 -23.415 1.00 98.44 404 ILE A N 1
ATOM 2674 C CA . ILE A 1 404 ? 2.443 -2.584 -23.711 1.00 98.44 404 ILE A CA 1
ATOM 2675 C C . ILE A 1 404 ? 3.433 -2.363 -22.576 1.00 98.44 404 ILE A C 1
ATOM 2677 O O . ILE A 1 404 ? 3.041 -2.418 -21.415 1.00 98.44 404 ILE A O 1
ATOM 2681 N N . VAL A 1 405 ? 4.695 -2.095 -22.896 1.00 98.88 405 VAL A N 1
ATOM 2682 C CA . VAL A 1 405 ? 5.720 -1.746 -21.907 1.00 98.88 405 VAL A CA 1
ATOM 2683 C C . VAL A 1 405 ? 6.188 -0.320 -22.164 1.00 98.88 405 VAL A C 1
ATOM 2685 O O . VAL A 1 405 ? 6.713 -0.007 -23.231 1.00 98.88 405 VAL A O 1
ATOM 2688 N N . THR A 1 406 ? 6.006 0.550 -21.175 1.00 98.88 406 THR A N 1
ATOM 2689 C CA . THR A 1 406 ? 6.455 1.945 -21.205 1.00 98.88 406 THR A CA 1
ATOM 2690 C C . THR A 1 406 ? 7.382 2.204 -20.030 1.00 98.88 406 THR A C 1
ATOM 2692 O O . THR A 1 406 ? 6.991 2.051 -18.876 1.00 98.88 406 THR A O 1
ATOM 2695 N N . ILE A 1 407 ? 8.610 2.615 -20.322 1.00 98.88 407 ILE A N 1
ATOM 2696 C CA . ILE A 1 407 ? 9.639 2.891 -19.321 1.00 98.88 407 ILE A CA 1
ATOM 2697 C C . ILE A 1 407 ? 10.152 4.309 -19.544 1.00 98.88 407 ILE A C 1
ATOM 2699 O O . ILE A 1 407 ? 10.627 4.638 -20.625 1.00 98.88 407 ILE A O 1
ATOM 2703 N N . SER A 1 408 ? 10.071 5.153 -18.524 1.00 98.75 408 SER A N 1
ATOM 2704 C CA . SER A 1 408 ? 10.491 6.549 -18.583 1.00 98.75 408 SER A CA 1
ATOM 2705 C C . SER A 1 408 ? 11.344 6.899 -17.370 1.00 98.75 408 SER A C 1
ATOM 2707 O O . SER A 1 408 ? 10.836 6.998 -16.253 1.00 98.75 408 SER A O 1
ATOM 2709 N N . GLY A 1 409 ? 12.632 7.137 -17.596 1.00 98.75 409 GLY A N 1
ATOM 2710 C CA . GLY A 1 409 ? 13.570 7.631 -16.593 1.00 98.75 409 GLY A CA 1
ATOM 2711 C C . GLY A 1 409 ? 13.970 9.079 -16.861 1.00 98.75 409 GLY A C 1
ATOM 2712 O O . GLY A 1 409 ? 14.223 9.450 -18.008 1.00 98.75 409 GLY A O 1
ATOM 2713 N N . ALA A 1 410 ? 14.064 9.899 -15.815 1.00 98.56 410 ALA A N 1
ATOM 2714 C CA . ALA A 1 410 ? 14.531 11.277 -15.930 1.00 98.56 410 ALA A CA 1
ATOM 2715 C C . ALA A 1 410 ? 15.436 11.692 -14.763 1.00 98.56 410 ALA A C 1
ATOM 2717 O O . ALA A 1 410 ? 15.137 11.396 -13.608 1.00 98.56 410 ALA A O 1
ATOM 2718 N N . GLN A 1 411 ? 16.499 12.434 -15.071 1.00 98.38 411 GLN A N 1
ATOM 2719 C CA . GLN A 1 411 ? 17.293 13.188 -14.102 1.00 98.38 411 GLN A CA 1
ATOM 2720 C C . GLN A 1 411 ? 16.974 14.679 -14.249 1.00 98.38 411 GLN A C 1
ATOM 2722 O O . GLN A 1 411 ? 16.991 15.213 -15.355 1.00 98.38 411 GLN A O 1
ATOM 2727 N N . THR A 1 412 ? 16.683 15.374 -13.150 1.00 97.00 412 THR A N 1
ATOM 2728 C CA . THR A 1 412 ? 16.233 16.779 -13.218 1.00 97.00 412 THR A CA 1
ATOM 2729 C C . THR A 1 412 ? 17.367 17.797 -13.251 1.00 97.00 412 THR A C 1
ATOM 2731 O O . THR A 1 412 ? 17.110 18.981 -13.462 1.00 97.00 412 THR A O 1
ATOM 2734 N N . THR A 1 413 ? 18.613 17.381 -13.012 1.00 95.88 413 THR A N 1
ATOM 2735 C CA . THR A 1 413 ? 19.760 18.297 -12.936 1.00 95.88 413 THR A CA 1
ATOM 2736 C C . THR A 1 413 ? 20.721 18.051 -14.086 1.00 95.88 413 THR A C 1
ATOM 2738 O O . THR A 1 413 ? 21.162 16.926 -14.290 1.00 95.88 413 THR A O 1
ATOM 2741 N N . ALA A 1 414 ? 21.130 19.117 -14.778 1.00 96.00 414 ALA A N 1
ATOM 2742 C CA . ALA A 1 414 ? 22.047 19.047 -15.920 1.00 96.00 414 ALA A CA 1
ATOM 2743 C C . ALA A 1 414 ? 23.448 18.490 -15.583 1.00 96.00 414 ALA A C 1
ATOM 2745 O O . ALA A 1 414 ? 24.196 18.137 -16.483 1.00 96.00 414 ALA A O 1
ATOM 2746 N N . THR A 1 415 ? 23.819 18.407 -14.303 1.00 96.12 415 THR A N 1
ATOM 2747 C CA . THR A 1 415 ? 25.113 17.872 -13.843 1.00 96.12 415 THR A CA 1
ATOM 2748 C C . THR A 1 415 ? 25.055 16.403 -13.423 1.00 96.12 415 THR A C 1
ATOM 2750 O O . THR A 1 415 ? 26.058 15.859 -12.965 1.00 96.12 415 THR A O 1
ATOM 2753 N N . ALA A 1 416 ? 23.892 15.760 -13.524 1.00 97.56 416 ALA A N 1
ATOM 2754 C CA . ALA A 1 416 ? 23.703 14.390 -13.078 1.00 97.56 416 ALA A CA 1
ATOM 2755 C C . ALA A 1 416 ? 24.389 13.392 -14.026 1.00 97.56 416 ALA A C 1
ATOM 2757 O O . ALA A 1 416 ? 24.103 13.384 -15.221 1.00 97.56 416 ALA A O 1
ATOM 2758 N N . THR A 1 417 ? 25.290 12.561 -13.493 1.00 97.75 417 THR A N 1
ATOM 2759 C CA . THR A 1 417 ? 26.177 11.686 -14.288 1.00 97.75 417 THR A CA 1
ATOM 2760 C C . THR A 1 417 ? 25.814 10.201 -14.241 1.00 97.75 417 THR A C 1
ATOM 2762 O O . THR A 1 417 ? 26.371 9.406 -15.012 1.00 97.75 417 THR A O 1
ATOM 2765 N N . ALA A 1 418 ? 24.894 9.815 -13.350 1.00 97.88 418 ALA A N 1
ATOM 2766 C CA . ALA A 1 418 ? 24.445 8.438 -13.200 1.00 97.88 418 ALA A CA 1
ATOM 2767 C C . ALA A 1 418 ? 23.733 7.950 -14.466 1.00 97.88 418 ALA A C 1
ATOM 2769 O O . ALA A 1 418 ? 23.181 8.743 -15.234 1.00 97.88 418 ALA A O 1
ATOM 2770 N N . THR A 1 419 ? 23.730 6.630 -14.675 1.00 98.44 419 THR A N 1
ATOM 2771 C CA . THR A 1 419 ? 22.952 6.042 -15.767 1.00 98.44 419 THR A CA 1
ATOM 2772 C C . THR A 1 419 ? 21.464 6.252 -15.521 1.00 98.44 419 THR A C 1
ATOM 2774 O O . THR A 1 419 ? 20.993 5.915 -14.436 1.00 98.44 419 THR A O 1
ATOM 2777 N N . VAL A 1 420 ? 20.719 6.800 -16.489 1.00 98.69 420 VAL A N 1
ATOM 2778 C CA . VAL A 1 420 ? 19.299 7.141 -16.272 1.00 98.69 420 VAL A CA 1
ATOM 2779 C C . VAL A 1 420 ? 18.461 5.877 -16.130 1.00 98.69 420 VAL A C 1
ATOM 2781 O O . VAL A 1 420 ? 17.783 5.711 -15.117 1.00 98.69 420 VAL A O 1
ATOM 2784 N N . ALA A 1 421 ? 18.515 4.988 -17.119 1.00 98.69 421 ALA A N 1
ATOM 2785 C CA . ALA A 1 421 ? 17.747 3.751 -17.130 1.00 98.69 421 ALA A CA 1
ATOM 2786 C C . ALA A 1 421 ? 18.637 2.563 -17.503 1.00 98.69 421 ALA A C 1
ATOM 2788 O O . ALA A 1 421 ? 19.196 2.512 -18.596 1.00 98.69 421 ALA A O 1
ATOM 2789 N N . THR A 1 422 ? 18.737 1.593 -16.600 1.00 98.75 422 THR A N 1
ATOM 2790 C CA . THR A 1 422 ? 19.270 0.254 -16.873 1.00 98.75 422 THR A CA 1
ATOM 2791 C C . THR A 1 422 ? 18.098 -0.713 -16.883 1.00 98.75 422 THR A C 1
ATOM 2793 O O . THR A 1 422 ? 17.399 -0.808 -15.882 1.00 98.75 422 THR A O 1
ATOM 2796 N N . VAL A 1 423 ? 17.855 -1.380 -18.009 1.00 98.56 423 VAL A N 1
ATOM 2797 C CA . VAL A 1 423 ? 16.781 -2.365 -18.198 1.00 98.56 423 VAL A CA 1
ATOM 2798 C C . VAL A 1 423 ? 17.373 -3.555 -18.941 1.00 98.56 423 VAL A C 1
ATOM 2800 O O . VAL A 1 423 ? 17.333 -3.616 -20.168 1.00 98.56 423 VAL A O 1
ATOM 2803 N N . THR A 1 424 ? 18.030 -4.455 -18.215 1.00 97.94 424 THR A N 1
ATOM 2804 C CA . THR A 1 424 ? 18.850 -5.523 -18.821 1.00 97.94 424 THR A CA 1
ATOM 2805 C C . THR A 1 424 ? 18.177 -6.886 -18.844 1.00 97.94 424 THR A C 1
ATOM 2807 O O . THR A 1 424 ? 18.605 -7.752 -19.611 1.00 97.94 424 THR A O 1
ATOM 2810 N N . GLY A 1 425 ? 17.121 -7.080 -18.054 1.00 97.69 425 GLY A N 1
ATOM 2811 C CA . GLY A 1 425 ? 16.290 -8.270 -18.166 1.00 97.69 425 GLY A CA 1
ATOM 2812 C C . GLY A 1 425 ? 15.488 -8.289 -19.470 1.00 97.69 425 GLY A C 1
ATOM 2813 O O . GLY A 1 425 ? 15.335 -7.274 -20.152 1.00 97.69 425 GLY A O 1
ATOM 2814 N N . LEU A 1 426 ? 15.011 -9.476 -19.851 1.00 98.62 426 LEU A N 1
ATOM 2815 C CA . LEU A 1 426 ? 14.234 -9.654 -21.076 1.00 98.62 426 LEU A CA 1
ATOM 2816 C C . LEU A 1 426 ? 12.904 -8.899 -20.980 1.00 98.62 426 LEU A C 1
ATOM 2818 O O . LEU A 1 426 ? 12.101 -9.173 -20.087 1.00 98.62 426 LEU A O 1
ATOM 2822 N N . ILE A 1 427 ? 12.637 -8.031 -21.954 1.00 98.88 427 ILE A N 1
ATOM 2823 C CA . ILE A 1 427 ? 11.309 -7.453 -22.170 1.00 98.88 427 ILE A CA 1
ATOM 2824 C C . ILE A 1 427 ? 10.568 -8.295 -23.209 1.00 98.88 427 ILE A C 1
ATOM 2826 O O . ILE A 1 427 ? 11.075 -8.489 -24.309 1.00 98.88 427 ILE A O 1
ATOM 2830 N N . THR A 1 428 ? 9.361 -8.760 -22.894 1.00 98.81 428 THR A N 1
ATOM 2831 C CA . THR A 1 428 ? 8.442 -9.403 -23.847 1.00 98.81 428 THR A CA 1
ATOM 2832 C C . THR A 1 428 ? 7.144 -8.607 -23.911 1.00 98.81 428 THR A C 1
ATOM 2834 O O . THR A 1 428 ? 6.429 -8.519 -22.910 1.00 98.81 428 THR A O 1
ATOM 2837 N N . ALA A 1 429 ? 6.834 -8.004 -25.063 1.00 98.75 429 ALA A N 1
ATOM 2838 C CA . ALA A 1 429 ? 5.623 -7.197 -25.214 1.00 98.75 429 ALA A CA 1
ATOM 2839 C C . ALA A 1 429 ? 5.102 -7.098 -26.648 1.00 98.75 429 ALA A C 1
ATOM 2841 O O . ALA A 1 429 ? 5.778 -7.483 -27.594 1.00 98.75 429 ALA A O 1
ATOM 2842 N N . ASN A 1 430 ? 3.901 -6.545 -26.833 1.00 98.50 430 ASN A N 1
ATOM 2843 C CA . ASN A 1 430 ? 3.414 -6.180 -28.165 1.00 98.50 430 ASN A CA 1
ATOM 2844 C C . ASN A 1 430 ? 3.995 -4.835 -28.604 1.00 98.50 430 ASN A C 1
ATOM 2846 O O . ASN A 1 430 ? 4.170 -4.609 -29.788 1.00 98.50 430 ASN A O 1
ATOM 2850 N N . THR A 1 431 ? 4.268 -3.910 -27.689 1.00 98.69 431 THR A N 1
ATOM 2851 C CA . THR A 1 431 ? 4.895 -2.618 -28.006 1.00 98.69 431 THR A CA 1
ATOM 2852 C C . THR A 1 431 ? 5.778 -2.205 -26.847 1.00 98.69 431 THR A C 1
ATOM 2854 O O . THR A 1 431 ? 5.390 -2.363 -25.687 1.00 98.69 431 THR A O 1
ATOM 2857 N N . VAL A 1 432 ? 6.957 -1.674 -27.159 1.00 98.88 432 VAL A N 1
ATOM 2858 C CA . VAL A 1 432 ? 7.928 -1.228 -26.158 1.00 98.88 432 VAL A CA 1
ATOM 2859 C C . VAL A 1 432 ? 8.314 0.214 -26.444 1.00 98.88 432 VAL A C 1
ATOM 2861 O O . VAL A 1 432 ? 8.747 0.555 -27.543 1.00 98.88 432 VAL A O 1
ATOM 2864 N N . THR A 1 433 ? 8.187 1.071 -25.438 1.00 98.88 433 THR A N 1
ATOM 2865 C CA . THR A 1 433 ? 8.660 2.455 -25.482 1.00 98.88 433 THR A CA 1
ATOM 2866 C C . THR A 1 433 ? 9.552 2.720 -24.284 1.00 98.88 433 THR A C 1
ATOM 2868 O O . THR A 1 433 ? 9.131 2.546 -23.141 1.00 98.88 433 THR A O 1
ATOM 2871 N N . ILE A 1 434 ? 10.782 3.155 -24.542 1.00 98.88 434 ILE A N 1
ATOM 2872 C CA . ILE A 1 434 ? 11.753 3.513 -23.513 1.00 98.88 434 ILE A CA 1
ATOM 2873 C C . ILE A 1 434 ? 12.208 4.949 -23.744 1.00 98.88 434 ILE A C 1
ATOM 2875 O O . ILE A 1 434 ? 12.644 5.311 -24.835 1.00 98.88 434 ILE A O 1
ATOM 2879 N N . THR A 1 435 ? 12.133 5.770 -22.705 1.00 98.88 435 THR A N 1
ATOM 2880 C CA . THR A 1 435 ? 12.589 7.158 -22.721 1.00 98.88 435 THR A CA 1
ATOM 2881 C C . THR A 1 435 ? 13.543 7.404 -21.560 1.00 98.88 435 THR A C 1
ATOM 2883 O O . THR A 1 435 ? 13.203 7.172 -20.402 1.00 98.88 435 THR A O 1
ATOM 2886 N N . GLY A 1 436 ? 14.744 7.884 -21.865 1.00 98.69 436 GLY A N 1
ATOM 2887 C CA . GLY A 1 436 ? 15.722 8.349 -20.891 1.00 98.69 436 GLY A CA 1
ATOM 2888 C C . GLY A 1 436 ? 16.037 9.822 -21.116 1.00 98.69 436 GLY A C 1
ATOM 2889 O O . GLY A 1 436 ? 16.494 10.196 -22.193 1.00 98.69 436 GLY A O 1
ATOM 2890 N N . ASN A 1 437 ? 15.818 10.647 -20.097 1.00 98.44 437 ASN A N 1
ATOM 2891 C CA . ASN A 1 437 ? 16.185 12.062 -20.102 1.00 98.44 437 ASN A CA 1
ATOM 2892 C C . ASN A 1 437 ? 17.278 12.291 -19.057 1.00 98.44 437 ASN A C 1
ATOM 2894 O O . ASN A 1 437 ? 17.003 12.306 -17.857 1.00 98.44 437 ASN A O 1
ATOM 2898 N N . GLY A 1 438 ? 18.528 12.393 -19.491 1.00 97.50 438 GLY A N 1
ATOM 2899 C CA . GLY A 1 438 ? 19.668 12.596 -18.606 1.00 97.50 438 GLY A CA 1
ATOM 2900 C C . GLY A 1 438 ? 20.054 14.064 -18.452 1.00 97.50 438 GLY A C 1
ATOM 2901 O O . GLY A 1 438 ? 19.618 14.936 -19.203 1.00 97.50 438 GLY A O 1
ATOM 2902 N N . GLY A 1 439 ? 20.865 14.340 -17.432 1.00 96.25 439 GLY A N 1
ATOM 2903 C CA . GLY A 1 439 ? 21.525 15.632 -17.276 1.00 96.25 439 GLY A CA 1
ATOM 2904 C C . GLY A 1 439 ? 22.796 15.689 -18.115 1.00 96.25 439 GLY A C 1
ATOM 2905 O O . GLY A 1 439 ? 22.835 16.328 -19.166 1.00 96.25 439 GLY A O 1
ATOM 2906 N N . ALA A 1 440 ? 23.809 14.985 -17.611 1.00 97.31 440 ALA A N 1
ATOM 2907 C CA . ALA A 1 440 ? 25.104 14.719 -18.231 1.00 97.31 440 ALA A CA 1
ATOM 2908 C C . ALA A 1 440 ? 25.476 13.239 -18.012 1.00 97.31 440 ALA A C 1
ATOM 2910 O O . ALA A 1 440 ? 26.583 12.913 -17.561 1.00 97.31 440 ALA A O 1
ATOM 2911 N N . ALA A 1 441 ? 24.511 12.341 -18.218 1.00 98.06 441 ALA A N 1
ATOM 2912 C CA . ALA A 1 441 ? 24.643 10.932 -17.890 1.00 98.06 441 ALA A CA 1
ATOM 2913 C C . ALA A 1 441 ? 25.758 10.290 -18.722 1.00 98.06 441 ALA A C 1
ATOM 2915 O O . ALA A 1 441 ? 25.830 10.449 -19.937 1.00 98.06 441 ALA A O 1
ATOM 2916 N N . SER A 1 442 ? 26.631 9.510 -18.086 1.00 96.94 442 SER A N 1
ATOM 2917 C CA . SER A 1 442 ? 27.672 8.762 -18.816 1.00 96.94 442 SER A CA 1
ATOM 2918 C C . SER A 1 442 ? 27.077 7.748 -19.805 1.00 96.94 442 SER A C 1
ATOM 2920 O O . SER A 1 442 ? 27.605 7.538 -20.899 1.00 96.94 442 SER A O 1
ATOM 2922 N N . THR A 1 443 ? 25.959 7.137 -19.412 1.00 98.38 443 THR A N 1
ATOM 2923 C CA . THR A 1 443 ? 25.069 6.336 -20.253 1.00 98.38 443 THR A CA 1
ATOM 2924 C C . THR A 1 443 ? 23.635 6.757 -19.971 1.00 98.38 443 THR A C 1
ATOM 2926 O O . THR A 1 443 ? 23.256 6.820 -18.809 1.00 98.38 443 THR A O 1
ATOM 2929 N N . ILE A 1 444 ? 22.807 7.035 -20.970 1.00 98.69 444 ILE A N 1
ATOM 2930 C CA . ILE A 1 444 ? 21.417 7.432 -20.705 1.00 98.69 444 ILE A CA 1
ATOM 2931 C C . ILE A 1 444 ? 20.546 6.176 -20.571 1.00 98.69 444 ILE A C 1
ATOM 2933 O O . ILE A 1 444 ? 19.986 5.929 -19.504 1.00 98.69 444 ILE A O 1
ATOM 2937 N N . VAL A 1 445 ? 20.485 5.336 -21.606 1.00 98.88 445 VAL A N 1
ATOM 2938 C CA . VAL A 1 445 ? 19.731 4.071 -21.603 1.00 98.88 445 VAL A CA 1
ATOM 2939 C C . VAL A 1 445 ? 20.666 2.889 -21.847 1.00 98.88 445 VAL A C 1
ATOM 2941 O O . VAL A 1 445 ? 21.382 2.853 -22.845 1.00 98.88 445 VAL A O 1
ATOM 2944 N N . SER A 1 446 ? 20.609 1.897 -20.959 1.00 98.69 446 SER A N 1
ATOM 2945 C CA . SER A 1 446 ? 21.200 0.569 -21.130 1.00 98.69 446 SER A CA 1
ATOM 2946 C C . SER A 1 446 ? 20.093 -0.474 -21.237 1.00 98.69 446 SER A C 1
ATOM 2948 O O . SER A 1 446 ? 19.345 -0.676 -20.281 1.00 98.69 446 SER A O 1
ATOM 2950 N N . LEU A 1 447 ? 19.969 -1.105 -22.404 1.00 98.69 447 LEU A N 1
ATOM 2951 C CA . LEU A 1 447 ? 18.885 -2.021 -22.753 1.00 98.69 447 LEU A CA 1
ATOM 2952 C C . LEU A 1 447 ? 19.405 -3.439 -23.027 1.00 98.69 447 LEU A C 1
ATOM 2954 O O . LEU A 1 447 ? 20.352 -3.652 -23.788 1.00 98.69 447 LEU A O 1
ATOM 2958 N N . GLY A 1 448 ? 18.745 -4.419 -22.422 1.00 98.31 448 GLY A N 1
ATOM 2959 C CA . GLY A 1 448 ? 18.979 -5.839 -22.627 1.00 98.31 448 GLY A CA 1
ATOM 2960 C C . GLY A 1 448 ? 18.250 -6.402 -23.843 1.00 98.31 448 GLY A C 1
ATOM 2961 O O . GLY A 1 448 ? 18.162 -5.778 -24.905 1.00 98.31 448 GLY A O 1
ATOM 2962 N N . ALA A 1 449 ? 17.774 -7.636 -23.689 1.00 98.56 449 ALA A N 1
ATOM 2963 C CA . ALA A 1 449 ? 17.047 -8.345 -24.731 1.00 98.56 449 ALA A CA 1
ATOM 2964 C C . ALA A 1 449 ? 15.595 -7.857 -24.827 1.00 98.56 449 ALA A C 1
ATOM 2966 O O . ALA A 1 449 ? 14.960 -7.549 -23.816 1.00 98.56 449 ALA A O 1
ATOM 2967 N N . VAL A 1 450 ? 15.058 -7.835 -26.045 1.00 98.88 450 VAL A N 1
ATOM 2968 C CA . VAL A 1 450 ? 13.665 -7.461 -26.313 1.00 98.88 450 VAL A CA 1
ATOM 2969 C C . VAL A 1 450 ? 13.039 -8.481 -27.250 1.00 98.88 450 VAL A C 1
ATOM 2971 O O . VAL A 1 450 ? 13.626 -8.848 -28.263 1.00 98.88 450 VAL A O 1
ATOM 2974 N N . THR A 1 451 ? 11.832 -8.923 -26.928 1.00 98.75 451 THR A N 1
ATOM 2975 C CA . THR A 1 451 ? 10.963 -9.689 -27.817 1.00 98.75 451 THR A CA 1
ATOM 2976 C C . THR A 1 451 ? 9.688 -8.898 -28.062 1.00 98.75 451 THR A C 1
ATOM 2978 O O . THR A 1 451 ? 8.935 -8.618 -27.127 1.00 98.75 451 THR A O 1
ATOM 2981 N N . ILE A 1 452 ? 9.445 -8.555 -29.324 1.00 98.69 452 ILE A N 1
ATOM 2982 C CA . ILE A 1 452 ? 8.148 -8.066 -29.781 1.00 98.69 452 ILE A CA 1
ATOM 2983 C C . ILE A 1 452 ? 7.321 -9.265 -30.251 1.00 98.69 452 ILE A C 1
ATOM 2985 O O . ILE A 1 452 ? 7.780 -10.092 -31.048 1.00 98.69 452 ILE A O 1
ATOM 2989 N N . ASN A 1 453 ? 6.107 -9.389 -29.718 1.00 98.19 453 ASN A N 1
ATOM 2990 C CA . ASN A 1 453 ? 5.193 -10.488 -30.019 1.00 98.19 453 ASN A CA 1
ATOM 2991 C C . ASN A 1 453 ? 4.655 -10.410 -31.454 1.00 98.19 453 ASN A C 1
ATOM 2993 O O . ASN A 1 453 ? 4.506 -9.332 -32.029 1.00 98.19 453 ASN A O 1
ATOM 2997 N N . ALA A 1 454 ? 4.281 -11.565 -32.009 1.00 96.94 454 ALA A N 1
ATOM 2998 C CA . ALA A 1 454 ? 3.598 -11.620 -33.296 1.00 96.94 454 ALA A CA 1
ATOM 2999 C C . ALA A 1 454 ? 2.291 -10.807 -33.267 1.00 96.94 454 ALA A C 1
ATOM 3001 O O . ALA A 1 454 ? 1.525 -10.878 -32.305 1.00 96.94 454 ALA A O 1
ATOM 3002 N N . GLY A 1 455 ? 2.045 -10.027 -34.323 1.00 94.94 455 GLY A N 1
ATOM 3003 C CA . GLY A 1 455 ? 0.913 -9.093 -34.387 1.00 94.94 455 GLY A CA 1
ATOM 3004 C C . GLY A 1 455 ? 1.050 -7.857 -33.485 1.00 94.94 455 GLY A C 1
ATOM 3005 O O . GLY A 1 455 ? 0.072 -7.132 -33.311 1.00 94.94 455 GLY A O 1
ATOM 3006 N N . GLY A 1 456 ? 2.229 -7.632 -32.895 1.00 96.62 456 GLY A N 1
ATOM 3007 C CA . GLY A 1 456 ? 2.552 -6.437 -32.123 1.00 96.62 456 GLY A CA 1
ATOM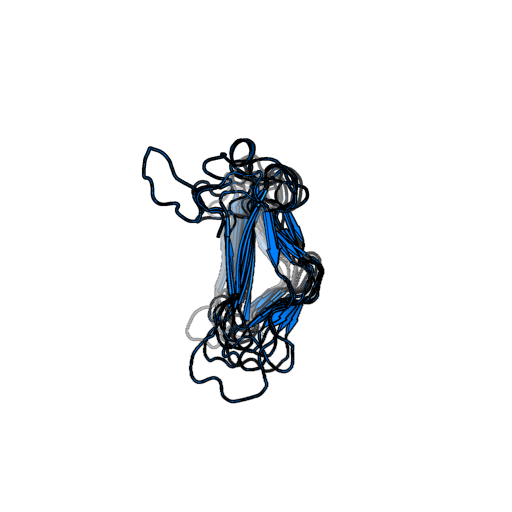 3008 C C . GLY A 1 456 ? 2.778 -5.182 -32.975 1.00 96.62 456 GLY A C 1
ATOM 3009 O O . GLY A 1 456 ? 2.359 -5.081 -34.125 1.00 96.62 456 GLY A O 1
ATOM 3010 N N . GLY A 1 457 ? 3.443 -4.210 -32.366 1.00 96.69 457 GLY A N 1
ATOM 3011 C CA . GLY A 1 457 ? 3.831 -2.922 -32.919 1.00 96.69 457 GLY A CA 1
ATOM 3012 C C . GLY A 1 457 ? 5.286 -2.611 -32.572 1.00 96.69 457 GLY A C 1
ATOM 3013 O O . GLY A 1 457 ? 6.096 -3.511 -32.419 1.00 96.69 457 GLY A O 1
ATOM 3014 N N . ASN A 1 458 ? 5.615 -1.331 -32.436 1.00 98.25 458 ASN A N 1
ATOM 3015 C CA . ASN A 1 458 ? 7.003 -0.875 -32.510 1.00 98.25 458 ASN A CA 1
ATOM 3016 C C . ASN A 1 458 ? 7.836 -1.111 -31.233 1.00 98.25 458 ASN A C 1
ATOM 3018 O O . ASN A 1 458 ? 7.320 -1.135 -30.108 1.00 98.25 458 ASN A O 1
ATOM 3022 N N . LEU A 1 459 ? 9.158 -1.138 -31.419 1.00 98.75 459 LEU A N 1
ATOM 3023 C CA . LEU A 1 459 ? 10.150 -0.828 -30.389 1.00 98.75 459 LEU A CA 1
ATOM 3024 C C . LEU A 1 459 ? 10.666 0.600 -30.605 1.00 98.75 459 LEU A C 1
ATOM 3026 O O . LEU A 1 459 ? 11.228 0.922 -31.650 1.00 98.75 459 LEU A O 1
ATOM 3030 N N . THR A 1 460 ? 10.526 1.462 -29.603 1.00 98.88 460 THR A N 1
ATOM 3031 C CA . THR A 1 460 ? 11.038 2.838 -29.640 1.00 98.88 460 THR A CA 1
ATOM 3032 C C . THR A 1 460 ? 11.885 3.124 -28.411 1.00 98.88 460 THR A C 1
ATOM 3034 O O . THR A 1 460 ? 11.426 2.964 -27.282 1.00 98.88 460 THR A O 1
ATOM 3037 N N . VAL A 1 461 ? 13.118 3.576 -28.625 1.00 98.94 461 VAL A N 1
ATOM 3038 C CA . VAL A 1 461 ? 14.058 3.971 -27.576 1.00 98.94 461 VAL A CA 1
ATOM 3039 C C . VAL A 1 461 ? 14.549 5.384 -27.860 1.00 98.94 461 VAL A C 1
ATOM 3041 O O . VAL A 1 461 ? 15.175 5.644 -28.887 1.00 98.94 461 VAL A O 1
ATOM 3044 N N . THR A 1 462 ? 14.299 6.299 -26.933 1.00 98.88 462 THR A N 1
ATOM 3045 C CA . THR A 1 462 ? 14.766 7.687 -26.996 1.00 98.88 462 THR A CA 1
ATOM 3046 C C . THR A 1 462 ? 15.626 7.983 -25.780 1.00 98.88 462 THR A C 1
ATOM 3048 O O . THR A 1 462 ? 15.194 7.756 -24.653 1.00 98.88 462 THR A O 1
ATOM 3051 N N . ALA A 1 463 ? 16.837 8.493 -25.985 1.00 98.75 463 ALA A N 1
ATOM 3052 C CA . ALA A 1 463 ? 17.773 8.736 -24.895 1.00 98.75 463 ALA A CA 1
ATOM 3053 C C . ALA A 1 463 ? 18.550 10.037 -25.120 1.00 98.75 463 ALA A C 1
ATOM 3055 O O . ALA A 1 463 ? 19.460 10.078 -25.947 1.00 98.75 463 ALA A O 1
ATOM 3056 N N . ASN A 1 464 ? 18.195 11.098 -24.394 1.00 98.50 464 ASN A N 1
ATOM 3057 C CA . ASN A 1 464 ? 18.784 12.425 -24.573 1.00 98.50 464 ASN A CA 1
ATOM 3058 C C . ASN A 1 464 ? 19.292 13.007 -23.258 1.00 98.50 464 ASN A C 1
ATOM 3060 O O . ASN A 1 464 ? 18.594 12.963 -22.249 1.00 98.50 464 ASN A O 1
ATOM 3064 N N . ASP A 1 465 ? 20.505 13.550 -23.282 1.00 98.12 465 ASP A N 1
ATOM 3065 C CA . ASP A 1 465 ? 21.005 14.406 -22.208 1.00 98.12 465 ASP A CA 1
ATOM 3066 C C . ASP A 1 465 ? 20.570 15.848 -22.479 1.00 98.12 465 ASP A C 1
ATOM 3068 O O . ASP A 1 465 ? 20.170 16.191 -23.596 1.00 98.12 465 ASP A O 1
ATOM 3072 N N . VAL A 1 466 ? 20.708 16.727 -21.486 1.00 97.56 466 VAL A N 1
ATOM 3073 C CA . VAL A 1 466 ? 20.509 18.172 -21.685 1.00 97.56 466 VAL A CA 1
ATOM 3074 C C . VAL A 1 466 ? 21.469 18.707 -22.752 1.00 97.56 466 VAL A C 1
ATOM 3076 O O . VAL A 1 466 ? 21.075 19.512 -23.596 1.00 97.56 466 VAL A O 1
ATOM 3079 N N . ALA A 1 467 ? 22.723 18.251 -22.730 1.00 96.56 467 ALA A N 1
ATOM 3080 C CA . ALA A 1 467 ? 23.726 18.589 -23.730 1.00 96.56 467 ALA A CA 1
ATOM 3081 C C . ALA A 1 467 ? 23.964 17.415 -24.688 1.00 96.56 467 ALA A C 1
ATOM 3083 O O . ALA A 1 467 ? 24.209 16.284 -24.271 1.00 96.56 467 ALA A O 1
ATOM 3084 N N . ALA A 1 468 ? 23.948 17.709 -25.986 1.00 96.62 468 ALA A N 1
ATOM 3085 C CA . ALA A 1 468 ? 24.406 16.779 -27.006 1.00 96.62 468 ALA A CA 1
ATOM 3086 C C . ALA A 1 468 ? 25.923 16.552 -26.890 1.00 96.62 468 ALA A C 1
ATOM 3088 O O . ALA A 1 468 ? 26.673 17.481 -26.575 1.00 96.62 468 ALA A O 1
ATOM 3089 N N . GLY A 1 469 ? 26.399 15.343 -27.187 1.00 94.69 469 GLY A N 1
ATOM 3090 C CA . GLY A 1 469 ? 27.804 15.025 -26.952 1.00 94.69 469 GLY A CA 1
ATOM 3091 C C . GLY A 1 469 ? 28.258 13.641 -27.401 1.00 94.69 469 GLY A C 1
ATOM 3092 O O . GLY A 1 469 ? 27.662 13.009 -28.275 1.00 94.69 469 GLY A O 1
ATOM 3093 N N . GLY A 1 470 ? 29.390 13.231 -26.825 1.00 96.31 470 GLY A N 1
ATOM 3094 C CA . GLY A 1 470 ? 30.030 11.931 -27.035 1.00 96.31 470 GLY A CA 1
ATOM 3095 C C . GLY A 1 470 ? 29.810 10.952 -25.884 1.00 96.31 470 GLY A C 1
ATOM 3096 O O . GLY A 1 470 ? 30.537 9.966 -25.792 1.00 96.31 470 GLY A O 1
ATOM 3097 N N . ASN A 1 471 ? 28.860 11.226 -24.986 1.00 97.81 471 ASN A N 1
ATOM 3098 C CA . ASN A 1 471 ? 28.455 10.251 -23.980 1.00 97.81 471 ASN A CA 1
ATOM 3099 C C . ASN A 1 471 ? 27.689 9.110 -24.665 1.00 97.81 471 ASN A C 1
ATOM 3101 O O . ASN A 1 471 ? 27.315 9.205 -25.838 1.00 97.81 471 ASN A O 1
ATOM 3105 N N . THR A 1 472 ? 27.444 8.013 -23.950 1.00 98.44 472 THR A N 1
ATOM 3106 C CA . THR A 1 472 ? 26.613 6.933 -24.494 1.00 98.44 472 THR A CA 1
ATOM 3107 C C . THR A 1 472 ? 25.147 7.296 -24.313 1.00 98.44 472 THR A C 1
ATOM 3109 O O . THR A 1 472 ? 24.632 7.326 -23.203 1.00 98.44 472 THR A O 1
ATOM 3112 N N . GLY A 1 473 ? 24.440 7.569 -25.398 1.00 98.62 473 GLY A N 1
ATOM 3113 C CA . GLY A 1 473 ? 23.001 7.761 -25.341 1.00 98.62 473 GLY A CA 1
ATOM 3114 C C . GLY A 1 473 ? 22.285 6.439 -25.119 1.00 98.62 473 GLY A C 1
ATOM 3115 O O . GLY A 1 473 ? 21.634 6.225 -24.100 1.00 98.62 473 GLY A O 1
ATOM 3116 N N . ILE A 1 474 ? 22.462 5.518 -26.059 1.00 98.88 474 ILE A N 1
ATOM 3117 C CA . ILE A 1 474 ? 21.846 4.192 -26.017 1.00 98.88 474 ILE A CA 1
ATOM 3118 C C . ILE A 1 474 ? 22.949 3.147 -26.086 1.00 98.88 474 ILE A C 1
ATOM 3120 O O . ILE A 1 474 ? 23.758 3.169 -27.010 1.00 98.88 474 ILE A O 1
ATOM 3124 N N . THR A 1 475 ? 22.952 2.203 -25.151 1.00 98.56 475 THR A N 1
ATOM 3125 C CA . THR A 1 475 ? 23.671 0.934 -25.289 1.00 98.56 475 THR A CA 1
ATOM 3126 C C . THR A 1 475 ? 22.673 -0.212 -25.279 1.00 98.56 475 THR A C 1
ATOM 3128 O O . THR A 1 475 ? 21.796 -0.275 -24.418 1.00 98.56 475 THR A O 1
ATOM 3131 N N . GLN A 1 476 ? 22.772 -1.098 -26.263 1.00 98.50 476 GLN A N 1
ATOM 3132 C CA . GLN A 1 476 ? 21.878 -2.237 -26.413 1.00 98.50 476 GLN A CA 1
ATOM 3133 C C . GLN A 1 476 ? 22.707 -3.463 -26.799 1.00 98.50 476 GLN A C 1
ATOM 3135 O O . GLN A 1 476 ? 23.359 -3.469 -27.843 1.00 98.50 476 GLN A O 1
ATOM 3140 N N . THR A 1 477 ? 22.740 -4.472 -25.928 1.00 96.69 477 THR A N 1
ATOM 3141 C CA . THR A 1 477 ? 23.633 -5.642 -26.075 1.00 96.69 477 THR A CA 1
ATOM 3142 C C . THR A 1 477 ? 22.885 -6.970 -26.172 1.00 96.69 477 THR A C 1
ATOM 3144 O O . THR A 1 477 ? 23.430 -7.936 -26.704 1.00 96.69 477 THR A O 1
ATOM 3147 N N . GLY A 1 478 ? 21.646 -7.043 -25.675 1.00 97.38 478 GLY A N 1
ATOM 3148 C CA . GLY A 1 478 ? 20.822 -8.251 -25.764 1.00 97.38 478 GLY A CA 1
ATOM 3149 C C . GLY A 1 478 ? 20.275 -8.492 -27.172 1.00 97.38 478 GLY A C 1
ATOM 3150 O O . GLY A 1 478 ? 20.272 -7.601 -28.012 1.00 97.38 478 GLY A O 1
ATOM 3151 N N . ALA A 1 479 ? 19.779 -9.693 -27.459 1.00 98.19 479 ALA A N 1
ATOM 3152 C CA . ALA A 1 479 ? 19.116 -9.938 -28.738 1.00 98.19 479 ALA A CA 1
ATOM 3153 C C . ALA A 1 479 ? 17.769 -9.198 -28.809 1.00 98.19 479 ALA A C 1
ATOM 3155 O O . ALA A 1 479 ? 17.000 -9.209 -27.844 1.00 98.19 479 ALA A O 1
ATOM 3156 N N . ILE A 1 480 ? 17.473 -8.591 -29.956 1.00 98.75 480 ILE A N 1
ATOM 3157 C CA . ILE A 1 480 ? 16.142 -8.082 -30.297 1.00 98.75 480 ILE A CA 1
ATOM 3158 C C . ILE A 1 480 ? 15.510 -9.077 -31.260 1.00 98.75 480 ILE A C 1
ATOM 3160 O O . ILE A 1 480 ? 16.046 -9.319 -32.337 1.00 98.75 480 ILE A O 1
ATOM 3164 N N . THR A 1 481 ? 14.375 -9.645 -30.871 1.00 98.44 481 THR A N 1
ATOM 3165 C CA . THR A 1 481 ? 13.548 -10.487 -31.738 1.00 98.44 481 THR A CA 1
ATOM 3166 C C . THR A 1 481 ? 12.248 -9.750 -32.019 1.00 98.44 481 THR A C 1
ATOM 3168 O O . THR A 1 481 ? 11.425 -9.590 -31.118 1.00 98.44 481 THR A O 1
ATOM 3171 N N . ASP A 1 482 ? 12.061 -9.293 -33.252 1.00 98.06 482 ASP A N 1
ATOM 3172 C CA . ASP A 1 482 ? 10.832 -8.642 -33.692 1.00 98.06 482 ASP A CA 1
ATOM 3173 C C . ASP A 1 482 ? 9.997 -9.593 -34.555 1.00 98.06 482 ASP A C 1
ATOM 3175 O O . ASP A 1 482 ? 10.282 -9.825 -35.734 1.00 98.06 482 ASP A O 1
ATOM 3179 N N . ASN A 1 483 ? 8.963 -10.174 -33.941 1.00 97.62 483 ASN A N 1
ATOM 3180 C CA . ASN A 1 483 ? 8.032 -11.071 -34.623 1.00 97.62 483 ASN A CA 1
ATOM 3181 C C . ASN A 1 483 ? 6.828 -10.327 -35.227 1.00 97.62 483 ASN A C 1
ATOM 3183 O O . ASN A 1 483 ? 5.915 -10.974 -35.749 1.00 97.62 483 ASN A O 1
ATOM 3187 N N . ALA A 1 484 ? 6.767 -8.996 -35.130 1.00 97.19 484 ALA A N 1
ATOM 3188 C CA . ALA A 1 484 ? 5.645 -8.210 -35.619 1.00 97.19 484 ALA A CA 1
ATOM 3189 C C . ALA A 1 484 ? 5.874 -7.748 -37.066 1.00 97.19 484 ALA A C 1
ATOM 3191 O O . ALA A 1 484 ? 6.716 -6.906 -37.371 1.00 97.19 484 ALA A O 1
ATOM 3192 N N . VAL A 1 485 ? 5.061 -8.279 -37.981 1.00 97.25 485 VAL A N 1
ATOM 3193 C CA . VAL A 1 485 ? 5.043 -7.849 -39.384 1.00 97.25 485 VAL A CA 1
ATOM 3194 C C . VAL A 1 485 ? 4.709 -6.355 -39.469 1.00 97.25 485 VAL A C 1
ATOM 3196 O O . VAL A 1 485 ? 3.691 -5.912 -38.943 1.00 97.25 485 VAL A O 1
ATOM 3199 N N . GLY A 1 486 ? 5.556 -5.585 -40.155 1.00 95.38 486 GLY A N 1
ATOM 3200 C CA . GLY A 1 486 ? 5.387 -4.140 -40.332 1.00 95.38 486 GLY A CA 1
ATOM 3201 C C . GLY A 1 486 ? 5.792 -3.279 -39.126 1.00 95.38 486 GLY A C 1
ATOM 3202 O O . GLY A 1 486 ? 5.602 -2.064 -39.183 1.00 95.38 486 GLY A O 1
ATOM 3203 N N . SER A 1 487 ? 6.337 -3.874 -38.059 1.00 97.31 487 SER A N 1
ATOM 3204 C CA . SER A 1 487 ? 6.856 -3.147 -36.894 1.00 97.31 487 SER A CA 1
ATOM 3205 C C . SER A 1 487 ? 8.108 -2.337 -37.235 1.00 97.31 487 SER A C 1
ATOM 3207 O O . SER A 1 487 ? 8.913 -2.715 -38.087 1.00 97.31 487 SER A O 1
ATOM 3209 N N . ASN A 1 488 ? 8.265 -1.196 -36.565 1.00 98.12 488 ASN A N 1
ATOM 3210 C CA . ASN A 1 488 ? 9.463 -0.373 -36.632 1.00 98.12 488 ASN A CA 1
ATOM 3211 C C . ASN A 1 488 ? 10.308 -0.546 -35.369 1.00 98.12 488 ASN A C 1
ATOM 3213 O O . ASN A 1 488 ? 9.788 -0.619 -34.253 1.00 98.12 488 ASN A O 1
ATOM 3217 N N . ILE A 1 489 ? 11.623 -0.490 -35.552 1.00 98.69 489 ILE A N 1
ATOM 3218 C CA . ILE A 1 489 ? 12.607 -0.382 -34.478 1.00 98.69 489 ILE A CA 1
ATOM 3219 C C . ILE A 1 489 ? 13.257 0.996 -34.592 1.00 98.69 489 ILE A C 1
ATOM 3221 O O . ILE A 1 489 ? 13.831 1.338 -35.624 1.00 98.69 489 ILE A O 1
ATOM 3225 N N . THR A 1 490 ? 13.177 1.814 -33.547 1.00 98.81 490 THR A N 1
ATOM 3226 C CA . THR A 1 490 ? 13.708 3.184 -33.562 1.00 98.81 490 THR A CA 1
ATOM 3227 C C . THR A 1 490 ? 14.590 3.447 -32.353 1.00 98.81 490 THR A C 1
ATOM 3229 O O . THR A 1 490 ? 14.153 3.290 -31.215 1.00 98.81 490 THR A O 1
ATOM 3232 N N . PHE A 1 491 ? 15.813 3.905 -32.611 1.00 98.88 491 PHE A N 1
ATOM 3233 C CA . PHE A 1 491 ? 16.762 4.409 -31.627 1.00 98.88 491 PHE A CA 1
ATOM 3234 C C . PHE A 1 491 ? 17.056 5.878 -31.929 1.00 98.88 491 PHE A C 1
ATOM 3236 O O . PHE A 1 491 ? 17.576 6.193 -32.997 1.00 98.88 491 PHE A O 1
ATOM 3243 N N . THR A 1 492 ? 16.767 6.771 -30.987 1.00 98.88 492 THR A N 1
ATOM 3244 C CA . THR A 1 492 ? 16.998 8.216 -31.134 1.00 98.88 492 THR A CA 1
ATOM 3245 C C . THR A 1 492 ? 17.818 8.742 -29.965 1.00 98.88 492 THR A C 1
ATOM 3247 O O . THR A 1 492 ? 17.460 8.518 -28.806 1.00 98.88 492 THR A O 1
ATOM 3250 N N . SER A 1 493 ? 18.903 9.463 -30.242 1.00 98.75 493 SER A N 1
ATOM 3251 C CA . SER A 1 493 ? 19.738 10.072 -29.205 1.00 98.75 493 SER A CA 1
ATOM 3252 C C . SER A 1 493 ? 20.511 11.295 -29.690 1.00 98.75 493 SER A C 1
ATOM 3254 O O . SER A 1 493 ? 21.090 11.285 -30.762 1.00 98.75 493 SER A O 1
ATOM 3256 N N . ASN A 1 494 ? 20.654 12.324 -28.858 1.00 98.38 494 ASN A N 1
ATOM 3257 C CA . ASN A 1 494 ? 21.622 13.409 -29.068 1.00 98.38 494 ASN A CA 1
ATOM 3258 C C . ASN A 1 494 ? 23.073 13.048 -28.666 1.00 98.38 494 ASN A C 1
ATOM 3260 O O . ASN A 1 494 ? 23.947 13.915 -28.605 1.00 98.38 494 ASN A O 1
ATOM 3264 N N . ASN A 1 495 ? 23.321 11.775 -28.368 1.00 98.50 495 ASN A N 1
ATOM 3265 C CA . ASN A 1 495 ? 24.589 11.193 -27.949 1.00 98.50 495 ASN A CA 1
ATOM 3266 C C . ASN A 1 495 ? 24.862 9.907 -28.761 1.00 98.50 495 ASN A C 1
ATOM 3268 O O . ASN A 1 495 ? 24.216 9.656 -29.778 1.00 98.50 495 ASN A O 1
ATOM 3272 N N . ILE A 1 496 ? 25.859 9.107 -28.376 1.00 98.75 496 ILE A N 1
ATOM 3273 C CA . ILE A 1 496 ? 26.232 7.885 -29.109 1.00 98.75 496 ILE A CA 1
ATOM 3274 C C . ILE A 1 496 ? 25.109 6.839 -29.042 1.00 98.75 496 ILE A C 1
ATOM 3276 O O . ILE A 1 496 ? 24.555 6.580 -27.973 1.00 98.75 496 ILE A O 1
ATOM 3280 N N . ILE A 1 497 ? 24.834 6.169 -30.162 1.00 98.81 497 ILE A N 1
ATOM 3281 C CA . ILE A 1 497 ? 24.025 4.946 -30.200 1.00 98.81 497 ILE A CA 1
ATOM 3282 C C . ILE A 1 497 ? 24.955 3.753 -30.429 1.00 98.81 497 ILE A C 1
ATOM 3284 O O . ILE A 1 497 ? 25.618 3.655 -31.459 1.00 98.81 497 ILE A O 1
ATOM 3288 N N . ASN A 1 498 ? 24.986 2.830 -29.473 1.00 98.44 498 ASN A N 1
ATOM 3289 C CA . ASN A 1 498 ? 25.747 1.589 -29.522 1.00 98.44 498 ASN A CA 1
ATOM 3290 C C . ASN A 1 498 ? 24.803 0.382 -29.421 1.00 98.44 498 ASN A C 1
ATOM 3292 O O . ASN A 1 498 ? 24.597 -0.187 -28.348 1.00 98.44 498 ASN A O 1
ATOM 3296 N N . GLN A 1 499 ? 24.193 0.008 -30.541 1.00 98.31 499 GLN A N 1
ATOM 3297 C CA . GLN A 1 499 ? 23.315 -1.154 -30.639 1.00 98.31 499 GLN A CA 1
ATOM 3298 C C . GLN A 1 499 ? 24.161 -2.318 -31.153 1.00 98.31 499 GLN A C 1
ATOM 3300 O O . GLN A 1 499 ? 24.424 -2.394 -32.336 1.00 98.31 499 GLN A O 1
ATOM 3305 N N . THR A 1 500 ? 24.657 -3.185 -30.276 1.00 97.31 500 THR A N 1
ATOM 3306 C CA . THR A 1 500 ? 25.567 -4.297 -30.635 1.00 97.31 500 THR A CA 1
ATOM 3307 C C . THR A 1 500 ? 24.899 -5.662 -30.583 1.00 97.31 500 THR A C 1
ATOM 3309 O O . THR A 1 500 ? 25.418 -6.616 -31.164 1.00 97.31 500 THR A O 1
ATOM 3312 N N . GLY A 1 501 ? 23.746 -5.761 -29.918 1.00 97.62 501 GLY A N 1
ATOM 3313 C CA . GLY A 1 501 ? 22.932 -6.968 -29.912 1.00 97.62 501 GLY A CA 1
ATOM 3314 C C . GLY A 1 501 ? 22.485 -7.375 -31.317 1.00 97.62 501 GLY A C 1
ATOM 3315 O O . GLY A 1 501 ? 22.332 -6.541 -32.209 1.00 97.62 501 GLY A O 1
ATOM 3316 N N . ALA A 1 502 ? 22.267 -8.670 -31.537 1.00 98.06 502 ALA A N 1
ATOM 3317 C CA . ALA A 1 502 ? 21.693 -9.130 -32.798 1.00 98.06 502 ALA A CA 1
ATOM 3318 C C . ALA A 1 502 ? 20.231 -8.674 -32.913 1.00 98.06 502 ALA A C 1
ATOM 3320 O O . ALA A 1 502 ? 19.481 -8.776 -31.941 1.00 98.06 502 ALA A O 1
ATOM 3321 N N . ILE A 1 503 ? 19.824 -8.218 -34.097 1.00 98.62 503 ILE A N 1
ATOM 3322 C CA . ILE A 1 503 ? 18.420 -7.974 -34.438 1.00 98.62 503 ILE A CA 1
ATOM 3323 C C . ILE A 1 503 ? 17.961 -9.084 -35.384 1.00 98.62 503 ILE A C 1
ATOM 3325 O O . ILE A 1 503 ? 18.539 -9.271 -36.455 1.00 98.62 503 ILE A O 1
ATOM 3329 N N . ALA A 1 504 ? 16.914 -9.803 -34.992 1.00 98.12 504 ALA A N 1
ATOM 3330 C CA . ALA A 1 504 ? 16.213 -10.777 -35.815 1.00 98.12 504 ALA A CA 1
ATOM 3331 C C . ALA A 1 504 ? 14.796 -10.272 -36.103 1.00 98.12 504 ALA A C 1
ATOM 3333 O O . ALA A 1 504 ? 14.051 -9.975 -35.169 1.00 98.12 504 ALA A O 1
ATOM 3334 N N . LEU A 1 505 ? 14.427 -10.186 -37.381 1.00 97.06 505 LEU A N 1
ATOM 3335 C CA . LEU A 1 505 ? 13.080 -9.818 -37.817 1.00 97.06 505 LEU A CA 1
ATOM 3336 C C . LEU A 1 505 ? 12.414 -10.980 -38.544 1.00 97.06 505 LEU A C 1
ATOM 3338 O O . LEU A 1 505 ? 13.061 -11.710 -39.301 1.00 9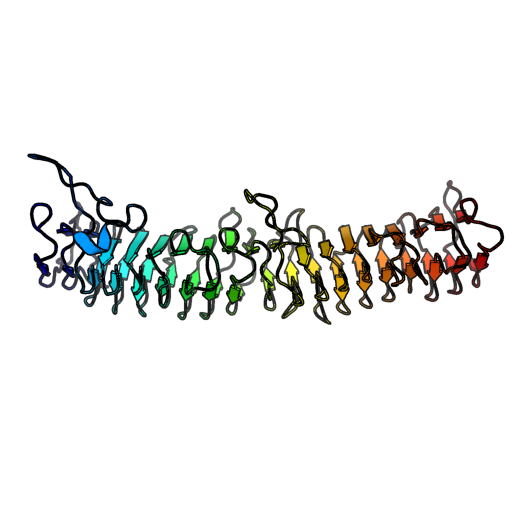7.06 505 LEU A O 1
ATOM 3342 N N . VAL A 1 506 ? 11.102 -11.094 -38.371 1.00 96.44 506 VAL A N 1
ATOM 3343 C CA . VAL A 1 506 ? 10.257 -11.908 -39.251 1.00 96.44 506 VAL A CA 1
ATOM 3344 C C . VAL A 1 506 ? 10.159 -11.284 -40.652 1.00 96.44 506 VAL A C 1
ATOM 3346 O O . VAL A 1 506 ? 10.227 -10.061 -40.801 1.00 96.44 506 VAL A O 1
ATOM 3349 N N . ALA A 1 507 ? 9.941 -12.108 -41.683 1.00 95.31 507 ALA A N 1
ATOM 3350 C CA . ALA A 1 507 ? 9.603 -11.640 -43.026 1.00 95.31 507 ALA A CA 1
ATOM 3351 C C . ALA A 1 507 ? 8.460 -10.610 -42.990 1.00 95.31 507 ALA A C 1
ATOM 3353 O O . ALA A 1 507 ? 7.345 -10.905 -42.542 1.00 95.31 507 ALA A O 1
ATOM 3354 N N . ASN A 1 508 ? 8.710 -9.407 -43.516 1.00 94.25 508 ASN A N 1
ATOM 3355 C CA . ASN A 1 508 ? 7.676 -8.384 -43.624 1.00 94.25 508 ASN A CA 1
ATOM 3356 C C . ASN A 1 508 ? 6.709 -8.719 -44.771 1.00 94.25 508 ASN A C 1
ATOM 3358 O O . ASN A 1 508 ? 6.897 -8.300 -45.910 1.00 94.25 508 ASN A O 1
ATOM 3362 N N . THR A 1 509 ? 5.673 -9.490 -44.459 1.00 94.88 509 THR A N 1
ATOM 3363 C CA . THR A 1 509 ? 4.596 -9.870 -45.390 1.00 94.88 509 THR A CA 1
ATOM 3364 C C . THR A 1 509 ? 3.443 -8.856 -45.432 1.00 94.88 509 THR A C 1
ATOM 3366 O O . THR A 1 509 ? 2.453 -9.075 -46.129 1.00 94.88 509 THR A O 1
ATOM 3369 N N . GLY A 1 510 ? 3.550 -7.750 -44.687 1.00 91.06 510 GLY A N 1
ATOM 3370 C CA . GLY A 1 510 ? 2.534 -6.704 -44.589 1.00 91.06 510 GLY A CA 1
ATOM 3371 C C . GLY A 1 510 ? 2.628 -5.657 -45.701 1.00 91.06 510 GLY A C 1
ATOM 3372 O O . GLY A 1 510 ? 3.599 -5.593 -46.449 1.00 91.06 510 GLY A O 1
ATOM 3373 N N . SER A 1 511 ? 1.611 -4.795 -45.797 1.00 91.44 511 SER A N 1
ATOM 3374 C CA . SER A 1 511 ? 1.583 -3.682 -46.761 1.00 91.44 511 SER A CA 1
ATOM 3375 C C . SER A 1 511 ? 2.337 -2.435 -46.287 1.00 91.44 511 SER A C 1
ATOM 3377 O O . SER A 1 511 ? 2.548 -1.511 -47.070 1.00 91.44 511 SER A O 1
ATOM 3379 N N . THR A 1 512 ? 2.700 -2.372 -45.005 1.00 93.31 512 THR A N 1
ATOM 3380 C CA . THR A 1 512 ? 3.453 -1.267 -44.405 1.00 93.31 512 THR A CA 1
ATOM 3381 C C . THR A 1 512 ? 4.942 -1.591 -44.372 1.00 93.31 512 THR A C 1
ATOM 3383 O O . THR A 1 512 ? 5.345 -2.717 -44.079 1.00 93.31 512 THR A O 1
ATOM 3386 N N . ALA A 1 513 ? 5.779 -0.594 -44.659 1.00 94.25 513 ALA A N 1
ATOM 3387 C CA . ALA A 1 513 ? 7.221 -0.736 -44.505 1.00 94.25 513 ALA A CA 1
ATOM 3388 C C . ALA A 1 513 ? 7.593 -0.887 -43.019 1.00 94.25 513 ALA A C 1
ATOM 3390 O O . ALA A 1 513 ? 7.078 -0.149 -42.181 1.00 94.25 513 ALA A O 1
ATOM 3391 N N . ALA A 1 514 ? 8.502 -1.817 -42.726 1.00 95.94 514 ALA A N 1
ATOM 3392 C CA . ALA A 1 514 ? 9.175 -1.946 -41.439 1.00 95.94 514 ALA A CA 1
ATOM 3393 C C . ALA A 1 514 ? 10.506 -1.187 -41.508 1.00 95.94 514 ALA A C 1
ATOM 3395 O O . ALA A 1 514 ? 11.342 -1.495 -42.362 1.00 95.94 514 ALA A O 1
ATOM 3396 N N . ASN A 1 515 ? 10.700 -0.185 -40.650 1.00 96.88 515 ASN A N 1
ATOM 3397 C CA . ASN A 1 515 ? 11.924 0.616 -40.622 1.00 96.88 515 ASN A CA 1
ATOM 3398 C C . ASN A 1 515 ? 12.763 0.290 -39.390 1.00 96.88 515 ASN A C 1
ATOM 3400 O O . ASN A 1 515 ? 12.244 0.191 -38.279 1.00 96.88 515 ASN A O 1
ATOM 3404 N N . ILE A 1 516 ? 14.078 0.208 -39.590 1.00 98.06 516 ILE A N 1
ATOM 3405 C CA . ILE A 1 516 ? 15.060 0.246 -38.508 1.00 98.06 516 ILE A CA 1
ATOM 3406 C C . ILE A 1 516 ? 15.748 1.603 -38.596 1.00 98.06 516 ILE A C 1
ATOM 3408 O O . ILE A 1 516 ? 16.448 1.893 -39.568 1.00 98.06 516 ILE A O 1
ATOM 3412 N N . THR A 1 517 ? 15.510 2.457 -37.609 1.00 98.56 517 THR A N 1
ATOM 3413 C CA . THR A 1 517 ? 15.973 3.844 -37.608 1.00 98.56 517 THR A CA 1
ATOM 3414 C C . THR A 1 517 ? 16.951 4.071 -36.469 1.00 98.56 517 THR A C 1
ATOM 3416 O O . THR A 1 517 ? 16.638 3.810 -35.310 1.00 98.56 517 THR A O 1
ATOM 3419 N N . TYR A 1 518 ? 18.117 4.612 -36.813 1.00 98.69 518 TYR A N 1
ATOM 3420 C CA . TYR A 1 518 ? 19.097 5.140 -35.873 1.00 98.69 518 TYR A CA 1
ATOM 3421 C C . TYR A 1 518 ? 19.225 6.640 -36.137 1.00 98.69 518 TYR A C 1
ATOM 3423 O O . TYR A 1 518 ? 19.620 7.039 -37.232 1.00 98.69 518 TYR A O 1
ATOM 3431 N N . ASP A 1 519 ? 18.861 7.465 -35.162 1.00 98.62 519 ASP A N 1
ATOM 3432 C CA . ASP A 1 519 ? 18.798 8.917 -35.307 1.00 98.62 519 ASP A CA 1
ATOM 3433 C C . ASP A 1 519 ? 19.671 9.608 -34.255 1.00 98.62 519 ASP A C 1
ATOM 3435 O O . ASP A 1 519 ? 19.323 9.651 -33.073 1.00 98.62 519 ASP A O 1
ATOM 3439 N N . THR A 1 520 ? 20.802 10.160 -34.708 1.00 98.25 520 THR A N 1
ATOM 3440 C CA . THR A 1 520 ? 21.661 11.051 -33.914 1.00 98.25 520 THR A CA 1
ATOM 3441 C C . THR A 1 520 ? 21.665 12.499 -34.401 1.00 98.25 520 THR A C 1
ATOM 3443 O O . THR A 1 520 ? 22.582 13.265 -34.101 1.00 98.25 520 THR A O 1
ATOM 3446 N N . THR A 1 521 ? 20.637 12.917 -35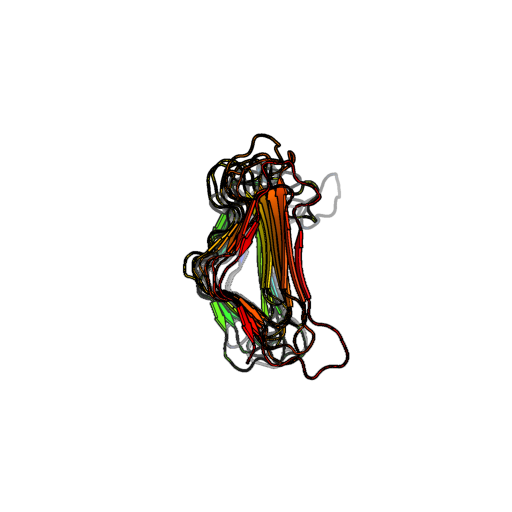.147 1.00 97.88 521 THR A N 1
ATOM 3447 C CA . THR A 1 521 ? 20.588 14.236 -35.809 1.00 97.88 521 THR A CA 1
ATOM 3448 C C . THR A 1 521 ? 20.525 15.414 -34.840 1.00 97.88 521 THR A C 1
ATOM 3450 O O . THR A 1 521 ? 21.020 16.493 -35.159 1.00 97.88 521 THR A O 1
ATOM 3453 N N . SER A 1 522 ? 19.997 15.215 -33.631 1.00 97.38 522 SER A N 1
ATOM 3454 C CA . SER A 1 522 ? 20.049 16.200 -32.542 1.00 97.38 522 SER A CA 1
ATOM 3455 C C . SER A 1 522 ? 21.410 16.263 -31.832 1.00 97.38 522 SER A C 1
ATOM 3457 O O . SER A 1 522 ? 21.558 16.991 -30.850 1.00 97.38 522 SER A O 1
ATOM 3459 N N . GLY A 1 523 ? 22.375 15.451 -32.267 1.00 97.31 523 GLY A N 1
ATOM 3460 C CA . GLY A 1 523 ? 23.690 15.287 -31.669 1.00 97.31 523 GLY A CA 1
ATOM 3461 C C . GLY A 1 523 ? 24.751 16.280 -32.151 1.00 97.31 523 GLY A C 1
ATOM 3462 O O . GLY A 1 523 ? 24.479 17.317 -32.754 1.00 97.31 523 GLY A O 1
ATOM 3463 N N . THR A 1 524 ? 26.010 15.937 -31.883 1.00 97.38 524 THR A N 1
ATOM 3464 C CA . THR A 1 524 ? 27.196 16.639 -32.401 1.00 97.38 524 THR A CA 1
ATOM 3465 C C . THR A 1 524 ? 28.044 15.688 -33.250 1.00 97.38 524 THR A C 1
ATOM 3467 O O . THR A 1 524 ? 27.726 14.512 -33.392 1.00 97.38 524 THR A O 1
ATOM 3470 N N . LYS A 1 525 ? 29.201 16.146 -33.752 1.00 96.44 525 LYS A N 1
ATOM 3471 C CA . LYS A 1 525 ? 30.177 15.272 -34.436 1.00 96.44 525 LYS A CA 1
ATOM 3472 C C . LYS A 1 525 ? 30.692 14.093 -33.592 1.00 96.44 525 LYS A C 1
ATOM 3474 O O . LYS A 1 525 ? 31.373 13.232 -34.133 1.00 96.44 525 LYS A O 1
ATOM 3479 N N . ALA A 1 526 ? 30.441 14.092 -32.281 1.00 96.75 526 ALA A N 1
ATOM 3480 C CA . ALA A 1 526 ? 30.798 12.994 -31.387 1.00 96.75 526 ALA A CA 1
ATOM 3481 C C . ALA A 1 526 ? 29.699 11.914 -31.275 1.00 96.75 526 ALA A C 1
ATOM 3483 O O . ALA A 1 526 ? 29.952 10.852 -30.710 1.00 96.75 526 ALA A O 1
ATOM 3484 N N . SER A 1 527 ? 28.496 12.162 -31.803 1.00 97.25 527 SER A N 1
ATOM 3485 C CA . SER A 1 527 ? 27.320 11.291 -31.676 1.00 97.25 527 SER A CA 1
ATOM 3486 C C . SER A 1 527 ? 27.325 10.188 -32.741 1.00 97.25 527 SER A C 1
ATOM 3488 O O . SER A 1 527 ? 26.604 10.234 -33.739 1.00 97.25 527 SER A O 1
ATOM 3490 N N . ASN A 1 528 ? 28.198 9.204 -32.533 1.00 97.00 528 ASN A N 1
ATOM 3491 C CA . ASN A 1 528 ? 28.405 8.075 -33.440 1.00 97.00 528 ASN A CA 1
ATOM 3492 C C . ASN A 1 528 ? 27.301 7.013 -33.333 1.00 97.00 528 ASN A C 1
ATOM 3494 O O . ASN A 1 528 ? 26.666 6.865 -32.290 1.00 97.00 528 ASN A O 1
ATOM 3498 N N . ILE A 1 529 ? 27.136 6.227 -34.400 1.00 98.50 529 ILE A N 1
ATOM 3499 C CA . ILE A 1 529 ? 26.245 5.062 -34.444 1.00 98.50 529 ILE A CA 1
ATOM 3500 C C . ILE A 1 529 ? 27.089 3.803 -34.670 1.00 98.50 529 ILE A C 1
ATOM 3502 O O . ILE A 1 529 ? 27.915 3.757 -35.579 1.00 98.50 529 ILE A O 1
ATOM 3506 N N . THR A 1 530 ? 26.874 2.781 -33.845 1.00 98.31 530 THR A N 1
ATOM 3507 C CA . THR A 1 530 ? 27.376 1.410 -34.023 1.00 98.31 530 THR A CA 1
ATOM 3508 C C . THR A 1 530 ? 26.186 0.453 -34.022 1.00 98.31 530 THR A C 1
ATOM 3510 O O . THR A 1 530 ? 25.305 0.582 -33.169 1.00 98.31 530 THR A O 1
ATOM 3513 N N . THR A 1 531 ? 26.155 -0.480 -34.978 1.00 97.50 531 THR A N 1
ATOM 3514 C CA . THR A 1 531 ? 25.040 -1.418 -35.194 1.00 97.50 531 THR A CA 1
ATOM 3515 C C . THR A 1 531 ? 25.495 -2.874 -35.112 1.00 97.50 531 THR A C 1
ATOM 3517 O O . THR A 1 531 ? 26.623 -3.202 -35.492 1.00 97.50 531 THR A O 1
ATOM 3520 N N . GLY A 1 532 ? 24.601 -3.749 -34.655 1.00 94.50 532 GLY A N 1
ATOM 3521 C CA . GLY A 1 532 ? 24.828 -5.179 -34.519 1.00 94.50 532 GLY A CA 1
ATOM 3522 C C . GLY A 1 532 ? 24.517 -5.936 -35.804 1.00 94.50 532 GLY A C 1
ATOM 3523 O O . GLY A 1 532 ? 24.204 -5.357 -36.847 1.00 94.50 532 GLY A O 1
ATOM 3524 N N . ALA A 1 533 ? 24.601 -7.263 -35.725 1.00 96.62 533 ALA A N 1
ATOM 3525 C CA . ALA A 1 533 ? 24.195 -8.126 -36.826 1.00 96.62 533 ALA A CA 1
ATOM 3526 C C . ALA A 1 533 ? 22.677 -8.045 -37.045 1.00 96.62 533 ALA A C 1
ATOM 3528 O O . ALA A 1 533 ? 21.900 -8.119 -36.093 1.00 96.62 533 ALA A O 1
ATOM 3529 N N . LEU A 1 534 ? 22.272 -7.951 -38.309 1.00 97.06 534 LEU A N 1
ATOM 3530 C CA . LEU A 1 534 ? 20.879 -7.950 -38.737 1.00 97.06 534 LEU A CA 1
ATOM 3531 C C . LEU A 1 534 ? 20.565 -9.260 -39.461 1.00 97.06 534 LEU A C 1
ATOM 3533 O O . LEU A 1 534 ? 21.252 -9.617 -40.416 1.00 97.06 534 LEU A O 1
ATOM 3537 N N . THR A 1 535 ? 19.520 -9.958 -39.024 1.00 96.62 535 THR A N 1
ATOM 3538 C CA . THR A 1 535 ? 18.986 -11.155 -39.684 1.00 96.62 535 THR A CA 1
ATOM 3539 C C . THR A 1 535 ? 17.515 -10.940 -40.016 1.00 96.62 535 THR A C 1
ATOM 3541 O O . THR A 1 535 ? 16.739 -10.515 -39.162 1.00 96.62 535 THR A O 1
ATOM 3544 N N . VAL A 1 536 ? 17.130 -11.260 -41.249 1.00 92.81 536 VAL A N 1
ATOM 3545 C CA . VAL A 1 536 ? 15.734 -11.273 -41.702 1.00 92.81 536 VAL A CA 1
ATOM 3546 C C . VAL A 1 536 ? 15.410 -12.708 -42.097 1.00 92.81 536 VAL A C 1
ATOM 3548 O O . VAL A 1 536 ? 16.137 -13.282 -42.912 1.00 92.81 536 VAL A O 1
ATOM 3551 N N . ALA A 1 537 ? 14.396 -13.289 -41.454 1.00 82.19 537 ALA A N 1
ATOM 3552 C CA . ALA A 1 537 ? 13.965 -14.669 -41.675 1.00 82.19 537 ALA A CA 1
ATOM 3553 C C . ALA A 1 537 ? 13.094 -14.827 -42.925 1.00 82.19 537 ALA A C 1
ATOM 3555 O O . ALA A 1 537 ? 12.313 -13.890 -43.218 1.00 82.19 537 ALA A O 1
#

Secondary structure (DSSP, 8-state):
-BTTS-TT-EEE---B---SS--SS---EEEEBBS-EEE---BS-SSS-BSS-EEEE-B-B--STTPPPBTT-S-TTTT-HHHHS-SS-SEEE-S-EEESS-EEEEEE-SSS-SEEE-S-EEESSSEEEEEEEESSS-SEEE-S-EEESEEEEEEEESS--S-SEEE--EEE-TT-SSEEEEEEEEETT--SSSEEEEE-S-EEE-TTEEEEEEESSEEEE-SPEEE----SSS-EEEEEEETTS-TT--EE---EEE-S--SS-EEEEEEESS--B----EEESS-EEEESS-TTSSS---TTTSPBSS-SEE-SS-EEE-TTSTTT-EEEEEE-BTTS-SEEEET--EEESSS-EEEEEE-SSS-SEEE-S-EEEEEEEEEEEEEESSS-SEEE-S-EEEEEEEEEEEE-STT--S-SEEE-SPEEESEEEEEEEESS-SEEEEE--EEEPTT---EEEEEEESS-SSSEEEEE-SPEEE--TT--EEEEESSEEEE-S-EEE----SSSPP-EEEE-TTS-TT--EE---EEE-